Protein AF-A0A258X6D2-F1 (afdb_monomer_lite)

Radius of gyration: 32.47 Å; chains: 1; bounding box: 76×62×115 Å

Secondary structure (DSSP, 8-state):
----HHHHHHHHHHHHHHHHHHHHHHHHHHHHHHHHHHHHHHHHHHHHHHHHHTT---GGGS-HHHHTT--HHHHHHHHHHHHHHHHTT--HHHHHHHHT-HHHHHHHHHHHHHHHHHHHS-TTTTTTHHHHHHHH------S---HHHHHHHHHHHHHHHHHHHHHH-HHHHHHHHHHHHHHHSHHHHHHHHHHHHHH-HHHHHHHHHHHHHHHHHHH---HHHHHHHHHHHHHHHHHHHS-HHHHHHHHHHHHHHHHHHHHHHHHHHHHHHHHGGGS-------------------------TTSTT-EEEEEEEEEE-TT--EEEEEEE-S-B-TTS-BHHHHHHHHHHHHHHS---EEEEEEEEEEHHHHHHHHHHHHHHHHHHH-GGG-TTS-S--

Sequence (401 aa):
FILDQEAISRQWREISEAFSRKRTSGYNEMLEEERLAKRAQDQARLRLQELSRRNALSGEDLPESVKENLSDAELTVFADVFTKLVQEGSSVEEATAVLSTQSIRSVLLSSIKIMHRLEAAPKETASRDLAHDLKEVVITIRPHFTPIEKVLRLTEQAGITLNEFDANYPWLTKTAVSATQIALMGPVRYVASEVVDHVAGSTIDKVKQDFYHFIAEKTHIHQQDVEVVSHCISFVASMFVSGSKHIVKDAKGIAKSAEKREHAIDVFIEKTTKGNKKTFSLSSQGSKTRAPSSKSIQSSEKVHGCSLSYVGDTHVYVMRESNGILYKVGESMQGVNKLGQSKRAAVQARKLFFETGKVHKTEIRRTFSTKAEARVYETKLIERYRKMFGDDLLPGNKGTR

pLDDT: mean 71.44, std 21.87, range [23.94, 98.56]

Structure (mmCIF, N/CA/C/O backbone):
data_AF-A0A258X6D2-F1
#
_entry.id   AF-A0A258X6D2-F1
#
loop_
_atom_site.group_PDB
_atom_site.id
_atom_site.type_symbol
_atom_site.label_atom_id
_atom_site.label_alt_id
_atom_site.label_comp_id
_atom_site.label_asym_id
_atom_site.label_entity_id
_atom_site.label_seq_id
_atom_site.pdbx_PDB_ins_code
_atom_site.Cartn_x
_atom_site.Cartn_y
_atom_site.Cartn_z
_atom_site.occupancy
_atom_site.B_iso_or_equiv
_atom_site.auth_seq_id
_atom_site.auth_comp_id
_atom_site.auth_asym_id
_atom_site.auth_atom_id
_atom_site.pdbx_PDB_model_num
ATOM 1 N N . PHE A 1 1 ? 8.151 25.351 67.545 1.00 48.69 1 PHE A N 1
ATOM 2 C CA . PHE A 1 1 ? 8.153 25.123 66.087 1.00 48.69 1 PHE A CA 1
ATOM 3 C C . PHE A 1 1 ? 7.246 23.942 65.753 1.00 48.69 1 PHE A C 1
ATOM 5 O O . PHE A 1 1 ? 7.714 22.881 65.374 1.00 48.69 1 PHE A O 1
ATOM 12 N N . ILE A 1 2 ? 5.936 24.107 65.932 1.00 53.59 2 ILE A N 1
ATOM 13 C CA . ILE A 1 2 ? 4.949 23.239 65.286 1.00 53.59 2 ILE A CA 1
ATOM 14 C C . ILE A 1 2 ? 4.401 24.131 64.183 1.00 53.59 2 ILE A C 1
ATOM 16 O O . ILE A 1 2 ? 3.594 25.016 64.449 1.00 53.59 2 ILE A O 1
ATOM 20 N N . LEU A 1 3 ? 5.000 24.038 62.996 1.00 56.34 3 LEU A N 1
ATOM 21 C CA . LEU A 1 3 ? 4.457 24.716 61.827 1.00 56.34 3 LEU A CA 1
ATOM 22 C C . LEU A 1 3 ? 3.107 24.072 61.526 1.00 56.34 3 LEU A C 1
ATOM 24 O O . LEU A 1 3 ? 2.999 22.846 61.484 1.00 56.34 3 LEU A O 1
ATOM 28 N N . ASP A 1 4 ? 2.101 24.922 61.376 1.00 79.50 4 ASP A N 1
ATOM 29 C CA . ASP A 1 4 ? 0.729 24.558 61.065 1.00 79.50 4 ASP A CA 1
ATOM 30 C C . ASP A 1 4 ? 0.693 23.693 59.792 1.00 79.50 4 ASP A C 1
ATOM 32 O O . ASP A 1 4 ? 0.923 24.165 58.674 1.00 79.50 4 ASP A O 1
ATOM 36 N N . GLN A 1 5 ? 0.472 22.388 59.971 1.00 77.75 5 GLN A N 1
ATOM 37 C CA . GLN A 1 5 ? 0.444 21.421 58.875 1.00 77.75 5 GLN A CA 1
ATOM 38 C C . GLN A 1 5 ? -0.665 21.729 57.863 1.00 77.75 5 GLN A C 1
ATOM 40 O O . GLN A 1 5 ? -0.537 21.364 56.68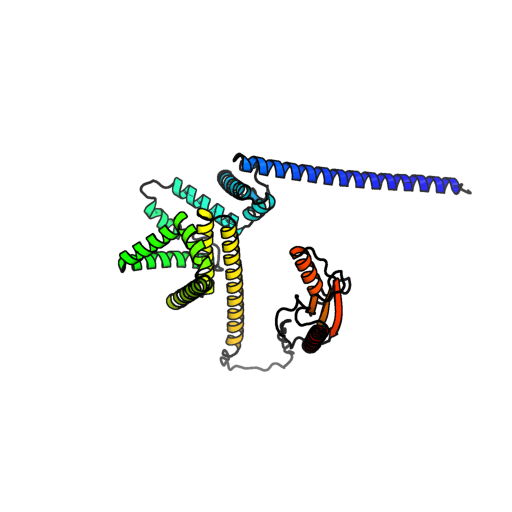7 1.00 77.75 5 GLN A O 1
ATOM 45 N N . GLU A 1 6 ? -1.721 22.437 58.272 1.00 80.69 6 GLU A N 1
ATOM 46 C CA . GLU A 1 6 ? -2.768 22.873 57.354 1.00 80.69 6 GLU A CA 1
ATOM 47 C C . GLU A 1 6 ? -2.270 23.976 56.421 1.00 80.69 6 GLU A C 1
ATOM 49 O O . GLU A 1 6 ? -2.559 23.933 55.223 1.00 80.69 6 GLU A O 1
ATOM 54 N N . ALA A 1 7 ? -1.465 24.915 56.928 1.00 81.75 7 ALA A N 1
ATOM 55 C CA . ALA A 1 7 ? -0.877 25.981 56.121 1.00 81.75 7 ALA A CA 1
ATOM 56 C C . ALA A 1 7 ? 0.070 25.420 55.046 1.00 81.75 7 ALA A C 1
ATOM 58 O O . ALA A 1 7 ? -0.019 25.800 53.877 1.00 81.75 7 ALA A O 1
ATOM 59 N N . ILE A 1 8 ? 0.910 24.444 55.412 1.00 81.56 8 ILE A N 1
ATOM 60 C CA . ILE A 1 8 ? 1.810 23.758 54.469 1.00 81.56 8 ILE A CA 1
ATOM 61 C C . ILE A 1 8 ? 1.005 22.969 53.425 1.00 81.56 8 ILE A C 1
ATOM 63 O O . ILE A 1 8 ? 1.294 23.031 52.229 1.00 81.56 8 ILE A O 1
ATOM 67 N N . SER A 1 9 ? -0.043 22.259 53.849 1.00 81.06 9 SER A N 1
ATOM 68 C CA . SER A 1 9 ? -0.903 21.485 52.943 1.00 81.06 9 SER A CA 1
ATOM 69 C C . SER A 1 9 ? -1.709 22.369 51.984 1.00 81.06 9 SER A C 1
ATOM 71 O O . SER A 1 9 ? -2.002 21.957 50.858 1.00 81.06 9 SER A O 1
ATOM 73 N N . ARG A 1 10 ? -2.079 23.582 52.414 1.00 87.25 10 ARG A N 1
ATOM 74 C CA . ARG A 1 10 ? -2.750 24.583 51.575 1.00 87.25 10 ARG A CA 1
ATOM 75 C C . ARG A 1 10 ? -1.793 25.144 50.524 1.00 87.25 10 ARG A C 1
ATOM 77 O O . ARG A 1 10 ? -2.129 25.103 49.344 1.00 87.25 10 ARG A O 1
ATOM 84 N N . GLN A 1 11 ? -0.574 25.520 50.918 1.00 88.44 11 GLN A N 1
ATOM 85 C CA . GLN A 1 11 ? 0.464 25.964 49.978 1.00 88.44 11 GLN A CA 1
ATOM 86 C C . GLN A 1 11 ? 0.807 24.895 48.933 1.00 88.44 11 GLN A C 1
ATOM 88 O O . GLN 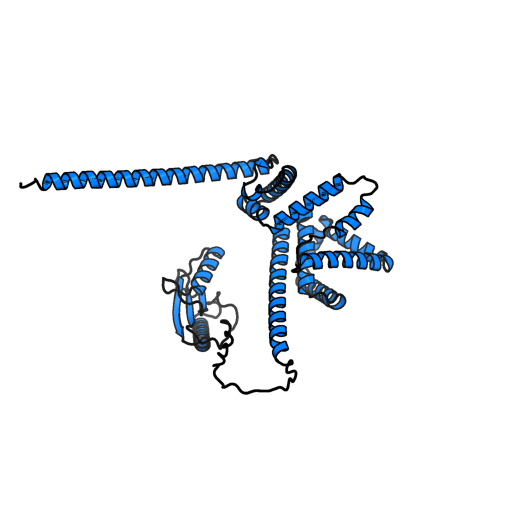A 1 11 ? 0.916 25.202 47.748 1.00 88.44 11 GLN A O 1
ATOM 93 N N . TRP A 1 12 ? 0.920 23.624 49.329 1.00 84.75 12 TRP A N 1
ATOM 94 C CA . TRP A 1 12 ? 1.179 22.542 48.373 1.00 84.75 12 TRP A CA 1
ATOM 95 C C . TRP A 1 12 ? 0.040 22.334 47.370 1.00 84.75 12 TRP A C 1
ATOM 97 O O . TRP A 1 12 ? 0.309 22.062 46.198 1.00 84.75 12 TRP A O 1
ATOM 107 N N . ARG A 1 13 ? -1.221 22.488 47.794 1.00 88.00 13 ARG A N 1
ATOM 108 C CA . ARG A 1 13 ? -2.374 22.443 46.882 1.00 88.00 13 ARG A CA 1
ATOM 109 C C . ARG A 1 13 ? -2.342 23.592 45.880 1.00 88.00 13 ARG A C 1
ATOM 111 O O . ARG A 1 13 ? -2.478 23.341 44.687 1.00 88.00 13 ARG A O 1
ATOM 118 N N . GLU A 1 14 ? -2.080 24.810 46.341 1.00 89.56 14 GLU A N 1
ATOM 119 C CA . GLU A 1 14 ? -1.977 25.991 45.476 1.00 89.56 14 GLU A CA 1
ATOM 120 C C . GLU A 1 14 ? -0.844 25.853 44.447 1.00 89.56 14 GLU A C 1
ATOM 122 O O . GLU A 1 14 ? -1.052 26.103 43.258 1.00 89.56 14 GLU A O 1
ATOM 127 N N . ILE A 1 15 ? 0.332 25.368 44.866 1.00 83.19 15 ILE A N 1
ATOM 128 C CA . ILE A 1 15 ? 1.466 25.108 43.966 1.00 83.19 15 ILE A CA 1
ATOM 129 C C . ILE A 1 15 ? 1.110 24.022 42.942 1.00 83.19 15 ILE A C 1
ATOM 131 O O . ILE A 1 15 ? 1.364 24.193 41.749 1.00 83.19 15 ILE A O 1
ATOM 135 N N . SER A 1 16 ? 0.500 22.916 43.378 1.00 82.56 16 SER A N 1
ATOM 136 C CA . SER A 1 16 ? 0.103 21.814 42.491 1.00 82.56 16 SER A CA 1
ATOM 137 C C . SER A 1 16 ? -0.935 22.256 41.452 1.00 82.56 16 SER A C 1
ATOM 139 O O . SER A 1 16 ? -0.798 21.961 40.262 1.00 82.56 16 SER A O 1
ATOM 141 N N . GLU A 1 17 ? -1.935 23.037 41.864 1.00 86.00 17 GLU A N 1
ATOM 142 C CA . GLU A 1 17 ? -2.925 23.610 40.952 1.00 86.00 17 GLU A CA 1
ATOM 143 C C . GLU A 1 17 ? -2.297 24.592 39.960 1.00 86.00 17 GLU A C 1
ATOM 145 O O . GLU A 1 17 ? -2.610 24.532 38.770 1.00 86.00 17 GLU A O 1
ATOM 150 N N . ALA A 1 18 ? -1.385 25.458 40.410 1.00 78.81 18 ALA A N 1
ATOM 151 C CA . ALA A 1 18 ? -0.672 26.387 39.536 1.00 78.81 18 ALA A CA 1
ATOM 152 C C . ALA A 1 18 ? 0.175 25.647 38.484 1.00 78.81 18 ALA A C 1
ATOM 154 O O . ALA A 1 18 ? 0.145 26.001 37.302 1.00 78.81 18 ALA A O 1
ATOM 155 N N . PHE A 1 19 ? 0.872 24.574 38.879 1.00 70.69 19 PHE A N 1
ATOM 156 C CA . PHE A 1 19 ? 1.611 23.711 37.952 1.00 70.69 19 PHE A CA 1
ATOM 157 C C . PHE A 1 19 ? 0.691 22.998 36.957 1.00 70.69 19 PHE A C 1
ATOM 159 O O . PHE A 1 19 ? 1.022 22.918 35.772 1.00 70.69 19 PHE A O 1
ATOM 166 N N . SER A 1 20 ? -0.465 22.511 37.414 1.00 76.50 20 SER A N 1
ATOM 167 C CA . SER A 1 20 ? -1.445 21.853 36.550 1.00 76.50 20 SER A CA 1
ATOM 168 C C . SER A 1 20 ? -1.991 22.828 35.506 1.00 76.50 20 SER A C 1
ATOM 170 O O . SER A 1 20 ? -1.883 22.541 34.318 1.00 76.50 20 SER A O 1
ATOM 172 N N . ARG A 1 21 ? -2.431 24.030 35.919 1.00 77.75 21 ARG A N 1
ATOM 173 C CA . ARG A 1 21 ? -2.917 25.096 35.018 1.00 77.75 21 ARG A CA 1
ATOM 174 C C . ARG A 1 21 ? -1.867 25.520 33.989 1.00 77.75 21 ARG A C 1
ATOM 176 O O . ARG A 1 21 ? -2.194 25.686 32.818 1.00 77.75 21 ARG A O 1
ATOM 183 N N . LYS A 1 22 ? -0.597 25.652 34.394 1.00 75.81 22 LYS A N 1
ATOM 184 C CA . LYS A 1 22 ? 0.498 25.998 33.472 1.00 75.81 22 LYS A CA 1
ATOM 185 C C . LYS A 1 22 ? 0.753 24.893 32.441 1.00 75.81 22 LYS A C 1
ATOM 187 O O . LYS A 1 22 ? 1.013 25.190 31.278 1.00 75.81 22 LYS A O 1
ATOM 192 N N . ARG A 1 23 ? 0.636 23.621 32.842 1.00 75.12 23 ARG A N 1
ATOM 193 C CA . ARG A 1 23 ? 0.792 22.469 31.941 1.00 75.12 23 ARG A CA 1
ATOM 194 C C . ARG A 1 23 ? -0.381 22.346 30.960 1.00 75.12 23 ARG A C 1
ATOM 196 O O . ARG A 1 23 ? -0.140 22.051 29.793 1.00 75.12 23 ARG A O 1
ATOM 203 N N . THR A 1 24 ? -1.619 22.608 31.386 1.00 79.56 24 THR A N 1
ATOM 204 C CA . THR A 1 24 ? -2.775 22.653 30.471 1.00 79.56 24 THR A CA 1
ATOM 205 C C . THR A 1 24 ? -2.732 23.852 29.529 1.00 79.56 24 THR A C 1
ATOM 207 O O . THR A 1 24 ? -3.082 23.681 28.367 1.00 79.56 24 THR A O 1
ATOM 210 N N . SER A 1 25 ? -2.265 25.027 29.976 1.00 82.75 25 SER A N 1
ATOM 211 C CA . SER A 1 25 ? -2.092 26.201 29.099 1.00 82.75 25 SER A CA 1
ATOM 212 C C . SER A 1 25 ? -1.121 25.905 27.960 1.00 82.75 25 SER A C 1
ATOM 214 O O . SER A 1 25 ? -1.503 26.012 26.801 1.00 82.75 25 SER A O 1
ATOM 216 N N . GLY A 1 26 ? 0.083 25.411 28.277 1.00 84.94 26 GLY A N 1
ATOM 217 C CA . GLY A 1 26 ? 1.081 25.093 27.249 1.00 84.94 26 GLY A CA 1
ATOM 218 C C . GLY A 1 26 ? 0.638 23.978 26.295 1.00 84.94 26 GLY A C 1
ATOM 219 O O . GLY A 1 26 ? 0.940 24.024 25.108 1.00 84.94 26 GLY A O 1
ATOM 220 N N . TYR A 1 27 ? -0.123 22.991 26.784 1.00 80.12 27 TYR A N 1
ATOM 221 C CA . TYR A 1 27 ? -0.692 21.954 25.919 1.00 80.12 27 TYR A CA 1
ATOM 222 C C . TYR A 1 27 ? -1.766 22.510 24.974 1.00 80.12 27 TYR A C 1
ATOM 224 O O . TYR A 1 27 ? -1.780 22.158 23.799 1.00 80.12 27 TYR A O 1
ATOM 232 N N . ASN A 1 28 ? -2.643 23.390 25.464 1.00 86.06 28 ASN A N 1
ATOM 233 C CA . ASN A 1 28 ? -3.674 24.018 24.639 1.00 86.06 28 ASN A CA 1
ATOM 234 C C . ASN A 1 28 ? -3.073 24.975 23.600 1.00 86.06 28 ASN A C 1
ATOM 236 O O . ASN A 1 28 ? -3.535 24.977 22.465 1.00 86.06 28 ASN A O 1
ATOM 240 N N . GLU A 1 29 ? -2.035 25.734 23.960 1.00 86.69 29 GLU A N 1
ATOM 241 C CA . GLU A 1 29 ? -1.287 26.595 23.032 1.00 86.69 29 GLU A CA 1
ATOM 242 C C . GLU A 1 29 ? -0.655 25.772 21.903 1.00 86.69 29 GLU A C 1
ATOM 244 O O . GLU A 1 29 ? -0.918 26.044 20.735 1.00 86.69 29 GLU A O 1
ATOM 249 N N . MET A 1 30 ? 0.062 24.692 22.233 1.00 85.81 30 MET A N 1
ATOM 250 C CA . MET A 1 30 ? 0.643 23.776 21.241 1.00 85.81 30 MET A CA 1
ATOM 251 C C . MET A 1 30 ? -0.424 23.168 20.312 1.00 85.81 30 MET A C 1
ATOM 253 O O . MET A 1 30 ? -0.209 23.018 19.111 1.00 85.81 30 MET A O 1
ATOM 257 N N . LEU A 1 31 ? -1.592 22.815 20.857 1.00 85.25 31 LEU A N 1
ATOM 258 C CA . LEU A 1 31 ? -2.676 22.198 20.092 1.00 85.25 31 LEU A CA 1
ATOM 259 C C . LEU A 1 31 ? -3.391 23.215 19.184 1.00 85.25 31 LEU A C 1
ATOM 261 O O . LEU A 1 31 ? -3.830 22.862 18.088 1.00 85.25 31 LEU A O 1
ATOM 265 N N . GLU A 1 32 ? -3.487 24.479 19.601 1.00 90.50 32 GLU A N 1
ATOM 266 C CA . GLU A 1 32 ? -3.949 25.572 18.740 1.00 90.50 32 GLU A CA 1
ATOM 267 C C . GLU A 1 32 ? -2.925 25.913 17.648 1.00 90.50 32 GLU A C 1
ATOM 269 O O . GLU A 1 32 ? -3.321 26.084 16.495 1.00 90.50 32 GLU A O 1
ATOM 274 N N . GLU A 1 33 ? -1.623 25.913 17.946 1.00 88.06 33 GLU A N 1
ATOM 275 C CA . GLU A 1 33 ? -0.568 26.063 16.933 1.00 88.06 33 GLU A CA 1
ATOM 276 C C . GLU A 1 33 ? -0.640 24.956 15.871 1.00 88.06 33 GLU A C 1
ATOM 278 O O . GLU A 1 33 ? -0.619 25.241 14.672 1.00 88.06 33 GLU A O 1
ATOM 283 N N . GLU A 1 34 ? -0.824 23.698 16.282 1.00 86.44 34 GLU A N 1
ATOM 284 C CA . GLU A 1 34 ? -0.991 22.566 15.363 1.00 86.44 34 GLU A CA 1
ATOM 285 C C . GLU A 1 34 ? -2.252 22.717 14.489 1.00 86.44 34 GLU A C 1
ATOM 287 O O . GLU A 1 34 ? -2.224 22.473 13.277 1.00 86.44 34 GLU A O 1
ATOM 292 N N . ARG A 1 35 ? -3.369 23.176 15.071 1.00 90.69 35 ARG A N 1
ATOM 293 C CA . ARG A 1 35 ? -4.612 23.451 14.328 1.00 90.69 35 ARG A CA 1
ATOM 294 C C . ARG A 1 35 ? -4.442 24.586 13.323 1.00 90.69 35 ARG A C 1
ATOM 296 O O . ARG A 1 35 ? -4.968 24.483 12.213 1.00 90.69 35 ARG A O 1
ATOM 303 N N . LEU A 1 36 ? -3.740 25.654 13.695 1.00 90.50 36 LEU A N 1
ATOM 304 C CA . LEU A 1 36 ? -3.457 26.784 12.813 1.00 90.50 36 LEU A CA 1
ATOM 305 C C . LEU A 1 36 ? -2.537 26.370 11.662 1.00 90.50 36 LEU A C 1
ATOM 307 O O . LEU A 1 36 ? -2.848 26.678 10.512 1.00 90.50 36 LEU A O 1
ATOM 311 N N . ALA A 1 37 ? -1.484 25.599 11.942 1.00 81.75 37 ALA A N 1
ATOM 312 C CA . ALA A 1 37 ? -0.594 25.050 10.921 1.00 81.75 37 ALA A CA 1
ATOM 313 C C . ALA A 1 37 ? -1.358 24.167 9.922 1.00 81.75 37 ALA A C 1
ATOM 315 O O . ALA A 1 37 ? -1.219 24.326 8.709 1.00 81.75 37 ALA A O 1
ATOM 316 N N . LYS A 1 38 ? -2.245 23.298 10.421 1.00 86.69 38 LYS A N 1
ATOM 317 C CA . LYS A 1 38 ? -3.086 22.451 9.571 1.00 86.69 38 LYS A CA 1
ATOM 318 C C . LYS A 1 38 ? -4.049 23.263 8.700 1.00 86.69 38 LYS A C 1
ATOM 320 O O . LYS A 1 38 ? -4.157 23.001 7.507 1.00 86.69 38 LYS A O 1
ATOM 325 N N . ARG A 1 39 ? -4.713 24.282 9.262 1.00 90.44 39 ARG A N 1
ATOM 326 C CA . ARG A 1 39 ? -5.592 25.183 8.491 1.00 90.44 39 ARG A CA 1
ATOM 327 C C . ARG A 1 39 ? -4.823 25.938 7.408 1.00 90.44 39 ARG A C 1
ATOM 329 O O . ARG A 1 39 ? -5.331 26.058 6.297 1.00 90.44 39 ARG A O 1
ATOM 336 N N . ALA A 1 40 ? -3.617 26.413 7.712 1.00 84.88 40 ALA A N 1
ATOM 337 C CA . ALA A 1 40 ? -2.759 27.085 6.739 1.00 84.88 40 ALA A CA 1
ATOM 338 C C . ALA A 1 40 ? -2.351 26.138 5.598 1.00 84.88 40 ALA A C 1
ATOM 340 O O . ALA A 1 40 ? -2.416 26.518 4.429 1.00 84.88 40 ALA A O 1
ATOM 341 N N . GLN A 1 41 ? -2.011 24.885 5.917 1.00 80.81 41 GLN A N 1
ATOM 342 C CA . GLN A 1 41 ? -1.698 23.859 4.922 1.00 80.81 41 GLN A CA 1
ATOM 343 C C . GLN A 1 41 ? -2.907 23.532 4.030 1.00 80.81 41 GLN A C 1
ATOM 345 O O . GLN A 1 41 ? -2.775 23.484 2.806 1.00 80.81 41 GLN A O 1
ATOM 350 N N . ASP A 1 42 ? -4.095 23.367 4.619 1.00 86.19 42 ASP A N 1
ATOM 351 C CA . ASP A 1 42 ? -5.332 23.099 3.877 1.00 86.19 42 ASP A CA 1
ATOM 352 C C . ASP A 1 42 ? -5.705 24.276 2.953 1.00 86.19 42 ASP A C 1
ATOM 354 O O . ASP A 1 42 ? -6.100 24.067 1.803 1.00 86.19 42 ASP A O 1
ATOM 358 N N . GLN A 1 43 ? -5.527 25.519 3.415 1.00 89.69 43 GLN A N 1
ATOM 359 C CA . GLN A 1 43 ? -5.733 26.725 2.604 1.00 89.69 43 GLN A CA 1
ATOM 360 C C . GLN A 1 43 ? -4.730 26.826 1.448 1.00 89.69 43 GLN A C 1
ATOM 362 O O . GLN A 1 43 ? -5.133 27.113 0.320 1.00 89.69 43 GLN A O 1
ATOM 367 N N . ALA A 1 44 ? -3.446 26.545 1.693 1.00 81.19 44 ALA A N 1
ATOM 368 C CA . ALA A 1 44 ? -2.426 26.512 0.646 1.00 81.19 44 ALA A CA 1
ATOM 369 C C . ALA A 1 44 ? -2.754 25.455 -0.421 1.00 81.19 44 ALA A C 1
ATOM 371 O O . ALA A 1 44 ? -2.641 25.720 -1.619 1.00 81.19 44 ALA A O 1
ATOM 372 N N . ARG A 1 45 ? -3.248 24.285 0.003 1.00 81.75 45 ARG A N 1
ATOM 373 C CA . ARG A 1 45 ? -3.672 23.216 -0.905 1.00 81.75 45 ARG A CA 1
ATOM 374 C C . ARG A 1 45 ? -4.850 23.624 -1.786 1.00 81.75 45 ARG A C 1
ATOM 376 O O . ARG A 1 45 ? -4.821 23.383 -2.991 1.00 81.75 45 ARG A O 1
ATOM 383 N N . LEU A 1 46 ? -5.880 24.237 -1.199 1.00 88.19 46 LEU A N 1
ATOM 384 C CA . LEU A 1 46 ? -7.039 24.722 -1.952 1.00 88.19 46 LEU A CA 1
ATOM 385 C C . LEU A 1 46 ? -6.633 25.801 -2.961 1.00 88.19 46 LEU A C 1
ATOM 387 O O . LEU A 1 46 ? -7.040 25.733 -4.119 1.00 88.19 46 LEU A O 1
ATOM 391 N N . ARG A 1 47 ? -5.761 26.733 -2.557 1.00 88.62 47 ARG A N 1
ATOM 392 C CA . ARG A 1 47 ? -5.221 27.771 -3.444 1.00 88.62 47 ARG A CA 1
ATOM 393 C C . ARG A 1 47 ? -4.467 27.173 -4.634 1.00 88.62 47 ARG A C 1
ATOM 395 O O . ARG A 1 47 ? -4.721 27.565 -5.768 1.00 88.62 47 ARG A O 1
ATOM 402 N N . LEU A 1 48 ? -3.588 26.199 -4.396 1.00 79.81 48 LEU A N 1
ATOM 403 C CA . LEU A 1 48 ? -2.863 25.469 -5.444 1.00 79.81 48 LEU A CA 1
ATOM 404 C C . LEU A 1 48 ? -3.811 24.797 -6.445 1.00 79.81 48 LEU A C 1
ATOM 406 O O . LEU A 1 48 ? -3.625 24.891 -7.659 1.00 79.81 48 LEU A O 1
ATOM 410 N N . GLN A 1 49 ? -4.858 24.147 -5.934 1.00 81.00 49 GLN A N 1
ATOM 411 C CA . GLN A 1 49 ? -5.858 23.486 -6.764 1.00 81.00 49 GLN A CA 1
ATOM 412 C C . GLN A 1 49 ? -6.662 24.489 -7.607 1.00 81.00 49 GLN A C 1
ATOM 414 O O . GLN A 1 49 ? -6.952 24.221 -8.774 1.00 81.00 49 GLN A O 1
ATOM 419 N N . GLU A 1 50 ? -7.011 25.651 -7.051 1.00 86.56 50 GLU A N 1
ATOM 420 C CA . GLU A 1 50 ? -7.691 26.721 -7.787 1.00 86.56 50 GLU A CA 1
ATOM 421 C C . GLU A 1 50 ? -6.804 27.351 -8.868 1.00 86.56 50 GLU A C 1
ATOM 423 O O . GLU A 1 50 ? -7.268 27.536 -9.995 1.00 86.56 50 GLU A O 1
ATOM 428 N N . LEU A 1 51 ? -5.535 27.640 -8.559 1.00 84.38 51 LEU A N 1
ATOM 429 C CA . LEU A 1 51 ? -4.573 28.202 -9.514 1.00 84.38 51 LEU A CA 1
ATOM 430 C C . LEU A 1 51 ? -4.314 27.249 -10.685 1.00 84.38 51 LEU A C 1
ATOM 432 O O . LEU A 1 51 ? -4.367 27.668 -11.842 1.00 84.38 51 LEU A O 1
ATOM 436 N N . SER A 1 52 ? -4.137 25.957 -10.401 1.00 79.31 52 SER A N 1
ATOM 437 C CA . SER A 1 52 ? -4.004 24.923 -11.430 1.00 79.31 52 SER A CA 1
ATOM 438 C C . SER A 1 52 ? -5.254 24.823 -12.318 1.00 79.31 52 SER A C 1
ATOM 440 O O . SER A 1 52 ? -5.151 24.789 -13.547 1.00 79.31 52 SER A O 1
ATOM 442 N N . ARG A 1 53 ? -6.460 24.850 -11.735 1.00 78.31 53 ARG A N 1
ATOM 443 C CA . ARG A 1 53 ? -7.713 24.824 -12.515 1.00 78.31 53 ARG A CA 1
ATOM 444 C C . ARG A 1 53 ? -7.871 26.034 -13.432 1.00 78.31 53 ARG A C 1
ATOM 446 O O . ARG A 1 53 ? -8.481 25.912 -14.487 1.00 78.31 53 ARG A O 1
ATOM 453 N N . ARG A 1 54 ? -7.337 27.190 -13.034 1.00 84.06 54 ARG A N 1
ATOM 454 C CA . ARG A 1 54 ? -7.370 28.428 -13.827 1.00 84.06 54 ARG A CA 1
ATOM 455 C C . ARG A 1 54 ? -6.213 28.552 -14.817 1.00 84.06 54 ARG A C 1
ATOM 457 O O . ARG A 1 54 ? -6.147 29.563 -15.506 1.00 84.06 54 ARG A O 1
ATOM 464 N N . ASN A 1 55 ? -5.320 27.561 -14.883 1.00 86.19 55 ASN A N 1
ATOM 465 C CA . ASN A 1 55 ? -4.086 27.629 -15.667 1.00 86.19 55 ASN A CA 1
ATOM 466 C C . ASN A 1 55 ? -3.246 28.881 -15.332 1.00 86.19 55 ASN A C 1
ATOM 468 O O . ASN A 1 55 ? -2.642 29.491 -16.208 1.00 86.19 55 ASN A O 1
ATOM 472 N N . ALA A 1 56 ? -3.280 29.291 -14.061 1.00 86.94 56 ALA A N 1
ATOM 473 C CA . ALA A 1 56 ? -2.636 30.496 -13.537 1.00 86.94 56 ALA A CA 1
ATOM 474 C C . ALA A 1 56 ? -1.518 30.159 -12.536 1.00 86.94 56 ALA A C 1
ATOM 476 O O . ALA A 1 56 ? -1.107 31.017 -11.761 1.00 86.94 56 ALA A O 1
ATOM 477 N N . LEU A 1 57 ? -1.086 28.895 -12.501 1.00 89.12 57 LEU A N 1
ATOM 478 C CA . LEU A 1 57 ? -0.044 28.424 -11.601 1.00 89.12 57 LEU A CA 1
ATOM 479 C C . LEU A 1 57 ? 1.319 28.878 -12.130 1.00 89.12 57 LEU A C 1
ATOM 481 O O . LEU A 1 57 ? 1.709 28.503 -13.234 1.00 89.12 57 LEU A O 1
ATOM 485 N N . SER A 1 58 ? 2.034 29.679 -11.349 1.00 91.94 58 SER A N 1
ATOM 486 C CA . SER A 1 58 ? 3.405 30.068 -11.666 1.00 91.94 58 SER A CA 1
ATOM 487 C C . SER A 1 58 ? 4.408 29.079 -11.067 1.00 91.94 58 SER A C 1
ATOM 489 O O . SER A 1 58 ? 4.074 28.265 -10.202 1.00 91.94 58 SER A O 1
ATOM 491 N N . GLY A 1 59 ? 5.669 29.175 -11.492 1.00 88.31 59 GLY A N 1
ATOM 492 C CA . GLY A 1 59 ? 6.763 28.425 -10.875 1.00 88.31 59 GLY A CA 1
ATOM 493 C C . GLY A 1 59 ? 6.915 28.689 -9.370 1.00 88.31 59 GLY A C 1
ATOM 494 O O . GLY A 1 59 ? 7.291 27.785 -8.626 1.00 88.31 59 GLY A O 1
ATOM 495 N N . GLU A 1 60 ? 6.570 29.894 -8.902 1.00 90.19 60 GLU A N 1
ATOM 496 C CA . GLU A 1 60 ? 6.658 30.281 -7.486 1.00 90.19 60 GLU A CA 1
ATOM 497 C C . GLU A 1 60 ? 5.628 29.557 -6.611 1.00 90.19 60 GLU A C 1
ATOM 499 O O . GLU A 1 60 ? 5.899 29.257 -5.443 1.00 90.19 60 GLU A O 1
ATOM 504 N N . ASP A 1 61 ? 4.471 29.230 -7.192 1.00 91.38 61 ASP A N 1
ATOM 505 C CA . ASP A 1 61 ? 3.370 28.564 -6.501 1.00 91.38 61 ASP A CA 1
ATOM 506 C C . ASP A 1 61 ? 3.654 27.076 -6.249 1.00 91.38 61 ASP A C 1
ATOM 508 O O . ASP A 1 61 ? 2.978 26.463 -5.424 1.00 91.38 61 ASP A O 1
ATOM 512 N N . LEU A 1 62 ? 4.648 26.475 -6.918 1.00 93.12 62 LEU A N 1
ATOM 513 C CA . LEU A 1 62 ? 4.993 25.066 -6.730 1.00 93.12 62 LEU A CA 1
ATOM 514 C C . LEU A 1 62 ? 5.425 24.760 -5.278 1.00 93.12 62 LEU A C 1
ATOM 516 O O . LEU A 1 62 ? 6.061 25.589 -4.622 1.00 93.12 62 LEU A O 1
ATOM 520 N N . PRO A 1 63 ? 5.156 23.542 -4.769 1.00 93.75 63 PRO A N 1
ATOM 521 C CA . PRO A 1 63 ? 5.666 23.099 -3.471 1.00 93.75 63 PRO A CA 1
ATOM 522 C C . PRO A 1 63 ? 7.200 23.156 -3.394 1.00 93.75 63 PRO A C 1
ATOM 524 O O . PRO A 1 63 ? 7.878 22.791 -4.353 1.00 93.75 63 PRO A O 1
ATOM 527 N N . GLU A 1 64 ? 7.761 23.532 -2.237 1.00 93.44 64 GLU A N 1
ATOM 528 C CA . GLU A 1 64 ? 9.223 23.664 -2.044 1.00 93.44 64 GLU A CA 1
ATOM 529 C C . GLU A 1 64 ? 10.002 22.403 -2.437 1.00 93.44 64 GLU A C 1
ATOM 531 O O . GLU A 1 64 ? 11.016 22.483 -3.127 1.00 93.44 64 GLU A O 1
ATOM 536 N N . SER A 1 65 ? 9.465 21.221 -2.120 1.00 93.00 65 SER A N 1
ATOM 537 C CA . SER A 1 65 ? 10.064 19.928 -2.478 1.00 93.00 65 SER A CA 1
ATOM 538 C C . SER A 1 65 ? 10.168 19.677 -3.989 1.00 93.00 65 SER A C 1
ATOM 540 O O . SER A 1 65 ? 10.852 18.748 -4.421 1.00 93.00 65 SER A O 1
ATOM 542 N N . VAL A 1 66 ? 9.439 20.442 -4.806 1.00 93.88 66 VAL A N 1
ATOM 543 C CA . VAL A 1 66 ? 9.540 20.428 -6.271 1.00 93.88 66 VAL A CA 1
ATOM 544 C C . VAL A 1 66 ? 10.502 21.520 -6.738 1.00 93.88 66 VAL A C 1
ATOM 546 O O . VAL A 1 66 ? 11.263 21.282 -7.674 1.00 93.88 66 VAL A O 1
ATOM 549 N N . LYS A 1 67 ? 10.529 22.679 -6.074 1.00 95.50 67 LYS A N 1
ATOM 550 C CA . LYS A 1 67 ? 11.339 23.841 -6.470 1.00 95.50 67 LYS A CA 1
ATOM 551 C C . LYS A 1 67 ? 12.837 23.677 -6.223 1.00 95.50 67 LYS A C 1
ATOM 553 O O . LYS A 1 67 ? 13.629 24.215 -6.990 1.00 95.50 67 LYS A O 1
ATOM 558 N N . GLU A 1 68 ? 13.238 22.925 -5.197 1.00 93.06 68 GLU A N 1
ATOM 559 C CA . GLU A 1 68 ? 14.648 22.762 -4.808 1.00 93.06 68 GLU A CA 1
ATOM 560 C C . GLU A 1 68 ? 15.565 22.449 -5.999 1.00 93.06 68 GLU A C 1
ATOM 562 O O . GLU A 1 68 ? 15.475 21.366 -6.563 1.00 93.06 68 GLU A O 1
ATOM 567 N N . ASN A 1 69 ? 16.505 23.334 -6.345 1.00 93.69 69 ASN A N 1
ATOM 568 C CA . ASN A 1 69 ? 17.452 23.173 -7.464 1.00 93.69 69 ASN A CA 1
ATOM 569 C C . ASN A 1 69 ? 16.830 23.212 -8.878 1.00 93.69 69 ASN A C 1
ATOM 571 O O . ASN A 1 69 ? 17.329 22.525 -9.771 1.00 93.69 69 ASN A O 1
ATOM 575 N N . LEU A 1 70 ? 15.739 23.955 -9.091 1.00 94.56 70 LEU A N 1
ATOM 576 C CA . LEU A 1 70 ? 15.255 24.319 -10.431 1.00 94.56 70 LEU A CA 1
ATOM 577 C C . LEU A 1 70 ? 15.622 25.769 -10.760 1.00 94.56 70 LEU A C 1
ATOM 579 O O . LEU A 1 70 ? 15.530 26.645 -9.905 1.00 94.56 70 LEU A O 1
ATOM 583 N N . SER A 1 71 ? 16.015 26.016 -12.005 1.00 94.88 71 SER A N 1
ATOM 584 C CA . SER A 1 71 ? 16.067 27.362 -12.590 1.00 94.88 71 SER A CA 1
ATOM 585 C C . SER A 1 71 ? 14.665 27.874 -12.944 1.00 94.88 71 SER A C 1
ATOM 587 O O . SER A 1 71 ? 13.732 27.084 -13.071 1.00 94.88 71 SER A O 1
ATOM 589 N N . ASP A 1 72 ? 14.506 29.180 -13.178 1.00 93.50 72 ASP A N 1
ATOM 590 C CA . ASP A 1 72 ? 13.206 29.796 -13.510 1.00 93.50 72 ASP A CA 1
ATOM 591 C C . ASP A 1 72 ? 12.551 29.198 -14.771 1.00 93.50 72 ASP A C 1
ATOM 593 O O . ASP A 1 72 ? 11.335 28.979 -14.828 1.00 93.50 72 ASP A O 1
ATOM 597 N N . ALA A 1 73 ? 13.365 28.860 -15.775 1.00 89.38 73 ALA A N 1
ATOM 598 C CA . ALA A 1 73 ? 12.898 28.181 -16.982 1.00 89.38 73 ALA A CA 1
ATOM 599 C C . ALA A 1 73 ? 12.386 26.765 -16.670 1.00 89.38 73 ALA A C 1
ATOM 601 O O . ALA A 1 73 ? 11.338 26.347 -17.164 1.00 89.38 73 ALA A O 1
ATOM 602 N N . GLU A 1 74 ? 13.087 26.035 -15.800 1.00 93.06 74 GLU A N 1
ATOM 603 C CA . GLU A 1 74 ? 12.666 24.699 -15.386 1.00 93.06 74 GLU A CA 1
ATOM 604 C C . GLU A 1 74 ? 11.420 24.751 -14.496 1.00 93.06 74 GLU A C 1
ATOM 606 O O . GLU A 1 74 ? 10.517 23.933 -14.666 1.00 93.06 74 GLU A O 1
ATOM 611 N N . LEU A 1 75 ? 11.315 25.746 -13.611 1.00 94.38 75 LEU A N 1
ATOM 612 C CA . LEU A 1 75 ? 10.133 25.983 -12.783 1.00 94.38 75 LEU A CA 1
ATOM 613 C C . LEU A 1 75 ? 8.872 26.182 -13.628 1.00 94.38 75 LEU A C 1
ATOM 615 O O . LEU A 1 75 ? 7.822 25.649 -13.278 1.00 94.38 75 LEU A O 1
ATOM 619 N N . THR A 1 76 ? 8.983 26.877 -14.762 1.00 90.69 76 THR A N 1
ATOM 620 C CA . THR A 1 76 ? 7.863 27.081 -15.694 1.00 90.69 76 THR A CA 1
ATOM 621 C C . THR A 1 76 ? 7.364 25.751 -16.268 1.00 90.69 76 THR A C 1
ATOM 623 O O . THR A 1 76 ? 6.173 25.451 -16.221 1.00 90.69 76 THR A O 1
ATOM 626 N N . VAL A 1 77 ? 8.274 24.889 -16.727 1.00 88.69 77 VAL A N 1
ATOM 627 C CA . VAL A 1 77 ? 7.903 23.573 -17.277 1.00 88.69 77 VAL A CA 1
ATOM 628 C C . VAL A 1 77 ? 7.336 22.652 -16.196 1.00 88.69 77 VAL A C 1
ATOM 630 O O . VAL A 1 77 ? 6.369 21.926 -16.433 1.00 88.69 77 VAL A O 1
ATOM 633 N N . PHE A 1 78 ? 7.896 22.683 -14.987 1.00 92.50 78 PHE A N 1
ATOM 634 C CA . PHE A 1 78 ? 7.359 21.913 -13.867 1.00 92.50 78 PHE A CA 1
ATOM 635 C C . PHE A 1 78 ? 5.974 22.417 -13.433 1.00 92.50 78 PHE A C 1
ATOM 637 O O . PHE A 1 78 ? 5.129 21.590 -13.091 1.00 92.50 78 PHE A O 1
ATOM 644 N N . ALA A 1 79 ? 5.708 23.725 -13.500 1.00 92.31 79 ALA A N 1
ATOM 645 C CA . ALA A 1 79 ? 4.395 24.313 -13.231 1.00 92.31 79 ALA A CA 1
ATOM 646 C C . ALA A 1 79 ? 3.344 23.845 -14.247 1.00 92.31 79 ALA A C 1
ATOM 648 O O . ALA A 1 79 ? 2.237 23.465 -13.853 1.00 92.31 79 ALA A O 1
ATOM 649 N N . ASP A 1 80 ? 3.708 23.765 -15.528 1.00 87.44 80 ASP A N 1
ATOM 650 C CA . ASP A 1 80 ? 2.841 23.232 -16.583 1.00 87.44 80 ASP A CA 1
ATOM 651 C C . ASP A 1 80 ? 2.511 21.751 -16.364 1.00 87.44 80 ASP A C 1
ATOM 653 O O . ASP A 1 80 ? 1.347 21.343 -16.436 1.00 87.44 80 ASP A O 1
ATOM 657 N N . VAL A 1 81 ? 3.519 20.923 -16.060 1.00 86.94 81 VAL A N 1
ATOM 658 C CA . VAL A 1 81 ? 3.308 19.488 -15.799 1.00 86.94 81 VAL A CA 1
ATOM 659 C C . VAL A 1 81 ? 2.469 19.287 -14.537 1.00 86.94 81 VAL A C 1
ATOM 661 O O . VAL A 1 81 ? 1.535 18.485 -14.544 1.00 86.94 81 VAL A O 1
ATOM 664 N N . PHE A 1 82 ? 2.754 20.035 -13.470 1.00 90.94 82 PHE A N 1
ATOM 665 C CA . PHE A 1 82 ? 1.966 20.006 -12.239 1.00 90.94 82 PHE A CA 1
ATOM 666 C C . PHE A 1 82 ? 0.504 20.374 -12.506 1.00 90.94 82 PHE A C 1
ATOM 668 O O . PHE A 1 82 ? -0.412 19.679 -12.062 1.00 90.94 82 PHE A O 1
ATOM 675 N N . THR A 1 83 ? 0.284 21.432 -13.289 1.00 86.50 83 THR A N 1
ATOM 676 C CA . THR A 1 83 ? -1.048 21.900 -13.663 1.00 86.50 83 THR A CA 1
ATOM 677 C C . THR A 1 83 ? -1.825 20.832 -14.425 1.00 86.50 83 THR A C 1
ATOM 679 O O . THR A 1 83 ? -2.974 20.562 -14.075 1.00 86.50 83 THR A O 1
ATOM 682 N N . LYS A 1 84 ? -1.193 20.161 -15.395 1.00 84.62 84 LYS A N 1
ATOM 683 C CA . LYS A 1 84 ? -1.812 19.054 -16.140 1.00 84.62 84 LYS A CA 1
ATOM 684 C C . LYS A 1 84 ? -2.177 17.875 -15.240 1.00 84.62 84 LYS A C 1
ATOM 686 O O . LYS A 1 84 ? -3.303 17.393 -15.310 1.00 84.62 84 LYS A O 1
ATOM 691 N N . LEU A 1 85 ? -1.277 17.453 -14.348 1.00 79.50 85 LEU A N 1
ATOM 692 C CA . LEU A 1 85 ? -1.537 16.341 -13.424 1.00 79.50 85 LEU A CA 1
ATOM 693 C C . LEU A 1 85 ? -2.775 16.596 -12.551 1.00 79.50 85 LEU A C 1
ATOM 695 O O . LEU A 1 85 ? -3.602 15.699 -12.370 1.00 79.50 85 LEU A O 1
ATOM 699 N N . VAL A 1 86 ? -2.919 17.818 -12.033 1.00 83.75 86 VAL A N 1
ATOM 700 C CA . VAL A 1 86 ? -4.064 18.212 -11.198 1.00 83.75 86 VAL A CA 1
ATOM 701 C C . VAL A 1 86 ? -5.349 18.352 -12.024 1.00 83.75 86 VAL A C 1
ATOM 703 O O . VAL A 1 86 ? -6.413 17.924 -11.571 1.00 83.75 86 VAL A O 1
ATOM 706 N N . GLN A 1 87 ? -5.278 18.893 -13.245 1.00 81.19 87 GLN A N 1
ATOM 707 C CA . GLN A 1 87 ? -6.424 18.955 -14.166 1.00 81.19 87 GLN A CA 1
ATOM 708 C C . GLN A 1 87 ? -6.936 17.559 -14.554 1.00 81.19 87 GLN A C 1
ATOM 710 O O . GLN A 1 87 ? -8.144 17.361 -14.680 1.00 81.19 87 GLN A O 1
ATOM 715 N N . GLU A 1 88 ? -6.042 16.575 -14.663 1.00 83.69 88 GLU A N 1
ATOM 716 C CA . GLU A 1 88 ? -6.370 15.166 -14.923 1.00 83.69 88 GLU A CA 1
ATOM 717 C C . GLU A 1 88 ? -6.870 14.398 -13.685 1.00 83.69 88 GLU A C 1
ATOM 719 O O . GLU A 1 88 ? -7.172 13.203 -13.765 1.00 83.69 88 GLU A O 1
ATOM 724 N N . GLY A 1 89 ? -7.010 15.081 -12.546 1.00 82.75 89 GLY A N 1
ATOM 725 C CA . GLY A 1 89 ? -7.631 14.546 -11.337 1.00 82.75 89 GLY A CA 1
ATOM 726 C C . GLY A 1 89 ? -6.662 14.033 -10.276 1.00 82.75 89 GLY A C 1
ATOM 727 O O . GLY A 1 89 ? -7.133 13.486 -9.279 1.00 82.75 89 GLY A O 1
ATOM 728 N N . SER A 1 90 ? -5.348 14.219 -10.445 1.00 82.12 90 SER A N 1
ATOM 729 C CA . SER A 1 90 ? -4.385 13.937 -9.372 1.00 82.12 90 SER A CA 1
ATOM 730 C C . SER A 1 90 ? -4.601 14.899 -8.204 1.00 82.12 90 SER A C 1
ATOM 732 O O . SER A 1 90 ? -4.898 16.083 -8.402 1.00 82.12 90 SER A O 1
ATOM 734 N N . SER A 1 91 ? -4.427 14.418 -6.973 1.00 88.50 91 SER A N 1
ATOM 735 C CA . SER A 1 91 ? -4.366 15.314 -5.816 1.00 88.50 91 SER A CA 1
ATOM 736 C C . SER A 1 91 ? -3.101 16.184 -5.874 1.00 88.50 91 SER A C 1
ATOM 738 O O . SER A 1 91 ? -2.133 15.855 -6.563 1.00 88.50 91 SER A O 1
ATOM 740 N N . VAL A 1 92 ? -3.085 17.295 -5.129 1.00 86.75 92 VAL A N 1
ATOM 741 C CA . VAL A 1 92 ? -1.881 18.135 -4.990 1.00 86.75 92 VAL A CA 1
ATOM 742 C C . VAL A 1 92 ? -0.714 17.292 -4.472 1.00 86.75 92 VAL A C 1
ATOM 744 O O . VAL A 1 92 ? 0.366 17.339 -5.043 1.00 86.75 92 VAL A O 1
ATOM 747 N N . GLU A 1 93 ? -0.949 16.458 -3.459 1.00 90.44 93 GLU A N 1
ATOM 748 C CA . GLU A 1 93 ? 0.058 15.575 -2.864 1.00 90.44 93 GLU A CA 1
ATOM 749 C C . GLU A 1 93 ? 0.565 14.512 -3.842 1.00 90.44 93 GLU A C 1
ATOM 751 O O . GLU A 1 93 ? 1.761 14.226 -3.866 1.00 90.44 93 GLU A O 1
ATOM 756 N N . GLU A 1 94 ? -0.322 13.938 -4.657 1.00 86.00 94 GLU A N 1
ATOM 757 C CA . GLU A 1 94 ? 0.053 12.973 -5.692 1.00 86.00 94 GLU A CA 1
ATOM 758 C C . GLU A 1 94 ? 0.917 13.633 -6.768 1.00 86.00 94 GLU A C 1
ATOM 760 O O . GLU A 1 94 ? 1.988 13.118 -7.092 1.00 86.00 94 GLU A O 1
ATOM 765 N N . ALA A 1 95 ? 0.510 14.803 -7.270 1.00 85.94 95 ALA A N 1
ATOM 766 C CA . ALA A 1 95 ? 1.284 15.561 -8.248 1.00 85.94 95 ALA A CA 1
ATOM 767 C C . ALA A 1 95 ? 2.654 15.984 -7.685 1.00 85.94 95 ALA A C 1
ATOM 769 O O . ALA A 1 95 ? 3.673 15.847 -8.364 1.00 85.94 95 ALA A O 1
ATOM 770 N N . THR A 1 96 ? 2.707 16.421 -6.420 1.00 92.31 96 THR A N 1
ATOM 771 C CA . THR A 1 96 ? 3.963 16.716 -5.714 1.00 92.31 96 THR A CA 1
ATOM 772 C C . THR A 1 96 ? 4.850 15.478 -5.618 1.00 92.31 96 THR A C 1
ATOM 774 O O . THR A 1 96 ? 6.019 15.541 -5.983 1.00 92.31 96 THR A O 1
ATOM 777 N N . ALA A 1 97 ? 4.312 14.340 -5.171 1.00 87.81 97 ALA A N 1
ATOM 778 C CA . ALA A 1 97 ? 5.079 13.106 -5.016 1.00 87.81 97 ALA A CA 1
ATOM 779 C C . ALA A 1 97 ? 5.655 12.611 -6.354 1.00 87.81 97 ALA A C 1
ATOM 781 O O . ALA A 1 97 ? 6.808 12.176 -6.419 1.00 87.81 97 ALA A O 1
ATOM 782 N N . VAL A 1 98 ? 4.876 12.724 -7.433 1.00 87.12 98 VAL A N 1
ATOM 783 C CA . VAL A 1 98 ? 5.315 12.401 -8.795 1.00 87.12 98 VAL A CA 1
ATOM 784 C C . VAL A 1 98 ? 6.484 13.299 -9.209 1.00 87.12 98 VAL A C 1
ATOM 786 O O . VAL A 1 98 ? 7.538 12.789 -9.585 1.00 87.12 98 VAL A O 1
ATOM 789 N N . LEU A 1 99 ? 6.356 14.622 -9.088 1.00 88.81 99 LEU A N 1
ATOM 790 C CA . LEU A 1 99 ? 7.406 15.552 -9.525 1.00 88.81 99 LEU A CA 1
ATOM 791 C C . LEU A 1 99 ? 8.647 15.568 -8.622 1.00 88.81 99 LEU A C 1
ATOM 793 O O . LEU A 1 99 ? 9.749 15.844 -9.100 1.00 88.81 99 LEU A O 1
ATOM 797 N N . SER A 1 100 ? 8.502 15.221 -7.344 1.00 91.19 100 SER A N 1
ATOM 798 C CA . SER A 1 100 ? 9.629 15.038 -6.422 1.00 91.19 100 SER A CA 1
ATOM 799 C C . SER A 1 100 ? 10.352 13.694 -6.617 1.00 91.19 100 SER A C 1
ATOM 801 O O . SER A 1 100 ? 11.420 13.485 -6.044 1.00 91.19 100 SER A O 1
ATOM 803 N N . THR A 1 101 ? 9.834 12.777 -7.444 1.00 86.25 101 THR A N 1
ATOM 804 C CA . THR A 1 101 ? 10.522 11.515 -7.750 1.00 86.25 101 THR A CA 1
ATOM 805 C C . THR A 1 101 ? 11.760 11.778 -8.616 1.00 86.25 101 THR A C 1
ATOM 807 O O . THR A 1 101 ? 11.648 12.242 -9.752 1.00 86.25 101 THR A O 1
ATOM 810 N N . GLN A 1 102 ? 12.951 11.423 -8.114 1.00 85.94 102 GLN A N 1
ATOM 811 C CA . GLN A 1 102 ? 14.244 11.734 -8.748 1.00 85.94 102 GLN A CA 1
ATOM 812 C C . GLN A 1 102 ? 14.330 11.301 -10.221 1.00 85.94 102 GLN A C 1
ATOM 814 O O . GLN A 1 102 ? 14.852 12.042 -11.054 1.00 85.94 102 GLN A O 1
ATOM 819 N N . SER A 1 103 ? 13.799 10.125 -10.563 1.00 65.56 103 SER A N 1
ATOM 820 C CA . SER A 1 103 ? 13.803 9.619 -11.940 1.00 65.56 103 SER A CA 1
ATOM 821 C C . SER A 1 103 ? 12.945 10.474 -12.877 1.00 65.56 103 SER A C 1
ATOM 823 O O . SER A 1 103 ? 13.390 10.809 -13.970 1.00 65.56 103 SER A O 1
ATOM 825 N N . ILE A 1 104 ? 11.747 10.876 -12.441 1.00 72.31 104 ILE A N 1
ATOM 826 C CA . ILE A 1 104 ? 10.833 11.721 -13.229 1.00 72.31 104 ILE A CA 1
ATOM 827 C C . ILE A 1 104 ? 11.446 13.104 -13.417 1.00 72.31 104 ILE A C 1
ATOM 829 O O . ILE A 1 104 ? 11.509 13.627 -14.529 1.00 72.31 104 ILE A O 1
ATOM 833 N N . ARG A 1 105 ? 11.993 13.653 -12.333 1.00 85.94 105 ARG A N 1
ATOM 834 C CA . ARG A 1 105 ? 12.699 14.926 -12.339 1.00 85.94 105 ARG A CA 1
ATOM 835 C C . ARG A 1 105 ? 13.868 14.927 -13.328 1.00 85.94 105 ARG A C 1
ATOM 837 O O . ARG A 1 105 ? 13.981 15.838 -14.139 1.00 85.94 105 ARG A O 1
ATOM 844 N N . SER A 1 106 ? 14.707 13.890 -13.310 1.00 77.06 106 SER A N 1
ATOM 845 C CA . SER A 1 106 ? 15.840 13.753 -14.237 1.00 77.06 106 SER A CA 1
ATOM 846 C C . SER A 1 106 ? 15.399 13.728 -15.705 1.00 77.06 106 SER A C 1
ATOM 848 O O . SER A 1 106 ? 16.050 14.353 -16.548 1.00 77.06 106 SER A O 1
ATOM 850 N N . VAL A 1 107 ? 14.278 13.068 -16.009 1.00 71.00 107 VAL A N 1
ATOM 851 C CA . VAL A 1 107 ? 13.705 13.021 -17.362 1.00 71.00 107 VAL A CA 1
ATOM 852 C C . VAL A 1 107 ? 13.209 14.398 -17.804 1.00 71.00 107 VAL A C 1
ATOM 854 O O . VAL A 1 107 ? 13.550 14.843 -18.902 1.00 71.00 107 VAL A O 1
ATOM 857 N N . LEU A 1 108 ? 12.463 15.104 -16.950 1.00 72.44 108 LEU A N 1
ATOM 858 C CA . LEU A 1 108 ? 11.959 16.445 -17.260 1.00 72.44 108 LEU A CA 1
ATOM 859 C C . LEU A 1 108 ? 13.106 17.434 -17.500 1.00 72.44 108 LEU A C 1
ATOM 861 O O . LEU A 1 108 ? 13.122 18.110 -18.524 1.00 72.44 108 LEU A O 1
ATOM 865 N N . LEU A 1 109 ? 14.121 17.446 -16.632 1.00 83.19 109 LEU A N 1
ATOM 866 C CA . LEU A 1 109 ? 15.284 18.332 -16.777 1.00 83.19 109 LEU A CA 1
ATOM 867 C C . LEU A 1 109 ? 16.090 18.043 -18.046 1.00 83.19 109 LEU A C 1
ATOM 869 O O . LEU A 1 109 ? 16.551 18.960 -18.722 1.00 83.19 109 LEU A O 1
ATOM 873 N N . SER A 1 110 ? 16.246 16.768 -18.401 1.00 76.12 110 SER A N 1
ATOM 874 C CA . SER A 1 110 ? 16.916 16.389 -19.649 1.00 76.12 110 SER A CA 1
ATOM 875 C C . SER A 1 110 ? 16.123 16.862 -20.868 1.00 76.12 110 SER A C 1
ATOM 877 O O . SER A 1 110 ? 16.707 17.378 -21.818 1.00 76.12 110 SER A O 1
ATOM 879 N N . SER A 1 111 ? 14.793 16.761 -20.810 1.00 68.31 111 SER A N 1
ATOM 880 C CA . SER A 1 111 ? 13.898 17.224 -21.876 1.00 68.31 111 SER A CA 1
ATOM 881 C C . SER A 1 111 ? 13.991 18.741 -22.070 1.00 68.31 111 SER A C 1
ATOM 883 O O . SER A 1 111 ? 14.099 19.208 -23.200 1.00 68.31 111 SER A O 1
ATOM 885 N N . ILE A 1 112 ? 14.043 19.508 -20.977 1.00 76.94 112 ILE A N 1
ATOM 886 C CA . ILE A 1 112 ? 14.196 20.973 -20.999 1.00 76.94 112 ILE A CA 1
ATOM 887 C C . ILE A 1 112 ? 15.524 21.381 -21.645 1.00 76.94 112 ILE A C 1
ATOM 889 O O . ILE A 1 112 ? 15.553 22.240 -22.524 1.00 76.94 112 ILE A O 1
ATOM 893 N N . LYS A 1 113 ? 16.626 20.715 -21.279 1.00 77.88 113 LYS A N 1
ATOM 894 C CA . LYS A 1 113 ? 17.944 20.968 -21.885 1.00 77.88 113 LYS A CA 1
ATOM 895 C C . LYS A 1 113 ? 17.955 20.706 -23.388 1.00 77.88 113 LYS A C 1
ATOM 897 O O . LYS A 1 113 ? 18.588 21.455 -24.126 1.00 77.88 113 LYS A O 1
ATOM 902 N N . ILE A 1 114 ? 17.264 19.660 -23.839 1.00 72.12 114 ILE A N 1
ATOM 903 C CA . ILE A 1 114 ? 17.131 19.351 -25.267 1.00 72.12 114 ILE A CA 1
ATOM 904 C C . ILE A 1 114 ? 16.315 20.439 -25.972 1.00 72.12 114 ILE A C 1
ATOM 906 O O . ILE A 1 114 ? 16.751 20.923 -27.011 1.00 72.12 114 ILE A O 1
ATOM 910 N N . MET A 1 115 ? 15.185 20.868 -25.397 1.00 68.94 115 MET A N 1
ATOM 911 C CA . MET A 1 115 ? 14.361 21.941 -25.971 1.00 68.94 115 MET A CA 1
ATOM 912 C C . MET A 1 115 ? 15.143 23.249 -26.114 1.00 68.94 115 MET A C 1
ATOM 914 O O . MET A 1 115 ? 15.180 23.808 -27.203 1.00 68.94 115 MET A O 1
ATOM 918 N N . HIS A 1 116 ? 15.867 23.684 -25.078 1.00 75.81 116 HIS A N 1
ATOM 919 C CA . HIS A 1 116 ? 16.683 24.899 -25.168 1.00 75.81 116 HIS A CA 1
ATOM 920 C C . HIS A 1 116 ? 17.784 24.811 -26.227 1.00 75.81 116 HIS A C 1
ATOM 922 O O . HIS A 1 116 ? 18.070 25.792 -26.908 1.00 75.81 116 HIS A O 1
ATOM 928 N N . ARG A 1 117 ? 18.405 23.638 -26.396 1.00 67.81 117 ARG A N 1
ATOM 929 C CA . ARG A 1 117 ? 19.403 23.431 -27.455 1.00 67.81 117 ARG A CA 1
ATOM 930 C C . ARG A 1 117 ? 18.776 23.462 -28.845 1.00 67.81 117 ARG A C 1
ATOM 932 O O . ARG A 1 117 ? 19.360 24.045 -29.750 1.00 67.81 117 ARG A O 1
ATOM 939 N N . LEU A 1 118 ? 17.589 22.877 -29.001 1.00 61.56 118 LEU A N 1
ATOM 940 C CA . LEU A 1 118 ? 16.822 22.919 -30.247 1.00 61.56 118 LEU A CA 1
ATOM 941 C C . LEU A 1 118 ? 16.417 24.347 -30.622 1.00 61.56 118 LEU A C 1
ATOM 943 O O . LEU A 1 118 ? 16.499 24.715 -31.789 1.00 61.56 118 LEU A O 1
ATOM 947 N N . GLU A 1 119 ? 16.012 25.151 -29.642 1.00 74.06 119 GLU A N 1
ATOM 948 C CA . GLU A 1 119 ? 15.665 26.561 -29.843 1.00 74.06 119 GLU A CA 1
ATOM 949 C C . GLU A 1 119 ? 16.890 27.427 -30.164 1.00 74.06 119 GLU A C 1
ATOM 951 O O . GLU A 1 119 ? 16.784 28.380 -30.936 1.00 74.06 119 GLU A O 1
ATOM 956 N N . ALA A 1 120 ? 18.055 27.091 -29.601 1.00 73.00 120 ALA A N 1
ATOM 957 C CA . ALA A 1 120 ? 19.308 27.808 -29.830 1.00 73.00 120 ALA A CA 1
ATOM 958 C C . ALA A 1 120 ? 20.022 27.421 -31.141 1.00 73.00 120 ALA A C 1
ATOM 960 O O . ALA A 1 120 ? 20.915 28.148 -31.582 1.00 73.00 120 ALA A O 1
ATOM 961 N N . ALA A 1 121 ? 19.665 26.295 -31.766 1.00 67.12 121 ALA A N 1
ATOM 962 C CA . ALA A 1 121 ? 20.313 25.827 -32.986 1.00 67.12 121 ALA A CA 1
ATOM 963 C C . ALA A 1 121 ? 19.892 26.670 -34.214 1.00 67.12 121 ALA A C 1
ATOM 965 O O . ALA A 1 121 ? 18.696 26.864 -34.455 1.00 67.12 121 ALA A O 1
ATOM 966 N N . PRO A 1 122 ? 20.840 27.144 -35.049 1.00 62.34 122 PRO A N 1
ATOM 967 C CA . PRO A 1 122 ? 20.519 27.770 -36.328 1.00 62.34 122 PRO A CA 1
ATOM 968 C C . PRO A 1 122 ? 19.682 26.822 -37.197 1.00 62.34 122 PRO A C 1
ATOM 970 O O . PRO A 1 122 ? 20.012 25.643 -37.344 1.00 62.34 122 PRO A O 1
ATOM 973 N N . LYS A 1 123 ? 18.611 27.339 -37.817 1.00 59.62 123 LYS A N 1
ATOM 974 C CA . LYS A 1 123 ? 17.630 26.544 -38.589 1.00 59.62 123 LYS A CA 1
ATOM 975 C C . LYS A 1 123 ? 18.241 25.670 -39.701 1.00 59.62 123 LYS A C 1
ATOM 977 O O . LYS A 1 123 ? 17.591 24.724 -40.131 1.00 59.62 123 LYS A O 1
ATOM 982 N N . GLU A 1 124 ? 19.464 25.956 -40.149 1.00 48.97 124 GLU A N 1
ATOM 983 C CA . GLU A 1 124 ? 20.153 25.227 -41.225 1.00 48.97 124 GLU A CA 1
ATOM 984 C C . GLU A 1 124 ? 21.107 24.111 -40.746 1.00 48.97 124 GLU A C 1
ATOM 986 O O . GLU A 1 124 ? 21.434 23.229 -41.538 1.00 48.97 124 GLU A O 1
ATOM 991 N N . THR A 1 125 ? 21.510 24.066 -39.468 1.00 50.69 125 THR A N 1
ATOM 992 C CA . THR A 1 125 ? 22.411 23.016 -38.926 1.00 50.69 125 THR A CA 1
ATOM 993 C C . THR A 1 125 ? 21.720 22.007 -38.002 1.00 50.69 125 THR A C 1
ATOM 995 O O . THR A 1 125 ? 22.275 20.942 -37.717 1.00 50.69 125 THR A O 1
ATOM 998 N N . ALA A 1 126 ? 20.460 22.263 -37.633 1.00 47.69 126 ALA A N 1
ATOM 999 C CA . ALA A 1 126 ? 19.680 21.479 -36.672 1.00 47.69 126 ALA A CA 1
ATOM 1000 C C . ALA A 1 126 ? 19.520 19.979 -37.000 1.00 47.69 126 ALA A C 1
ATOM 1002 O O . ALA A 1 126 ? 19.186 19.209 -36.113 1.00 47.69 126 ALA A O 1
ATOM 1003 N N . SER A 1 127 ? 19.756 19.526 -38.238 1.00 49.16 127 SER A N 1
ATOM 1004 C CA . SER A 1 127 ? 19.658 18.098 -38.593 1.00 49.16 127 SER A CA 1
ATOM 1005 C C . SER A 1 127 ? 20.958 17.310 -38.386 1.00 49.16 127 SER A C 1
ATOM 1007 O O . SER A 1 127 ? 20.891 16.092 -38.218 1.00 49.16 127 SER A O 1
ATOM 1009 N N . ARG A 1 128 ? 22.129 17.957 -38.448 1.00 47.16 128 ARG A N 1
ATOM 1010 C CA . ARG A 1 128 ? 23.440 17.283 -38.360 1.00 47.16 128 ARG A CA 1
ATOM 1011 C C . ARG A 1 128 ? 24.002 17.323 -36.944 1.00 47.16 128 ARG A C 1
ATOM 1013 O O . ARG A 1 128 ? 24.491 16.298 -36.471 1.00 47.16 128 ARG A O 1
ATOM 1020 N N . ASP A 1 129 ? 23.824 18.447 -36.257 1.00 45.50 129 ASP A N 1
ATOM 1021 C CA . ASP A 1 129 ? 24.276 18.611 -34.874 1.00 45.50 129 ASP A CA 1
ATOM 1022 C C . ASP A 1 129 ? 23.415 17.782 -33.906 1.00 45.50 129 ASP A C 1
ATOM 1024 O O . ASP A 1 129 ? 23.938 17.208 -32.961 1.00 45.50 129 ASP A O 1
ATOM 1028 N N . LEU A 1 130 ? 22.128 17.548 -34.208 1.00 44.94 130 LEU A N 1
ATOM 1029 C CA . LEU A 1 130 ? 21.252 16.692 -33.388 1.00 44.94 130 LEU A CA 1
ATOM 1030 C C . LEU A 1 130 ? 21.729 15.235 -33.295 1.00 44.94 130 LEU A C 1
ATOM 1032 O O . LEU A 1 130 ? 21.585 14.593 -32.257 1.00 44.94 130 LEU A O 1
ATOM 1036 N N . ALA A 1 131 ? 22.298 14.709 -34.382 1.00 43.38 131 ALA A N 1
ATOM 1037 C CA . ALA A 1 131 ? 22.822 13.346 -34.445 1.00 43.38 131 ALA A CA 1
ATOM 1038 C C . ALA A 1 131 ? 24.217 13.219 -33.804 1.00 43.38 131 ALA A C 1
ATOM 1040 O O . ALA A 1 131 ? 24.589 12.135 -33.350 1.00 43.38 131 ALA A O 1
ATOM 1041 N N . HIS A 1 132 ? 24.984 14.313 -33.766 1.00 42.34 132 HIS A N 1
ATOM 1042 C CA . HIS A 1 132 ? 26.289 14.386 -33.107 1.00 42.34 132 HIS A CA 1
ATOM 1043 C C . HIS A 1 132 ? 26.145 14.642 -31.594 1.00 42.34 132 HIS A C 1
ATOM 1045 O O . HIS A 1 132 ? 26.818 14.006 -30.788 1.00 42.34 132 HIS A O 1
ATOM 1051 N N . ASP A 1 133 ? 25.181 15.462 -31.179 1.00 42.94 133 ASP A N 1
ATOM 1052 C CA . ASP A 1 133 ? 24.971 15.837 -29.776 1.00 42.94 133 ASP A CA 1
ATOM 1053 C C . ASP A 1 133 ? 24.241 14.762 -28.966 1.00 42.94 133 ASP A C 1
ATOM 1055 O O . ASP A 1 133 ? 24.493 14.618 -27.770 1.00 42.94 133 ASP A O 1
ATOM 1059 N N . LEU A 1 134 ? 23.405 13.934 -29.605 1.00 40.62 134 LEU A N 1
ATOM 1060 C CA . LEU A 1 134 ? 22.909 12.692 -28.995 1.00 40.62 134 LEU A CA 1
ATOM 1061 C C . LEU A 1 134 ? 24.046 11.689 -28.715 1.00 40.62 134 LEU A C 1
ATOM 1063 O O . LEU A 1 134 ? 23.899 10.847 -27.830 1.00 40.62 134 LEU A O 1
ATOM 1067 N N . LYS A 1 135 ? 25.184 11.797 -29.422 1.00 40.22 135 LYS A N 1
ATOM 1068 C CA . LYS A 1 135 ? 26.402 11.006 -29.173 1.00 40.22 135 LYS A CA 1
ATOM 1069 C C . LYS A 1 135 ? 27.328 11.629 -28.122 1.00 40.22 135 LYS A C 1
ATOM 1071 O O . LYS A 1 135 ? 28.049 10.884 -27.465 1.00 40.22 135 LYS A O 1
ATOM 1076 N N . GLU A 1 136 ? 27.295 12.949 -27.928 1.00 33.88 136 GLU A N 1
ATOM 1077 C CA . GLU A 1 136 ? 28.149 13.677 -26.970 1.00 33.88 136 GLU A CA 1
ATOM 1078 C C . GLU A 1 136 ? 27.556 13.864 -25.563 1.00 33.88 136 GLU A C 1
ATOM 1080 O O . GLU A 1 136 ? 28.225 14.405 -24.679 1.00 33.88 136 GLU A O 1
ATOM 1085 N N . VAL A 1 137 ? 26.363 13.333 -25.268 1.00 36.19 137 VAL A N 1
ATOM 1086 C CA . VAL A 1 137 ? 25.935 13.101 -23.872 1.00 36.19 137 VAL A CA 1
ATOM 1087 C C . VAL A 1 137 ? 26.724 11.917 -23.286 1.00 36.19 137 VAL A C 1
ATOM 1089 O O . VAL A 1 137 ? 26.181 10.879 -22.922 1.00 36.19 137 VAL A O 1
ATOM 1092 N N . VAL A 1 138 ? 28.045 12.073 -23.196 1.00 34.88 138 VAL A N 1
ATOM 1093 C CA . VAL A 1 138 ? 28.942 11.223 -22.417 1.00 34.88 138 VAL A CA 1
ATOM 1094 C C . VAL A 1 138 ? 29.106 11.899 -21.063 1.00 34.88 138 VAL A C 1
ATOM 1096 O O . VAL A 1 138 ? 29.886 12.832 -20.877 1.00 34.88 138 VAL A O 1
ATOM 1099 N N . ILE A 1 139 ? 28.318 11.439 -20.095 1.00 29.77 139 ILE A N 1
ATOM 1100 C CA . ILE A 1 139 ? 28.492 11.790 -18.689 1.00 29.77 139 ILE A CA 1
ATOM 1101 C C . ILE A 1 139 ? 29.803 11.137 -18.229 1.00 29.77 139 ILE A C 1
ATOM 1103 O O . ILE A 1 139 ? 29.848 9.936 -17.969 1.00 29.77 139 ILE A O 1
ATOM 1107 N N . THR A 1 140 ? 30.886 11.910 -18.130 1.00 27.81 140 THR A N 1
ATOM 1108 C CA . THR A 1 140 ? 32.150 11.424 -17.558 1.00 27.81 140 THR A CA 1
ATOM 1109 C C . THR A 1 140 ? 32.002 11.268 -16.044 1.00 27.81 140 THR A C 1
ATOM 1111 O O . THR A 1 140 ? 32.340 12.157 -15.266 1.00 27.81 140 THR A O 1
ATOM 1114 N N . ILE A 1 141 ? 31.495 10.112 -15.619 1.00 25.75 141 ILE A N 1
ATOM 1115 C CA . ILE A 1 141 ? 31.552 9.619 -14.242 1.00 25.75 141 ILE A CA 1
ATOM 1116 C C . ILE A 1 141 ? 32.267 8.263 -14.285 1.00 25.75 141 ILE A C 1
ATOM 1118 O O . ILE A 1 141 ? 31.939 7.383 -15.078 1.00 25.75 141 ILE A O 1
ATOM 1122 N N . ARG A 1 142 ? 33.305 8.122 -13.453 1.00 23.94 142 ARG A N 1
ATOM 1123 C CA . ARG A 1 142 ? 34.111 6.897 -13.305 1.00 23.94 142 ARG A CA 1
ATOM 1124 C C . ARG A 1 142 ? 33.240 5.690 -12.883 1.00 23.94 142 ARG A C 1
ATOM 1126 O O . ARG A 1 142 ? 32.172 5.872 -12.309 1.00 23.94 142 ARG A O 1
ATOM 1133 N N . PRO A 1 143 ? 33.684 4.460 -13.186 1.00 31.30 143 PRO A N 1
ATOM 1134 C CA . PRO A 1 143 ? 32.876 3.436 -13.834 1.00 31.30 143 PRO A CA 1
ATOM 1135 C C . PRO A 1 143 ? 32.014 2.648 -12.851 1.00 31.30 143 PRO A C 1
ATOM 1137 O O . PRO A 1 143 ? 32.562 2.030 -11.952 1.00 31.30 143 PRO A O 1
ATOM 1140 N N . HIS A 1 144 ? 30.705 2.582 -13.105 1.00 31.31 144 HIS A N 1
ATOM 1141 C CA . HIS A 1 144 ? 29.873 1.383 -12.935 1.00 31.31 144 HIS A CA 1
ATOM 1142 C C . HIS A 1 144 ? 28.630 1.539 -13.838 1.00 31.31 144 HIS A C 1
ATOM 1144 O O . HIS A 1 144 ? 27.812 2.432 -13.641 1.00 31.31 144 HIS A O 1
ATOM 1150 N N . PHE A 1 145 ? 28.547 0.712 -14.885 1.00 39.22 145 PHE A N 1
ATOM 1151 C CA . PHE A 1 145 ? 27.562 0.785 -15.975 1.00 39.22 145 PHE A CA 1
ATOM 1152 C C . PHE A 1 145 ? 26.101 0.747 -15.488 1.00 39.22 145 PHE A C 1
ATOM 1154 O O . PHE A 1 145 ? 25.752 -0.104 -14.669 1.00 39.22 145 PHE A O 1
ATOM 1161 N N . THR A 1 146 ? 25.230 1.610 -16.039 1.00 41.25 146 THR A N 1
ATOM 1162 C CA . THR A 1 146 ? 23.785 1.638 -15.724 1.00 41.25 146 THR A CA 1
ATOM 1163 C C . THR A 1 146 ? 22.897 1.223 -16.917 1.00 41.25 146 THR A C 1
ATOM 1165 O O . THR A 1 146 ? 23.300 1.356 -18.073 1.00 41.25 146 THR A O 1
ATOM 1168 N N . PRO A 1 147 ? 21.661 0.730 -16.674 1.00 44.22 147 PRO A N 1
ATOM 1169 C CA . PRO A 1 147 ? 20.747 0.190 -17.696 1.00 44.22 147 PRO A CA 1
ATOM 1170 C C . PRO A 1 147 ? 20.325 1.136 -18.837 1.00 44.22 147 PRO A C 1
ATOM 1172 O O . PRO A 1 147 ? 19.793 0.664 -19.840 1.00 44.22 147 PRO A O 1
ATOM 1175 N N . ILE A 1 148 ? 20.543 2.445 -18.701 1.00 38.53 148 ILE A N 1
ATOM 1176 C CA . ILE A 1 148 ? 20.069 3.484 -19.631 1.00 38.53 148 ILE A CA 1
ATOM 1177 C C . ILE A 1 148 ? 20.915 3.543 -20.915 1.00 38.53 148 ILE A C 1
ATOM 1179 O O . ILE A 1 148 ? 20.358 3.678 -22.003 1.00 38.53 148 ILE A O 1
ATOM 1183 N N . GLU A 1 149 ? 22.232 3.330 -20.830 1.00 36.28 149 GLU A N 1
ATOM 1184 C CA . GLU A 1 149 ? 23.113 3.274 -22.013 1.00 36.28 149 GLU A CA 1
ATOM 1185 C C . GLU A 1 149 ? 22.772 2.096 -22.933 1.00 36.28 149 GLU A C 1
ATOM 1187 O O . GLU A 1 149 ? 22.863 2.195 -24.157 1.00 36.28 149 GLU A O 1
ATOM 1192 N N . LYS A 1 150 ? 22.321 0.978 -22.351 1.00 41.19 150 LYS A N 1
ATOM 1193 C CA . LYS A 1 150 ? 21.888 -0.196 -23.115 1.00 41.19 150 LYS A CA 1
ATOM 1194 C C . LYS A 1 150 ? 20.586 0.082 -23.868 1.00 41.19 150 LYS A C 1
ATOM 1196 O O . LYS A 1 150 ? 20.440 -0.368 -24.996 1.00 41.19 150 LYS A O 1
ATOM 1201 N N . VAL A 1 151 ? 19.668 0.850 -23.280 1.00 38.34 151 VAL A N 1
ATOM 1202 C CA . VAL A 1 151 ? 18.405 1.238 -23.929 1.00 38.34 151 VAL A CA 1
ATOM 1203 C C . VAL A 1 151 ? 18.656 2.215 -25.076 1.00 38.34 151 VAL A C 1
ATOM 1205 O O . VAL A 1 151 ? 18.102 2.026 -26.151 1.00 38.34 151 VAL A O 1
ATOM 1208 N N . LEU A 1 152 ? 19.535 3.203 -24.899 1.00 38.53 152 LEU A N 1
ATOM 1209 C CA . LEU A 1 152 ? 19.846 4.174 -25.954 1.00 38.53 152 LEU A CA 1
ATOM 1210 C C . LEU A 1 152 ? 20.554 3.528 -27.154 1.00 38.53 152 LEU A C 1
ATOM 1212 O O . LEU A 1 152 ? 20.160 3.777 -28.291 1.00 38.53 152 LEU A O 1
ATOM 1216 N N . ARG A 1 153 ? 21.509 2.616 -26.916 1.00 43.09 153 ARG A N 1
ATOM 1217 C CA . ARG A 1 153 ? 22.142 1.840 -27.999 1.00 43.09 153 ARG A CA 1
ATOM 1218 C C . ARG A 1 153 ? 21.175 0.893 -28.705 1.00 43.09 153 ARG A C 1
ATOM 1220 O O . ARG A 1 153 ? 21.299 0.705 -29.909 1.00 43.09 153 ARG A O 1
ATOM 1227 N N . LEU A 1 154 ? 20.212 0.317 -27.983 1.00 41.12 154 LEU A N 1
ATOM 1228 C CA . LEU A 1 154 ? 19.169 -0.517 -28.584 1.00 41.12 154 LEU A CA 1
ATOM 1229 C C . LEU A 1 154 ? 18.206 0.302 -29.446 1.00 41.12 154 LEU A C 1
ATOM 1231 O O . LEU A 1 154 ? 17.801 -0.173 -30.499 1.00 41.12 154 LEU A O 1
ATOM 1235 N N . THR A 1 155 ? 17.876 1.531 -29.047 1.00 39.56 155 THR A N 1
ATOM 1236 C CA . THR A 1 155 ? 17.063 2.447 -29.860 1.00 39.56 155 THR A CA 1
ATOM 1237 C C . THR A 1 155 ? 17.813 2.902 -31.114 1.00 39.56 155 THR A C 1
ATOM 1239 O O . THR A 1 155 ? 17.229 2.934 -32.194 1.00 39.56 155 THR A O 1
ATOM 1242 N N . GLU A 1 156 ? 19.113 3.193 -31.003 1.00 40.66 156 GLU A N 1
ATOM 1243 C CA . GLU A 1 156 ? 19.967 3.538 -32.148 1.00 40.66 156 GLU A CA 1
ATOM 1244 C C . GLU A 1 156 ? 20.123 2.347 -33.109 1.00 40.66 156 GLU A C 1
ATOM 1246 O O . GLU A 1 156 ? 19.918 2.501 -34.311 1.00 40.66 156 GLU A O 1
ATOM 1251 N N . GLN A 1 157 ? 20.376 1.138 -32.593 1.00 42.12 157 GLN A N 1
ATOM 1252 C CA . GLN A 1 157 ? 20.395 -0.086 -33.401 1.00 42.12 157 GLN A CA 1
ATOM 1253 C C . GLN A 1 157 ? 19.035 -0.385 -34.027 1.00 42.12 157 GLN A C 1
ATOM 1255 O O . GLN A 1 157 ? 18.995 -0.733 -35.198 1.00 42.12 157 GLN A O 1
ATOM 1260 N N . ALA A 1 158 ? 17.925 -0.195 -33.312 1.00 42.19 158 ALA A N 1
ATOM 1261 C CA . ALA A 1 158 ? 16.591 -0.367 -33.881 1.00 42.19 158 ALA A CA 1
ATOM 1262 C C . ALA A 1 158 ? 16.322 0.642 -35.007 1.00 42.19 158 ALA A C 1
ATOM 1264 O O . ALA A 1 158 ? 15.721 0.274 -36.009 1.00 42.19 158 ALA A O 1
ATOM 1265 N N . GLY A 1 159 ? 16.801 1.884 -34.880 1.00 41.47 159 GLY A N 1
ATOM 1266 C CA . GLY A 1 159 ? 16.733 2.897 -35.935 1.00 41.47 159 GLY A CA 1
ATOM 1267 C C . GLY A 1 159 ? 17.588 2.549 -37.156 1.00 41.47 159 GLY A C 1
ATOM 1268 O O . GLY A 1 159 ? 17.118 2.673 -38.284 1.00 41.47 159 GLY A O 1
ATOM 1269 N N . ILE A 1 160 ? 18.811 2.049 -36.949 1.00 42.88 160 ILE A N 1
ATOM 1270 C CA . ILE A 1 160 ? 19.690 1.572 -38.029 1.00 42.88 160 ILE A CA 1
ATOM 1271 C C . ILE A 1 160 ? 19.066 0.356 -38.721 1.00 42.88 160 ILE A C 1
ATOM 1273 O O . ILE A 1 160 ? 18.952 0.346 -39.941 1.00 42.88 160 ILE A O 1
ATOM 1277 N N . THR A 1 161 ? 18.569 -0.619 -37.959 1.00 42.03 161 THR A N 1
ATOM 1278 C CA . THR A 1 161 ? 17.886 -1.802 -38.491 1.00 42.03 161 THR A CA 1
ATOM 1279 C C . THR A 1 161 ? 16.581 -1.437 -39.195 1.00 42.03 161 THR A C 1
ATOM 1281 O O . THR A 1 161 ? 16.273 -2.041 -40.213 1.00 42.03 161 THR A O 1
ATOM 1284 N N . LEU A 1 162 ? 15.823 -0.441 -38.723 1.00 43.78 162 LEU A N 1
ATOM 1285 C CA . LEU A 1 162 ? 14.635 0.063 -39.421 1.00 43.78 162 LEU A CA 1
ATOM 1286 C C . LEU A 1 162 ? 14.996 0.778 -40.724 1.00 43.78 162 LEU A C 1
ATOM 1288 O O . LEU A 1 162 ? 14.290 0.590 -41.705 1.00 43.78 162 LEU A O 1
ATOM 1292 N N . ASN A 1 163 ? 16.096 1.532 -40.764 1.00 43.91 163 ASN A N 1
ATOM 1293 C CA . ASN A 1 163 ? 16.590 2.159 -41.992 1.00 43.91 163 ASN A CA 1
ATOM 1294 C C . ASN A 1 163 ? 17.118 1.122 -42.995 1.00 43.91 163 ASN A C 1
ATOM 1296 O O . ASN A 1 163 ? 16.848 1.221 -44.188 1.00 43.91 163 ASN A O 1
ATOM 1300 N N . GLU A 1 164 ? 17.829 0.097 -42.527 1.00 47.06 164 GLU A N 1
ATOM 1301 C CA . GLU A 1 164 ? 18.260 -1.033 -43.357 1.00 47.06 164 GLU A CA 1
ATOM 1302 C C . GLU A 1 164 ? 17.060 -1.870 -43.830 1.00 47.06 164 GLU A C 1
ATOM 1304 O O . GLU A 1 164 ? 17.029 -2.342 -44.966 1.00 47.06 164 GLU A O 1
ATOM 1309 N N . PHE A 1 165 ? 16.038 -2.035 -42.989 1.00 42.75 165 PHE A N 1
ATOM 1310 C CA . PHE A 1 165 ? 14.798 -2.723 -43.339 1.00 42.75 165 PHE A CA 1
ATOM 1311 C C . PHE A 1 165 ? 13.945 -1.903 -44.318 1.00 42.75 165 PHE A C 1
ATOM 1313 O O . PHE A 1 165 ? 13.394 -2.481 -45.247 1.00 42.75 165 PHE A O 1
ATOM 1320 N N . ASP A 1 166 ? 13.891 -0.575 -44.188 1.00 53.00 166 ASP A N 1
ATOM 1321 C CA . ASP A 1 166 ? 13.283 0.346 -45.160 1.00 53.00 166 ASP A CA 1
ATOM 1322 C C . ASP A 1 166 ? 13.994 0.306 -46.510 1.00 53.00 166 ASP A C 1
ATOM 1324 O O . ASP A 1 166 ? 13.342 0.213 -47.546 1.00 53.00 166 ASP A O 1
ATOM 1328 N N . ALA A 1 167 ? 15.328 0.268 -46.505 1.00 53.09 167 ALA A N 1
ATOM 1329 C CA . ALA A 1 167 ? 16.116 0.150 -47.726 1.00 53.09 167 ALA A CA 1
ATOM 1330 C C . ALA A 1 167 ? 15.826 -1.157 -48.488 1.00 53.09 167 ALA A C 1
ATOM 1332 O O . ALA A 1 167 ? 15.837 -1.168 -49.719 1.00 53.09 167 ALA A O 1
ATOM 1333 N N . ASN A 1 168 ? 15.540 -2.249 -47.772 1.00 51.72 168 ASN A N 1
ATOM 1334 C CA . ASN A 1 168 ? 15.279 -3.563 -48.366 1.00 51.72 168 ASN A CA 1
ATOM 1335 C C . ASN A 1 168 ? 13.783 -3.843 -48.620 1.00 51.72 168 ASN A C 1
ATOM 1337 O O . ASN A 1 168 ? 13.446 -4.595 -49.535 1.00 51.72 168 ASN A O 1
ATOM 1341 N N . TYR A 1 169 ? 12.879 -3.244 -47.839 1.00 50.91 169 TYR A N 1
ATOM 1342 C CA . TYR A 1 169 ? 11.433 -3.503 -47.867 1.00 50.91 169 TYR A CA 1
ATOM 1343 C C . TYR A 1 169 ? 10.600 -2.223 -47.632 1.00 50.91 169 TYR A C 1
ATOM 1345 O O . TYR A 1 169 ? 9.765 -2.172 -46.722 1.00 50.91 169 TYR A O 1
ATOM 1353 N N . PRO A 1 170 ? 10.741 -1.196 -48.490 1.00 44.31 170 PRO A N 1
ATOM 1354 C CA . PRO A 1 170 ? 10.195 0.145 -48.242 1.00 44.31 170 PRO A CA 1
ATOM 1355 C C . PRO A 1 170 ? 8.664 0.171 -48.152 1.00 44.31 170 PRO A C 1
ATOM 1357 O O . PRO A 1 170 ? 8.073 0.947 -47.403 1.00 44.31 170 PRO A O 1
ATOM 1360 N N . TRP A 1 171 ? 7.977 -0.717 -48.879 1.00 46.31 171 TRP A N 1
ATOM 1361 C CA . TRP A 1 171 ? 6.516 -0.809 -48.822 1.00 46.31 171 TRP A CA 1
ATOM 1362 C C . TRP A 1 171 ? 6.015 -1.397 -47.493 1.00 46.31 171 TRP A C 1
ATOM 1364 O O . TRP A 1 171 ? 4.977 -0.969 -46.987 1.00 46.31 171 TRP A O 1
ATOM 1374 N N . LEU A 1 172 ? 6.758 -2.336 -46.902 1.00 39.62 172 LEU A N 1
ATOM 1375 C CA . LEU A 1 172 ? 6.451 -2.972 -45.619 1.00 39.62 172 LEU A CA 1
ATOM 1376 C C . LEU A 1 172 ? 6.742 -2.022 -44.461 1.00 39.62 172 LEU A C 1
ATOM 1378 O O . LEU A 1 172 ? 5.907 -1.894 -43.571 1.00 39.62 172 LEU A O 1
ATOM 1382 N N . THR A 1 173 ? 7.857 -1.290 -44.513 1.00 43.00 173 THR A N 1
ATOM 1383 C CA . THR A 1 173 ? 8.167 -0.237 -43.538 1.00 43.00 173 THR A CA 1
ATOM 1384 C C . THR A 1 173 ? 7.140 0.882 -43.595 1.00 43.00 173 THR A C 1
ATOM 1386 O O . THR A 1 173 ? 6.588 1.253 -42.563 1.00 43.00 173 THR A O 1
ATOM 1389 N N . LYS A 1 174 ? 6.776 1.356 -44.792 1.00 41.62 174 LYS A N 1
ATOM 1390 C CA . LYS A 1 174 ? 5.706 2.345 -44.964 1.00 41.62 174 LYS A CA 1
ATOM 1391 C C . LYS A 1 174 ? 4.366 1.830 -44.439 1.00 41.62 174 LYS A C 1
ATOM 1393 O O . LYS A 1 174 ? 3.666 2.568 -43.758 1.00 41.62 174 LYS A O 1
ATOM 1398 N N . THR A 1 175 ? 4.036 0.559 -44.670 1.00 40.53 175 THR A N 1
ATOM 1399 C CA . THR A 1 175 ? 2.813 -0.069 -44.140 1.00 40.53 175 THR A CA 1
ATOM 1400 C C . THR A 1 175 ? 2.857 -0.209 -42.619 1.00 40.53 175 THR A C 1
ATOM 1402 O O . THR A 1 175 ? 1.854 0.052 -41.967 1.00 40.53 175 THR A O 1
ATOM 1405 N N . ALA A 1 176 ? 4.002 -0.555 -42.028 1.00 42.47 176 ALA A N 1
ATOM 1406 C CA . ALA A 1 176 ? 4.182 -0.666 -40.582 1.00 42.47 176 ALA A CA 1
ATOM 1407 C C . ALA A 1 176 ? 4.148 0.705 -39.890 1.00 42.47 176 ALA A C 1
ATOM 1409 O O . ALA A 1 176 ? 3.500 0.857 -38.855 1.00 42.47 176 ALA A O 1
ATOM 1410 N N . VAL A 1 177 ? 4.774 1.724 -40.485 1.00 46.00 177 VAL A N 1
ATOM 1411 C CA . VAL A 1 177 ? 4.727 3.118 -40.024 1.00 46.00 177 VAL A CA 1
ATOM 1412 C C . VAL A 1 177 ? 3.314 3.672 -40.164 1.00 46.00 177 VAL A C 1
ATOM 1414 O O . VAL A 1 177 ? 2.801 4.232 -39.203 1.00 46.00 177 VAL A O 1
ATOM 1417 N N . SER A 1 178 ? 2.637 3.450 -41.293 1.00 41.66 178 SER A N 1
ATOM 1418 C CA . SER A 1 178 ? 1.239 3.848 -41.480 1.00 41.66 178 SER A CA 1
ATOM 1419 C C . SER A 1 178 ? 0.290 3.082 -40.561 1.00 41.66 178 SER A C 1
ATOM 1421 O O . SER A 1 178 ? -0.608 3.694 -40.007 1.00 41.66 178 SER A O 1
ATOM 1423 N N . ALA A 1 179 ? 0.493 1.788 -40.312 1.00 39.78 179 ALA A N 1
ATOM 1424 C CA . ALA A 1 179 ? -0.290 1.018 -39.344 1.00 39.78 179 ALA A CA 1
ATOM 1425 C C . ALA A 1 179 ? -0.055 1.507 -37.909 1.00 39.78 179 ALA A C 1
ATOM 1427 O O . ALA A 1 179 ? -0.999 1.594 -37.130 1.00 39.78 179 ALA A O 1
ATOM 1428 N N . THR A 1 180 ? 1.177 1.894 -37.575 1.00 43.75 180 THR A N 1
ATOM 1429 C CA . THR A 1 180 ? 1.523 2.505 -36.284 1.00 43.75 180 THR A CA 1
ATOM 1430 C C . THR A 1 180 ? 0.902 3.896 -36.158 1.00 43.75 180 THR A C 1
ATOM 1432 O O . THR A 1 180 ? 0.310 4.208 -35.133 1.00 43.75 180 THR A O 1
ATOM 1435 N N . GLN A 1 181 ? 0.937 4.710 -37.214 1.00 42.59 181 GLN A N 1
ATOM 1436 C CA . GLN A 1 181 ? 0.273 6.014 -37.277 1.00 42.59 181 GLN A CA 1
ATOM 1437 C C . GLN A 1 181 ? -1.254 5.881 -37.191 1.00 42.59 181 GLN A C 1
ATOM 1439 O O . GLN A 1 181 ? -1.874 6.595 -36.415 1.00 42.59 181 GLN A O 1
ATOM 1444 N N . ILE A 1 182 ? -1.866 4.923 -37.893 1.00 38.12 182 ILE A N 1
ATOM 1445 C CA . ILE A 1 182 ? -3.304 4.610 -37.827 1.00 38.12 182 ILE A CA 1
ATOM 1446 C C . ILE A 1 182 ? -3.685 4.104 -36.429 1.00 38.12 182 ILE A C 1
ATOM 1448 O O . ILE A 1 182 ? -4.714 4.506 -35.893 1.00 38.12 182 ILE A O 1
ATOM 1452 N N . ALA A 1 183 ? -2.841 3.284 -35.797 1.00 37.56 183 ALA A N 1
ATOM 1453 C CA . ALA A 1 183 ? -3.019 2.847 -34.413 1.00 37.56 183 ALA A CA 1
ATOM 1454 C C . ALA A 1 183 ? -2.858 3.995 -33.398 1.00 37.56 183 ALA A C 1
ATOM 1456 O O . ALA A 1 183 ? -3.403 3.916 -32.298 1.00 37.56 183 ALA A O 1
ATOM 1457 N N . LEU A 1 184 ? -2.136 5.061 -33.755 1.00 39.28 184 LEU A N 1
ATOM 1458 C CA . LEU A 1 184 ? -1.959 6.276 -32.955 1.00 39.28 184 LEU A CA 1
ATOM 1459 C C . LEU A 1 184 ? -3.030 7.349 -33.237 1.00 39.28 184 LEU A C 1
ATOM 1461 O O . LEU A 1 184 ? -3.244 8.219 -32.396 1.00 39.28 184 LEU A O 1
ATOM 1465 N N . MET A 1 185 ? -3.752 7.279 -34.362 1.00 36.53 185 MET A N 1
ATOM 1466 C CA . MET A 1 185 ? -4.874 8.171 -34.675 1.00 36.53 185 MET A CA 1
ATOM 1467 C C . MET A 1 185 ? -6.167 7.665 -34.005 1.00 36.53 185 MET A C 1
ATOM 1469 O O . MET A 1 185 ? -6.801 6.693 -34.417 1.00 36.53 185 MET A O 1
ATOM 1473 N N . GLY A 1 186 ? -6.541 8.348 -32.919 1.00 42.22 186 GLY A N 1
ATOM 1474 C CA . GLY A 1 186 ? -7.486 7.915 -31.879 1.00 42.22 186 GLY A CA 1
ATOM 1475 C C . GLY A 1 186 ? -8.863 7.332 -32.262 1.00 42.22 186 GLY A C 1
ATOM 1476 O O . GLY A 1 186 ? -9.302 6.428 -31.550 1.00 42.22 186 GLY A O 1
ATOM 1477 N N . PRO A 1 187 ? -9.569 7.746 -33.334 1.00 40.53 187 PRO A N 1
ATOM 1478 C CA . PRO A 1 187 ? -10.929 7.248 -33.589 1.00 40.53 187 PRO A CA 1
ATOM 1479 C C . PRO A 1 187 ? -10.984 5.767 -33.995 1.00 40.53 187 PRO A C 1
ATOM 1481 O O . PRO A 1 187 ? -11.875 5.035 -33.567 1.00 40.53 187 PRO A O 1
ATOM 1484 N N . VAL A 1 188 ? -10.004 5.297 -34.775 1.00 38.09 188 VAL A N 1
ATOM 1485 C CA . VAL A 1 188 ? -9.944 3.899 -35.241 1.00 38.09 188 VAL A CA 1
ATOM 1486 C C . VAL A 1 188 ? -9.488 2.974 -34.113 1.00 38.09 188 VAL A C 1
ATOM 1488 O O . VAL A 1 188 ? -10.003 1.867 -33.985 1.00 38.09 188 VAL A O 1
ATOM 1491 N N . ARG A 1 189 ? -8.592 3.446 -33.235 1.00 43.22 189 ARG A N 1
ATOM 1492 C CA . ARG A 1 189 ? -8.135 2.702 -32.052 1.00 43.22 189 ARG A CA 1
ATOM 1493 C C . ARG A 1 189 ? -9.255 2.476 -31.035 1.00 43.22 189 ARG A C 1
ATOM 1495 O O . ARG A 1 189 ? -9.283 1.409 -30.443 1.00 43.22 189 ARG A O 1
ATOM 1502 N N . TYR A 1 190 ? -10.163 3.436 -30.852 1.00 41.97 190 TYR A N 1
ATOM 1503 C CA . TYR A 1 190 ? -11.292 3.315 -29.919 1.00 41.97 190 TYR A CA 1
ATOM 1504 C C . TYR A 1 190 ? -12.321 2.273 -30.387 1.00 41.97 190 TYR A C 1
ATOM 1506 O O . TYR A 1 190 ? -12.709 1.392 -29.624 1.00 41.97 190 TYR A O 1
ATOM 1514 N N . VAL A 1 191 ? -12.693 2.312 -31.673 1.00 37.41 191 VAL A N 1
ATOM 1515 C CA . VAL A 1 191 ? -13.605 1.323 -32.277 1.00 37.41 191 VAL A CA 1
ATOM 1516 C C . VAL A 1 191 ? -12.941 -0.052 -32.365 1.00 37.41 191 VAL A C 1
ATOM 1518 O O . VAL A 1 191 ? -13.570 -1.064 -32.065 1.00 37.41 191 VAL A O 1
ATOM 1521 N N . ALA A 1 192 ? -11.651 -0.103 -32.709 1.00 38.44 192 ALA A N 1
ATOM 1522 C CA . ALA A 1 192 ? -10.897 -1.346 -32.721 1.00 38.44 192 ALA A CA 1
ATOM 1523 C C . ALA A 1 192 ? -10.724 -1.915 -31.309 1.00 38.44 192 ALA A C 1
ATOM 1525 O O . ALA A 1 192 ? -10.941 -3.102 -31.154 1.00 38.44 192 ALA A O 1
ATOM 1526 N N . SER A 1 193 ? -10.400 -1.128 -30.274 1.00 41.41 193 SER A N 1
ATOM 1527 C CA . SER A 1 193 ? -10.197 -1.656 -28.915 1.00 41.41 193 SER A CA 1
ATOM 1528 C C . SER A 1 193 ? -11.475 -2.221 -28.304 1.00 41.41 193 SER A C 1
ATOM 1530 O O . SER A 1 193 ? -11.409 -3.267 -27.674 1.00 41.41 193 SER A O 1
ATOM 1532 N N . GLU A 1 194 ? -12.629 -1.592 -28.538 1.00 39.59 194 GLU A N 1
ATOM 1533 C CA . GLU A 1 194 ? -13.931 -2.115 -28.094 1.00 39.59 194 GLU A CA 1
ATOM 1534 C C . GLU A 1 194 ? -14.293 -3.430 -28.805 1.00 39.59 194 GLU A C 1
ATOM 1536 O O . GLU A 1 194 ? -14.639 -4.411 -28.155 1.00 39.59 194 GLU A O 1
ATOM 1541 N N . VAL A 1 195 ? -14.132 -3.507 -30.132 1.00 33.72 195 VAL A N 1
ATOM 1542 C CA . VAL A 1 195 ? -14.412 -4.738 -30.902 1.00 33.72 195 VAL A CA 1
ATOM 1543 C C . VAL A 1 195 ? -13.400 -5.848 -30.586 1.00 33.72 195 VAL A C 1
ATOM 1545 O O . VAL A 1 195 ? -13.740 -7.029 -30.546 1.00 33.72 195 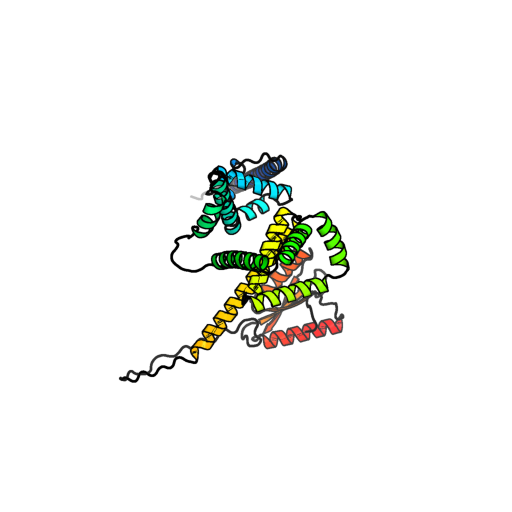VAL A O 1
ATOM 1548 N N . VAL A 1 196 ? -12.149 -5.483 -30.330 1.00 38.47 196 VAL A N 1
ATOM 1549 C CA . VAL A 1 196 ? -11.040 -6.409 -30.095 1.00 38.47 196 VAL A CA 1
ATOM 1550 C C . VAL A 1 196 ? -11.047 -6.983 -28.676 1.00 38.47 196 VAL A C 1
ATOM 1552 O O . VAL A 1 196 ? -10.833 -8.190 -28.523 1.00 38.47 196 VAL A O 1
ATOM 1555 N N . ASP A 1 197 ? -11.344 -6.173 -27.657 1.00 41.28 197 ASP A N 1
ATOM 1556 C CA . ASP A 1 197 ? -11.517 -6.657 -26.282 1.00 41.28 197 ASP A CA 1
ATOM 1557 C C . ASP A 1 197 ? -12.744 -7.580 -26.171 1.00 41.28 197 ASP A C 1
ATOM 1559 O O . ASP A 1 197 ? -12.732 -8.522 -25.376 1.00 41.28 197 ASP A O 1
ATOM 1563 N N . HIS A 1 198 ? -13.766 -7.382 -27.014 1.00 37.50 198 HIS A N 1
ATOM 1564 C CA . HIS A 1 198 ? -14.965 -8.225 -27.038 1.00 37.50 198 HIS A CA 1
ATOM 1565 C C . HIS A 1 198 ? -14.778 -9.564 -27.776 1.00 37.50 198 HIS A C 1
ATOM 1567 O O . HIS A 1 198 ? -15.453 -10.538 -27.448 1.00 37.50 198 HIS A O 1
ATOM 1573 N N . VAL A 1 199 ? -13.872 -9.641 -28.761 1.00 33.69 199 VAL A N 1
ATOM 1574 C CA . VAL A 1 199 ? -13.760 -10.807 -29.663 1.00 33.69 199 VAL A CA 1
ATOM 1575 C C . VAL A 1 199 ? -12.490 -11.644 -29.443 1.00 33.69 199 VAL A C 1
ATOM 1577 O O . VAL A 1 199 ? -12.512 -12.844 -29.712 1.00 33.69 199 VAL A O 1
ATOM 1580 N N . ALA A 1 200 ? -11.375 -11.073 -28.965 1.00 40.31 200 ALA A N 1
ATOM 1581 C CA . ALA A 1 200 ? -10.069 -11.739 -29.108 1.00 40.31 200 ALA A CA 1
ATOM 1582 C C . ALA A 1 200 ? -9.038 -11.505 -27.985 1.00 40.31 200 ALA A C 1
ATOM 1584 O O . ALA A 1 200 ? -7.849 -11.760 -28.202 1.00 40.31 200 ALA A O 1
ATOM 1585 N N . GLY A 1 201 ? -9.448 -11.068 -26.788 1.00 44.25 201 GLY A N 1
ATOM 1586 C CA . GLY A 1 201 ? -8.522 -10.703 -25.700 1.00 44.25 201 GLY A CA 1
ATOM 1587 C C . GLY A 1 201 ? -7.427 -11.746 -25.403 1.00 44.25 201 GLY A C 1
ATOM 1588 O O . GLY A 1 201 ? -6.243 -11.413 -25.359 1.00 44.25 201 GLY A O 1
ATOM 1589 N N . SER A 1 202 ? -7.780 -13.034 -25.313 1.00 44.06 202 SER A N 1
ATOM 1590 C CA . SER A 1 202 ? -6.806 -14.115 -25.075 1.00 44.06 202 SER A CA 1
ATOM 1591 C C . SER A 1 202 ? -5.879 -14.393 -26.265 1.00 44.06 202 SER A C 1
ATOM 1593 O O . SER A 1 202 ? -4.748 -14.841 -26.082 1.00 44.06 202 SER A O 1
ATOM 1595 N N . THR A 1 203 ? -6.342 -14.139 -27.490 1.00 42.97 203 THR A N 1
ATOM 1596 C CA . THR A 1 203 ? -5.578 -14.372 -28.724 1.00 42.97 203 THR A CA 1
ATOM 1597 C C . THR A 1 203 ? -4.515 -13.295 -28.912 1.00 42.97 203 THR A C 1
ATOM 1599 O O . THR A 1 203 ? -3.408 -13.590 -29.348 1.00 42.97 203 THR A O 1
ATOM 1602 N N . ILE A 1 204 ? -4.805 -12.056 -28.517 1.00 45.62 204 ILE A N 1
ATOM 1603 C CA . ILE A 1 204 ? -3.867 -10.936 -28.646 1.00 45.62 204 ILE A CA 1
ATOM 1604 C C . ILE A 1 204 ? -2.754 -10.993 -27.617 1.00 45.62 204 ILE A C 1
ATOM 1606 O O . ILE A 1 204 ? -1.607 -10.723 -27.962 1.00 45.62 204 ILE A O 1
ATOM 1610 N N . ASP A 1 205 ? -3.054 -11.370 -26.377 1.00 52.94 205 ASP A N 1
ATOM 1611 C CA . ASP A 1 205 ? -2.005 -11.550 -25.374 1.00 52.94 205 ASP A CA 1
ATOM 1612 C C . ASP A 1 205 ? -1.053 -12.685 -25.766 1.00 52.94 205 ASP A C 1
ATOM 1614 O O . ASP A 1 205 ? 0.159 -12.568 -25.572 1.00 52.94 205 ASP A O 1
ATOM 1618 N N . LYS A 1 206 ? -1.580 -13.735 -26.411 1.00 50.47 206 LYS A N 1
ATOM 1619 C CA . LYS A 1 206 ? -0.769 -14.802 -27.001 1.00 50.47 206 LYS A CA 1
ATOM 1620 C C . LYS A 1 206 ? 0.094 -14.291 -28.160 1.00 50.47 206 LYS A C 1
ATOM 1622 O O . LYS A 1 206 ? 1.298 -14.499 -28.133 1.00 50.47 206 LYS A O 1
ATOM 1627 N N . VAL A 1 207 ? -0.475 -13.544 -29.109 1.00 45.53 207 VAL A N 1
ATOM 1628 C CA . VAL A 1 207 ? 0.280 -12.950 -30.233 1.00 45.53 207 VAL A CA 1
ATOM 1629 C C . VAL A 1 207 ? 1.356 -11.972 -29.746 1.00 45.53 207 VAL A C 1
ATOM 1631 O O . VAL A 1 207 ? 2.461 -11.966 -30.280 1.00 45.53 207 VAL A O 1
ATOM 1634 N N . LYS A 1 208 ? 1.082 -11.175 -28.705 1.00 50.06 208 LYS A N 1
ATOM 1635 C CA . LYS A 1 208 ? 2.083 -10.299 -28.074 1.00 50.06 208 LYS A CA 1
ATOM 1636 C C . LYS A 1 208 ? 3.219 -11.100 -27.445 1.00 50.06 208 LYS A C 1
ATOM 1638 O O . LYS A 1 208 ? 4.376 -10.742 -27.630 1.00 50.06 208 LYS A O 1
ATOM 1643 N N . GLN A 1 209 ? 2.901 -12.175 -26.724 1.00 58.97 209 GLN A N 1
ATOM 1644 C CA . GLN A 1 209 ? 3.909 -13.060 -26.138 1.00 58.97 209 GLN A CA 1
ATOM 1645 C C . GLN A 1 209 ? 4.749 -13.762 -27.212 1.00 58.97 209 GLN A C 1
ATOM 1647 O O . GLN A 1 209 ? 5.974 -13.761 -27.108 1.00 58.97 209 GLN A O 1
ATOM 1652 N N . ASP A 1 210 ? 4.120 -14.268 -28.274 1.00 50.72 210 ASP A N 1
ATOM 1653 C CA . ASP A 1 210 ? 4.807 -14.895 -29.408 1.00 50.72 210 ASP A CA 1
ATOM 1654 C C . ASP A 1 210 ? 5.715 -13.883 -30.135 1.00 50.72 210 ASP A C 1
ATOM 1656 O O . ASP A 1 210 ? 6.846 -14.202 -30.498 1.00 50.72 210 ASP A O 1
ATOM 1660 N N . PHE A 1 211 ? 5.274 -12.628 -30.271 1.00 45.72 211 PHE A N 1
ATOM 1661 C CA . PHE A 1 211 ? 6.072 -11.541 -30.840 1.00 45.72 211 PHE A CA 1
ATOM 1662 C C . PHE A 1 211 ? 7.261 -11.145 -29.951 1.00 45.72 211 PHE A C 1
ATOM 1664 O O . PHE A 1 211 ? 8.372 -10.969 -30.452 1.00 45.72 211 PHE A O 1
ATOM 1671 N N . TYR A 1 212 ? 7.073 -11.049 -28.630 1.00 55.72 212 TYR A N 1
ATOM 1672 C CA . TYR A 1 212 ? 8.176 -10.791 -27.696 1.00 55.72 212 TYR A CA 1
ATOM 1673 C C . TYR A 1 212 ? 9.193 -11.929 -27.694 1.00 55.72 212 TYR A C 1
ATOM 1675 O O . TYR A 1 212 ? 10.395 -11.665 -27.676 1.00 55.72 212 TYR A O 1
ATOM 1683 N N . HIS A 1 213 ? 8.726 -13.178 -27.757 1.00 52.78 213 HIS A N 1
ATOM 1684 C CA . HIS A 1 213 ? 9.588 -14.348 -27.883 1.00 52.78 213 HIS A CA 1
ATOM 1685 C C . HIS A 1 213 ? 10.373 -14.317 -29.197 1.00 52.78 213 HIS A C 1
ATOM 1687 O O . HIS A 1 213 ? 11.582 -14.526 -29.191 1.00 52.78 213 HIS A O 1
ATOM 1693 N N . PHE A 1 214 ? 9.715 -13.994 -30.313 1.00 50.06 214 PHE A N 1
ATOM 1694 C CA . PHE A 1 214 ? 10.359 -13.863 -31.617 1.00 50.06 214 PHE A CA 1
ATOM 1695 C C . PHE A 1 214 ? 11.449 -12.782 -31.620 1.00 50.06 214 PHE A C 1
ATOM 1697 O O . PHE A 1 214 ? 12.570 -13.045 -32.054 1.00 50.06 214 PHE A O 1
ATOM 1704 N N . ILE A 1 215 ? 11.166 -11.584 -31.092 1.00 42.44 215 ILE A N 1
ATOM 1705 C CA . ILE A 1 215 ? 12.172 -10.515 -30.984 1.00 42.44 215 ILE A CA 1
ATOM 1706 C C . ILE A 1 215 ? 13.328 -10.968 -30.096 1.00 42.44 215 ILE A C 1
ATOM 1708 O O . ILE A 1 215 ? 14.482 -10.829 -30.497 1.00 42.44 215 ILE A O 1
ATOM 1712 N N . ALA A 1 216 ? 13.040 -11.527 -28.920 1.00 50.00 216 ALA A N 1
ATOM 1713 C CA . ALA A 1 216 ? 14.066 -12.004 -28.000 1.00 50.00 216 ALA A CA 1
ATOM 1714 C C . ALA A 1 216 ? 14.974 -13.064 -28.648 1.00 50.00 216 ALA A C 1
ATOM 1716 O O . ALA A 1 216 ? 16.198 -12.997 -28.529 1.00 50.00 216 ALA A O 1
ATOM 1717 N N . GLU A 1 217 ? 14.386 -14.001 -29.396 1.00 53.41 217 GLU A N 1
ATOM 1718 C CA . GLU A 1 217 ? 15.105 -15.045 -30.125 1.00 53.41 217 GLU A CA 1
ATOM 1719 C C . GLU A 1 217 ? 16.005 -14.463 -31.224 1.00 53.41 217 GLU A C 1
ATOM 1721 O O . GLU A 1 217 ? 17.178 -14.825 -31.309 1.00 53.41 217 GLU A O 1
ATOM 1726 N N . LYS A 1 218 ? 15.482 -13.554 -32.058 1.00 53.44 218 LYS A N 1
ATOM 1727 C CA . LYS A 1 218 ? 16.208 -13.032 -33.230 1.00 53.44 218 LYS A CA 1
ATOM 1728 C C . LYS A 1 218 ? 17.229 -11.950 -32.902 1.00 53.44 218 LYS A C 1
ATOM 1730 O O . LYS A 1 218 ? 18.176 -11.777 -33.659 1.00 53.44 218 LYS A O 1
ATOM 1735 N N . THR A 1 219 ? 17.052 -11.235 -31.795 1.00 45.09 219 THR A N 1
ATOM 1736 C CA . THR A 1 219 ? 17.946 -10.136 -31.387 1.00 45.09 219 THR A CA 1
ATOM 1737 C C . THR A 1 219 ? 18.890 -10.518 -30.246 1.00 45.09 219 THR A C 1
ATOM 1739 O O . THR A 1 219 ? 19.744 -9.720 -29.868 1.00 45.09 219 THR A O 1
ATOM 1742 N N . HIS A 1 220 ? 18.738 -11.720 -29.673 1.00 57.41 220 HIS A N 1
ATOM 1743 C CA . HIS A 1 220 ? 19.422 -12.161 -28.449 1.00 57.41 220 HIS A CA 1
ATOM 1744 C C . HIS A 1 220 ? 19.201 -11.235 -27.237 1.00 57.41 220 HIS A C 1
ATOM 1746 O O . HIS A 1 220 ? 19.961 -11.264 -26.265 1.00 57.41 220 HIS A O 1
ATOM 1752 N N . ILE A 1 221 ? 18.154 -10.409 -27.271 1.00 57.12 221 ILE A N 1
ATOM 1753 C CA . ILE A 1 221 ? 17.742 -9.564 -26.153 1.00 57.12 221 ILE A CA 1
ATOM 1754 C C . ILE A 1 221 ? 16.884 -10.413 -25.213 1.00 57.12 221 ILE A C 1
ATOM 1756 O O . ILE A 1 221 ? 16.008 -11.154 -25.648 1.00 57.12 221 ILE A O 1
ATOM 1760 N N . HIS A 1 222 ? 17.110 -10.315 -23.903 1.00 68.62 222 HIS A N 1
ATOM 1761 C CA . HIS A 1 222 ? 16.282 -11.033 -22.936 1.00 68.62 222 HIS A CA 1
ATOM 1762 C C . HIS A 1 222 ? 14.813 -10.601 -23.046 1.00 68.62 222 HIS A C 1
ATOM 1764 O O . HIS A 1 222 ? 14.515 -9.411 -23.112 1.00 68.62 222 HIS A O 1
ATOM 1770 N N . GLN A 1 223 ? 13.883 -11.559 -23.006 1.00 71.69 223 GLN A N 1
ATOM 1771 C CA . GLN A 1 223 ? 12.443 -11.301 -23.133 1.00 71.69 223 GLN A CA 1
ATOM 1772 C C . GLN A 1 223 ? 11.940 -10.233 -22.145 1.00 71.69 223 GLN A C 1
ATOM 1774 O O . GLN A 1 223 ? 11.112 -9.403 -22.507 1.00 71.69 223 GLN A O 1
ATOM 1779 N N . GLN A 1 224 ? 12.483 -10.194 -20.922 1.00 75.19 224 GLN A N 1
ATOM 1780 C CA . GLN A 1 224 ? 12.126 -9.183 -19.921 1.00 75.19 224 GLN A CA 1
ATOM 1781 C C . GLN A 1 224 ? 12.524 -7.761 -20.349 1.00 75.19 224 GLN A C 1
ATOM 1783 O O . GLN A 1 224 ? 11.821 -6.805 -20.032 1.00 75.19 224 GLN A O 1
ATOM 1788 N N . ASP A 1 225 ? 13.623 -7.613 -21.092 1.00 60.91 225 ASP A N 1
ATOM 1789 C CA . ASP A 1 225 ? 14.083 -6.319 -21.605 1.00 60.91 225 ASP A CA 1
ATOM 1790 C C . ASP A 1 225 ? 13.145 -5.828 -22.722 1.00 60.91 225 ASP A C 1
ATOM 1792 O O . ASP A 1 225 ? 12.802 -4.647 -22.766 1.00 60.91 225 ASP A O 1
ATOM 1796 N N . VAL A 1 226 ? 12.653 -6.745 -23.564 1.00 63.34 226 VAL A N 1
ATOM 1797 C CA . VAL A 1 226 ? 11.650 -6.457 -24.605 1.00 63.34 226 VAL A CA 1
ATOM 1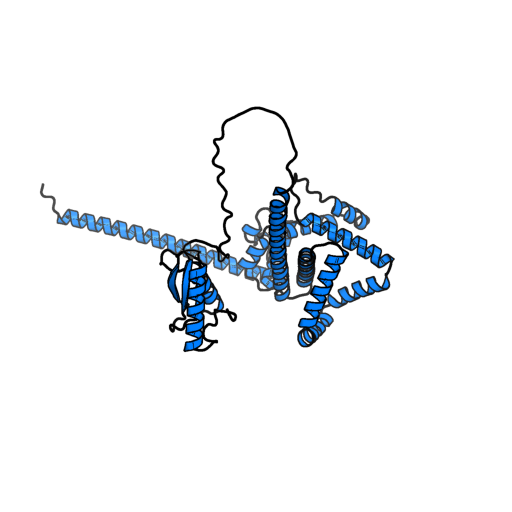798 C C . VAL A 1 226 ? 10.308 -6.044 -23.981 1.00 63.34 226 VAL A C 1
ATOM 1800 O O . VAL A 1 226 ? 9.698 -5.070 -24.423 1.00 63.34 226 VAL A O 1
ATOM 1803 N N . GLU A 1 227 ? 9.873 -6.724 -22.912 1.00 69.56 227 GLU A N 1
ATOM 1804 C CA . GLU A 1 227 ? 8.646 -6.381 -22.171 1.00 69.56 227 GLU A CA 1
ATOM 1805 C C . GLU A 1 227 ? 8.724 -4.973 -21.551 1.00 69.56 227 GLU A C 1
ATOM 1807 O O . GLU A 1 227 ? 7.779 -4.190 -21.676 1.00 69.56 227 GLU A O 1
ATOM 1812 N N . VAL A 1 228 ? 9.854 -4.613 -20.927 1.00 64.44 228 VAL A N 1
ATOM 1813 C CA . VAL A 1 228 ? 10.059 -3.272 -20.346 1.00 64.44 228 VAL A CA 1
ATOM 1814 C C . VAL A 1 228 ? 10.005 -2.190 -21.424 1.00 64.44 228 VAL A C 1
ATOM 1816 O O . VAL A 1 228 ? 9.278 -1.211 -21.266 1.00 64.44 228 VAL A O 1
ATOM 1819 N N . VAL A 1 229 ? 10.731 -2.367 -22.533 1.00 58.16 229 VAL A N 1
ATOM 1820 C CA . VAL A 1 229 ? 10.762 -1.387 -23.633 1.00 58.16 229 VAL A CA 1
ATOM 1821 C C . VAL A 1 229 ? 9.373 -1.204 -24.247 1.00 58.16 229 VAL A C 1
ATOM 1823 O O . VAL A 1 229 ? 8.949 -0.072 -24.477 1.00 58.16 229 VAL A O 1
ATOM 1826 N N . SER A 1 230 ? 8.623 -2.291 -24.436 1.00 70.06 230 SER A N 1
ATOM 1827 C CA . SER A 1 230 ? 7.247 -2.225 -24.936 1.00 70.06 230 SER A CA 1
ATOM 1828 C C . SER A 1 230 ? 6.323 -1.424 -24.012 1.00 70.06 230 SER A C 1
ATOM 1830 O O . SER A 1 230 ? 5.556 -0.571 -24.475 1.00 70.06 230 SER A O 1
ATOM 1832 N N . HIS A 1 231 ? 6.424 -1.638 -22.696 1.00 66.00 231 HIS A N 1
ATOM 1833 C CA . HIS A 1 231 ? 5.657 -0.864 -21.723 1.00 66.00 231 HIS A CA 1
ATOM 1834 C C . HIS A 1 231 ? 6.081 0.609 -21.676 1.00 66.00 231 HIS A C 1
ATOM 1836 O O . HIS A 1 231 ? 5.212 1.465 -21.543 1.00 66.00 231 HIS A O 1
ATOM 1842 N N . CYS A 1 232 ? 7.366 0.929 -21.860 1.00 52.31 232 CYS A N 1
ATOM 1843 C CA . CYS A 1 232 ? 7.841 2.312 -21.974 1.00 52.31 232 CYS A CA 1
ATOM 1844 C C . CYS A 1 232 ? 7.280 3.019 -23.215 1.00 52.31 232 CYS A C 1
ATOM 1846 O O . CYS A 1 232 ? 6.794 4.141 -23.109 1.00 52.31 232 CYS A O 1
ATOM 1848 N N . ILE A 1 233 ? 7.289 2.362 -24.378 1.00 60.59 233 ILE A N 1
ATOM 1849 C CA . ILE A 1 233 ? 6.712 2.917 -25.615 1.00 60.59 233 ILE A CA 1
ATOM 1850 C C . ILE A 1 233 ? 5.202 3.127 -25.451 1.00 60.59 233 ILE A C 1
ATOM 1852 O O . ILE A 1 233 ? 4.678 4.183 -25.805 1.00 60.59 233 ILE A O 1
ATOM 1856 N N . SER A 1 234 ? 4.510 2.145 -24.866 1.00 68.38 234 SER A N 1
ATOM 1857 C CA . SER A 1 234 ? 3.072 2.233 -24.590 1.00 68.38 234 SER A CA 1
ATOM 1858 C C . SER A 1 234 ? 2.754 3.360 -23.611 1.00 68.38 234 SER A C 1
ATOM 1860 O O . SER A 1 234 ? 1.818 4.112 -23.848 1.00 68.38 234 SER A O 1
ATOM 1862 N N . PHE A 1 235 ? 3.571 3.532 -22.569 1.00 60.09 235 PHE A N 1
ATOM 1863 C CA . PHE A 1 235 ? 3.444 4.612 -21.596 1.00 60.09 235 PHE A CA 1
ATOM 1864 C C . PHE A 1 235 ? 3.597 5.988 -22.249 1.00 60.09 235 PHE A C 1
ATOM 1866 O O . PHE A 1 235 ? 2.733 6.839 -22.061 1.00 60.09 235 PHE A O 1
ATOM 1873 N N . VAL A 1 236 ? 4.636 6.182 -23.071 1.00 50.44 236 VAL A N 1
ATOM 1874 C CA . VAL A 1 236 ? 4.847 7.429 -23.824 1.00 50.44 236 VAL A CA 1
ATOM 1875 C C . VAL A 1 236 ? 3.657 7.702 -24.740 1.00 50.44 236 VAL A C 1
ATOM 1877 O O . VAL A 1 236 ? 3.084 8.782 -24.677 1.00 50.44 236 VAL A O 1
ATOM 1880 N N . ALA A 1 237 ? 3.211 6.719 -25.526 1.00 55.81 237 ALA A N 1
ATOM 1881 C CA . ALA A 1 237 ? 2.021 6.876 -26.360 1.00 55.81 237 ALA A CA 1
ATOM 1882 C C . ALA A 1 237 ? 0.783 7.225 -25.516 1.00 55.81 237 ALA A C 1
ATOM 1884 O O . ALA A 1 237 ? 0.034 8.138 -25.853 1.00 55.81 237 ALA A O 1
ATOM 1885 N N . SER A 1 238 ? 0.588 6.551 -24.383 1.00 63.22 238 SER A N 1
ATOM 1886 C CA . SER A 1 238 ? -0.528 6.806 -23.476 1.00 63.22 238 SER A CA 1
ATOM 1887 C C . SER A 1 238 ? -0.502 8.210 -22.875 1.00 63.22 238 SER A C 1
ATOM 1889 O O . SER A 1 238 ? -1.574 8.764 -22.670 1.00 63.22 238 SER A O 1
ATOM 1891 N N . MET A 1 239 ? 0.670 8.815 -22.659 1.00 52.47 239 MET A N 1
ATOM 1892 C CA . MET A 1 239 ? 0.781 10.212 -22.219 1.00 52.47 239 MET A CA 1
ATOM 1893 C C . MET A 1 239 ? 0.319 11.225 -23.275 1.00 52.47 239 MET A C 1
ATOM 1895 O O . MET A 1 239 ? -0.079 12.327 -22.916 1.00 52.47 239 MET A O 1
ATOM 1899 N N . PHE A 1 240 ? 0.375 10.876 -24.563 1.00 46.00 240 PHE A N 1
ATOM 1900 C CA . PHE A 1 240 ? -0.009 11.784 -25.649 1.00 46.00 240 PHE A CA 1
ATOM 1901 C C . PHE A 1 240 ? -1.432 11.561 -26.160 1.00 46.00 240 PHE A C 1
ATOM 1903 O O . PHE A 1 240 ? -2.069 12.513 -26.603 1.00 46.00 240 PHE A O 1
ATOM 1910 N N . VAL A 1 241 ? -1.921 10.316 -26.148 1.00 49.72 241 VAL A N 1
ATOM 1911 C CA . VAL A 1 241 ? -3.176 9.957 -26.833 1.00 49.72 241 VAL A CA 1
ATOM 1912 C C . VAL A 1 241 ? -4.201 9.224 -25.967 1.00 49.72 241 VAL A C 1
ATOM 1914 O O . VAL A 1 241 ? -5.289 8.931 -26.459 1.00 49.72 241 VAL A O 1
ATOM 1917 N N . SER A 1 242 ? -3.898 8.915 -24.702 1.00 67.69 242 SER A N 1
ATOM 1918 C CA . SER A 1 242 ? -4.782 8.111 -23.845 1.00 67.69 242 SER A CA 1
ATOM 1919 C C . SER A 1 242 ? -5.125 8.808 -22.526 1.00 67.69 242 SER A C 1
ATOM 1921 O O . SER A 1 242 ? -4.405 9.671 -22.043 1.00 67.69 242 SER A O 1
ATOM 1923 N N . GLY A 1 243 ? -6.227 8.388 -21.896 1.00 60.78 243 GLY A N 1
ATOM 1924 C CA . GLY A 1 243 ? -6.589 8.847 -20.551 1.00 60.78 243 GLY A CA 1
ATOM 1925 C C . GLY A 1 243 ? -5.713 8.242 -19.442 1.00 60.78 243 GLY A C 1
ATOM 1926 O O . GLY A 1 243 ? -5.130 7.164 -19.602 1.00 60.78 243 GLY A O 1
ATOM 1927 N N . SER A 1 244 ? -5.704 8.890 -18.273 1.00 56.22 244 SER A N 1
ATOM 1928 C CA . SER A 1 244 ? -4.874 8.568 -17.094 1.00 56.22 244 SER A CA 1
ATOM 1929 C C . SER A 1 244 ? -4.890 7.094 -16.659 1.00 56.22 244 SER A C 1
ATOM 1931 O O . SER A 1 244 ? -3.875 6.563 -16.204 1.00 56.22 244 SER A O 1
ATOM 1933 N N . LYS A 1 245 ? -5.997 6.369 -16.872 1.00 66.00 245 LYS A N 1
ATOM 1934 C CA . LYS A 1 245 ? -6.080 4.918 -16.609 1.00 66.00 245 LYS A CA 1
ATOM 1935 C C . LYS A 1 245 ? -5.041 4.105 -17.391 1.00 66.00 245 LYS A C 1
ATOM 1937 O O . LYS A 1 245 ? -4.497 3.145 -16.847 1.00 66.00 245 LYS A O 1
ATOM 1942 N N . HIS A 1 246 ? -4.759 4.474 -18.640 1.00 66.94 246 HIS A N 1
ATOM 1943 C CA . HIS A 1 246 ? -3.779 3.783 -19.483 1.00 66.94 246 HIS A CA 1
ATOM 1944 C C . HIS A 1 246 ? -2.349 4.152 -19.094 1.00 66.94 246 HIS A C 1
ATOM 1946 O O . HIS A 1 246 ? -1.519 3.260 -18.960 1.00 66.94 246 HIS A O 1
ATOM 1952 N N . ILE A 1 247 ? -2.100 5.425 -18.774 1.00 65.31 247 ILE A N 1
ATOM 1953 C CA . ILE A 1 247 ? -0.813 5.910 -18.254 1.00 65.31 247 ILE A CA 1
ATOM 1954 C C . ILE A 1 247 ? -0.433 5.142 -16.978 1.00 65.31 247 ILE A C 1
ATOM 1956 O O . ILE A 1 247 ? 0.652 4.571 -16.881 1.00 65.31 247 ILE A O 1
ATOM 1960 N N . VAL A 1 248 ? -1.360 5.030 -16.021 1.00 64.19 248 VAL A N 1
ATOM 1961 C CA . VAL A 1 248 ? -1.142 4.288 -14.767 1.00 64.19 248 VAL A CA 1
ATOM 1962 C C . VAL A 1 248 ? -0.968 2.785 -15.015 1.00 64.19 248 VAL A C 1
ATOM 1964 O O . VAL A 1 248 ? -0.156 2.139 -14.349 1.00 64.19 248 VAL A O 1
ATOM 1967 N N . LYS A 1 249 ? -1.723 2.199 -15.955 1.00 80.50 249 LYS A N 1
ATOM 1968 C CA . LYS A 1 249 ? -1.593 0.781 -16.330 1.00 80.50 249 LYS A CA 1
ATOM 1969 C C . LYS A 1 249 ? -0.213 0.490 -16.919 1.00 80.50 249 LYS A C 1
ATOM 1971 O O . LYS A 1 249 ? 0.422 -0.477 -16.498 1.00 80.50 249 LYS A O 1
ATOM 1976 N N . ASP A 1 250 ? 0.252 1.327 -17.838 1.00 71.88 250 ASP A N 1
ATOM 1977 C CA . ASP A 1 250 ? 1.535 1.150 -18.511 1.00 71.88 250 ASP A CA 1
ATOM 1978 C C . ASP A 1 250 ? 2.697 1.396 -17.541 1.00 71.88 250 ASP A C 1
ATOM 1980 O O . ASP A 1 250 ? 3.596 0.562 -17.467 1.00 71.88 250 ASP A O 1
ATOM 1984 N N . ALA A 1 251 ? 2.619 2.417 -16.677 1.00 60.94 251 ALA A N 1
ATOM 1985 C CA . ALA A 1 251 ? 3.590 2.639 -15.599 1.00 60.94 251 ALA A CA 1
ATOM 1986 C C . ALA A 1 251 ? 3.717 1.428 -14.655 1.00 60.94 251 ALA A C 1
ATOM 1988 O O . ALA A 1 251 ? 4.822 0.999 -14.317 1.00 60.94 251 ALA A O 1
ATOM 1989 N N . LYS A 1 252 ? 2.586 0.820 -14.264 1.00 71.31 252 LYS A N 1
ATOM 1990 C CA . LYS A 1 252 ? 2.577 -0.423 -13.470 1.00 71.31 252 LYS A CA 1
ATOM 1991 C C . LYS A 1 252 ? 3.182 -1.603 -14.239 1.00 71.31 252 LYS A C 1
ATOM 1993 O O . LYS A 1 252 ? 3.835 -2.450 -13.631 1.00 71.31 252 LYS A O 1
ATOM 1998 N N . GLY A 1 253 ? 2.974 -1.664 -15.555 1.00 74.12 253 GLY A N 1
ATOM 1999 C CA . GLY A 1 253 ? 3.588 -2.653 -16.444 1.00 74.12 253 GLY A CA 1
ATOM 2000 C C . GLY A 1 253 ? 5.112 -2.532 -16.502 1.00 74.12 253 GLY A C 1
ATOM 2001 O O . GLY A 1 253 ? 5.802 -3.547 -16.373 1.00 74.12 253 GLY A O 1
ATOM 2002 N N . ILE A 1 254 ? 5.632 -1.301 -16.599 1.00 67.94 254 ILE A N 1
ATOM 2003 C CA . ILE A 1 254 ? 7.073 -1.003 -16.539 1.00 67.94 254 ILE A CA 1
ATOM 2004 C C . ILE A 1 254 ? 7.648 -1.497 -15.209 1.00 67.94 254 ILE A C 1
ATOM 2006 O O . ILE A 1 254 ? 8.583 -2.296 -15.212 1.00 67.94 254 ILE A O 1
ATOM 2010 N N . ALA A 1 255 ? 7.056 -1.086 -14.082 1.00 62.03 255 ALA A N 1
ATOM 2011 C CA . ALA A 1 255 ? 7.538 -1.450 -12.748 1.00 62.03 255 ALA A CA 1
ATOM 2012 C C . ALA A 1 255 ? 7.586 -2.975 -12.545 1.00 62.03 255 ALA A C 1
ATOM 2014 O O . ALA A 1 255 ? 8.617 -3.527 -12.168 1.00 62.03 255 ALA A O 1
ATOM 2015 N N . LYS A 1 256 ? 6.502 -3.683 -12.887 1.00 77.50 256 LYS A N 1
ATOM 2016 C CA . LYS A 1 256 ? 6.422 -5.145 -12.742 1.00 77.50 256 LYS A CA 1
ATOM 2017 C C . LYS A 1 256 ? 7.430 -5.885 -13.628 1.00 77.50 256 LYS A C 1
ATOM 2019 O O . LYS A 1 256 ? 7.955 -6.924 -13.232 1.00 77.50 256 LYS A O 1
ATOM 2024 N N . SER A 1 257 ? 7.673 -5.391 -14.839 1.00 72.88 257 SER A N 1
ATOM 2025 C CA . SER A 1 257 ? 8.616 -6.017 -15.775 1.00 72.88 257 SER A CA 1
ATOM 2026 C C . SER A 1 257 ? 10.068 -5.753 -15.366 1.00 72.88 257 SER A C 1
ATOM 2028 O O . SER A 1 257 ? 10.909 -6.645 -15.480 1.00 72.88 257 SER A O 1
ATOM 2030 N N . ALA A 1 258 ? 10.344 -4.580 -14.787 1.00 65.00 258 ALA A N 1
ATOM 2031 C CA . ALA A 1 258 ? 11.633 -4.257 -14.186 1.00 65.00 258 ALA A CA 1
ATOM 2032 C C . ALA A 1 258 ? 11.944 -5.143 -12.964 1.00 65.00 258 ALA A C 1
ATOM 2034 O O . ALA A 1 258 ? 13.033 -5.707 -12.897 1.00 65.00 258 ALA A O 1
ATOM 2035 N N . GLU A 1 259 ? 10.976 -5.368 -12.066 1.00 72.56 259 GLU A N 1
ATOM 2036 C CA . GLU A 1 259 ? 11.132 -6.289 -10.923 1.00 72.56 259 GLU A CA 1
ATOM 2037 C C . GLU A 1 259 ? 11.434 -7.729 -11.374 1.00 72.56 259 GLU A C 1
ATOM 2039 O O . GLU A 1 259 ? 12.322 -8.395 -10.838 1.00 72.56 259 GLU A O 1
ATOM 2044 N N . LYS A 1 260 ? 10.723 -8.227 -12.399 1.00 78.00 260 LYS A N 1
ATOM 2045 C CA . LYS A 1 260 ? 10.995 -9.555 -12.980 1.00 78.00 260 LYS A CA 1
ATOM 2046 C C . LYS A 1 260 ? 12.419 -9.658 -13.528 1.00 78.00 260 LYS A C 1
ATOM 2048 O O . LYS A 1 260 ? 13.038 -10.716 -13.412 1.00 78.00 260 LYS A O 1
ATOM 2053 N N . ARG A 1 261 ? 12.917 -8.591 -14.159 1.00 76.44 261 ARG A N 1
ATOM 2054 C CA . ARG A 1 261 ? 14.272 -8.530 -14.715 1.00 76.44 261 ARG A CA 1
ATOM 2055 C C . ARG A 1 261 ? 15.322 -8.573 -13.610 1.00 76.44 261 ARG A C 1
ATOM 2057 O O . ARG A 1 261 ? 16.255 -9.362 -13.709 1.00 76.44 261 ARG A O 1
ATOM 2064 N N . GLU A 1 262 ? 15.156 -7.763 -12.569 1.00 69.88 262 GLU A N 1
ATOM 2065 C CA . GLU A 1 262 ? 16.055 -7.730 -11.410 1.00 69.88 262 GLU A CA 1
ATOM 2066 C C . GLU A 1 262 ? 16.168 -9.121 -10.772 1.00 69.88 262 GLU A C 1
ATOM 2068 O O . GLU A 1 262 ? 17.266 -9.656 -10.625 1.00 69.88 262 GLU A O 1
ATOM 2073 N N . HIS A 1 263 ? 15.032 -9.794 -10.569 1.00 74.31 263 HIS A N 1
ATOM 2074 C CA . HIS A 1 263 ? 15.016 -11.161 -10.055 1.00 74.31 263 HIS A CA 1
ATOM 2075 C C . HIS A 1 263 ? 15.732 -12.172 -10.972 1.00 74.31 263 HIS A C 1
ATOM 2077 O O . HIS A 1 263 ? 16.418 -13.078 -10.495 1.00 74.31 263 HIS A O 1
ATOM 2083 N N . ALA A 1 264 ? 15.595 -12.040 -12.296 1.00 65.94 264 ALA A N 1
ATOM 2084 C CA . ALA A 1 264 ? 16.277 -12.914 -13.251 1.00 65.94 264 ALA A CA 1
ATOM 2085 C C . ALA A 1 264 ? 17.805 -12.714 -13.237 1.00 65.94 264 ALA A C 1
ATOM 2087 O O . ALA A 1 264 ? 18.551 -13.690 -13.356 1.00 65.94 264 ALA A O 1
ATOM 2088 N N . ILE A 1 265 ? 18.263 -11.472 -13.052 1.00 61.28 265 ILE A N 1
ATOM 2089 C CA . ILE A 1 265 ? 19.682 -11.126 -12.906 1.00 61.28 265 ILE A CA 1
ATOM 2090 C C . ILE A 1 265 ? 20.240 -11.727 -11.613 1.00 61.28 265 ILE A C 1
ATOM 2092 O O . ILE A 1 265 ? 21.278 -12.386 -11.660 1.00 61.28 265 ILE A O 1
ATOM 2096 N N . ASP A 1 266 ? 19.530 -11.595 -10.493 1.00 69.50 266 ASP A N 1
ATOM 2097 C CA . ASP A 1 266 ? 19.948 -12.168 -9.208 1.00 69.50 266 ASP A CA 1
ATOM 2098 C C . ASP A 1 266 ? 20.110 -13.692 -9.284 1.00 69.50 266 ASP A C 1
ATOM 2100 O O . ASP A 1 266 ? 21.122 -14.246 -8.847 1.00 69.50 266 ASP A O 1
ATOM 2104 N N . VAL A 1 267 ? 19.159 -14.384 -9.921 1.00 72.19 267 VAL A N 1
ATOM 2105 C CA . VAL A 1 267 ? 19.226 -15.839 -10.141 1.00 72.19 267 VAL A CA 1
ATOM 2106 C C . VAL A 1 267 ? 20.401 -16.217 -11.050 1.00 72.19 267 VAL A C 1
ATOM 2108 O O . VAL A 1 267 ? 21.049 -17.247 -10.837 1.00 72.19 267 VAL A O 1
ATOM 2111 N N . PHE A 1 268 ? 20.698 -15.412 -12.071 1.00 66.81 268 PHE A N 1
ATOM 2112 C CA . PHE A 1 268 ? 21.845 -15.634 -12.953 1.00 66.81 268 PHE A CA 1
ATOM 2113 C C . PHE A 1 268 ? 23.180 -15.438 -12.221 1.00 66.81 268 PHE A C 1
ATOM 2115 O O . PHE A 1 268 ? 24.083 -16.270 -12.360 1.00 66.81 268 PHE A O 1
ATOM 2122 N N . ILE A 1 269 ? 23.296 -14.393 -11.396 1.00 67.44 269 ILE A N 1
ATOM 2123 C CA . ILE A 1 269 ? 24.462 -14.134 -10.540 1.00 67.44 269 ILE A CA 1
ATOM 2124 C C . ILE A 1 269 ? 24.650 -15.281 -9.540 1.00 67.44 269 ILE A C 1
ATOM 2126 O O . ILE A 1 269 ? 25.760 -15.786 -9.375 1.00 67.44 269 ILE A O 1
ATOM 2130 N N . GLU A 1 270 ? 23.578 -15.769 -8.914 1.00 74.12 270 GLU A N 1
ATOM 2131 C CA . GLU A 1 270 ? 23.648 -16.895 -7.977 1.00 74.12 270 GLU A CA 1
ATOM 2132 C C . GLU A 1 270 ? 24.121 -18.187 -8.669 1.00 74.12 270 GLU A C 1
ATOM 2134 O O . GLU A 1 270 ? 24.967 -18.916 -8.145 1.00 74.12 270 GLU A O 1
ATOM 2139 N N . LYS A 1 271 ? 23.634 -18.466 -9.885 1.00 74.06 271 LYS A N 1
ATOM 2140 C CA . LYS A 1 271 ? 24.058 -19.637 -10.670 1.00 74.06 271 LYS A CA 1
ATOM 2141 C C . LYS A 1 271 ? 25.510 -19.542 -11.136 1.00 74.06 271 LYS A C 1
ATOM 2143 O O . LYS A 1 271 ? 26.237 -20.531 -11.051 1.00 74.06 271 LYS A O 1
ATOM 2148 N N . THR A 1 272 ? 25.950 -18.377 -11.603 1.00 63.81 272 THR A N 1
ATOM 2149 C CA . THR A 1 272 ? 27.328 -18.172 -12.084 1.00 63.81 272 THR A CA 1
ATOM 2150 C C . THR A 1 272 ? 28.338 -18.191 -10.937 1.00 63.81 272 THR A C 1
ATOM 2152 O O . THR A 1 272 ? 29.390 -18.821 -11.055 1.00 63.81 272 THR A O 1
ATOM 2155 N N . THR A 1 273 ? 27.997 -17.617 -9.780 1.00 71.19 273 THR A N 1
ATOM 2156 C CA . THR A 1 273 ? 28.849 -17.663 -8.577 1.00 71.19 273 THR A CA 1
ATOM 2157 C C . THR A 1 273 ? 28.931 -19.059 -7.950 1.00 71.19 273 THR A C 1
ATOM 2159 O O . THR A 1 273 ? 29.988 -19.435 -7.438 1.00 71.19 273 THR A O 1
ATOM 2162 N N . LYS A 1 274 ? 27.870 -19.875 -8.038 1.00 70.56 274 LYS A N 1
ATOM 2163 C CA . LYS A 1 274 ? 27.892 -21.286 -7.605 1.00 70.56 274 LYS A CA 1
ATOM 2164 C C . LYS A 1 274 ? 28.604 -22.213 -8.599 1.00 70.56 274 LYS A C 1
ATOM 2166 O O . LYS A 1 274 ? 29.282 -23.145 -8.170 1.00 70.56 274 LYS A O 1
ATOM 2171 N N . GLY A 1 275 ? 28.503 -21.952 -9.904 1.00 54.59 275 GLY A N 1
ATOM 2172 C CA . GLY A 1 275 ? 29.150 -22.749 -10.955 1.00 54.59 275 GLY A CA 1
ATOM 2173 C C . GLY A 1 275 ? 30.676 -22.615 -10.989 1.00 54.59 275 GLY A C 1
ATOM 2174 O O . GLY A 1 275 ? 31.374 -23.606 -11.192 1.00 54.59 275 GLY A O 1
ATOM 2175 N N . ASN A 1 276 ? 31.212 -21.424 -10.703 1.00 46.78 276 ASN A N 1
ATOM 2176 C CA . ASN A 1 276 ? 32.654 -21.157 -10.806 1.00 46.78 276 ASN A CA 1
ATOM 2177 C C . ASN A 1 276 ? 33.505 -21.698 -9.640 1.00 46.78 276 ASN A C 1
ATOM 2179 O O . ASN A 1 276 ? 34.731 -21.648 -9.697 1.00 46.78 276 ASN A O 1
ATOM 2183 N N . LYS A 1 277 ? 32.893 -22.259 -8.588 1.00 51.66 277 LYS A N 1
ATOM 2184 C CA . LYS A 1 277 ? 33.633 -22.897 -7.481 1.00 51.66 277 LYS A CA 1
ATOM 2185 C C . LYS A 1 277 ? 34.127 -24.317 -7.791 1.00 51.66 277 LYS A C 1
ATOM 2187 O O . LYS A 1 277 ? 34.843 -24.880 -6.969 1.00 51.66 277 LYS A O 1
ATOM 2192 N N . LYS A 1 278 ? 33.772 -24.909 -8.940 1.00 50.41 278 LYS A N 1
ATOM 2193 C CA . LYS A 1 278 ? 34.089 -26.317 -9.256 1.00 50.41 278 LYS A CA 1
ATOM 2194 C C . LYS A 1 278 ? 35.257 -26.545 -10.230 1.00 50.41 278 LYS A C 1
ATOM 2196 O O . LYS A 1 278 ? 35.594 -27.702 -10.451 1.00 50.41 278 LYS A O 1
ATOM 2201 N N . THR A 1 279 ? 35.895 -25.506 -10.777 1.00 45.22 279 THR A N 1
ATOM 2202 C CA . THR A 1 279 ? 36.837 -25.675 -11.913 1.00 45.22 279 THR A CA 1
ATOM 2203 C C . THR A 1 279 ? 38.116 -24.830 -11.876 1.00 45.22 279 THR A C 1
ATOM 2205 O O . THR A 1 279 ? 38.787 -24.707 -12.894 1.00 45.22 279 THR A O 1
ATOM 2208 N N . PHE A 1 280 ? 38.535 -24.316 -10.717 1.00 41.41 280 PHE A N 1
ATOM 2209 C CA . PHE A 1 280 ? 39.864 -23.697 -10.582 1.00 41.41 280 PHE A CA 1
ATOM 2210 C C . PHE A 1 280 ? 40.688 -24.365 -9.473 1.00 41.41 280 PHE A C 1
ATOM 2212 O O . PHE A 1 280 ? 40.878 -23.826 -8.388 1.00 41.41 280 PHE A O 1
ATOM 2219 N N . SER A 1 281 ? 41.182 -25.574 -9.757 1.00 39.50 281 SER A N 1
ATOM 2220 C CA . SER A 1 281 ? 42.316 -26.178 -9.049 1.00 39.50 281 SER A CA 1
ATOM 2221 C C . SER A 1 281 ? 43.514 -26.218 -9.999 1.00 39.50 281 SER A C 1
ATOM 2223 O O . SER A 1 281 ? 43.802 -27.248 -10.608 1.00 39.50 281 SER A O 1
ATOM 2225 N N . LEU A 1 282 ? 44.184 -25.074 -10.171 1.00 39.38 282 LEU A N 1
ATOM 2226 C CA . LEU A 1 282 ? 45.498 -25.043 -10.808 1.00 39.38 282 LEU A CA 1
ATOM 2227 C C . LEU A 1 282 ? 46.550 -25.476 -9.782 1.00 39.38 282 LEU A C 1
ATOM 2229 O O . LEU A 1 282 ? 46.656 -24.921 -8.690 1.00 39.38 282 LEU A O 1
ATOM 2233 N N . SER A 1 283 ? 47.307 -26.495 -10.163 1.00 44.16 283 SER A N 1
ATOM 2234 C CA . SER A 1 283 ? 48.442 -27.054 -9.446 1.00 44.16 283 SER A CA 1
ATOM 2235 C C . SER A 1 283 ? 49.563 -26.028 -9.265 1.00 44.16 283 SER A C 1
ATOM 2237 O O . SER A 1 283 ? 50.184 -25.615 -10.242 1.00 44.16 283 SER A O 1
ATOM 2239 N N . SER A 1 284 ? 49.902 -25.701 -8.018 1.00 38.03 284 SER A N 1
ATOM 2240 C CA . SER A 1 284 ? 51.219 -25.164 -7.667 1.00 38.03 284 SER A CA 1
ATOM 2241 C C . SER A 1 284 ? 51.859 -26.062 -6.610 1.00 38.03 284 SER A C 1
ATOM 2243 O O . SER A 1 284 ? 51.481 -26.044 -5.437 1.00 38.03 284 SER A O 1
ATOM 2245 N N . GLN A 1 285 ? 52.818 -26.880 -7.045 1.00 43.16 285 GLN A N 1
ATOM 2246 C CA . GLN A 1 285 ? 53.788 -27.531 -6.168 1.00 43.16 285 GLN A CA 1
ATOM 2247 C C . GLN A 1 285 ? 54.655 -26.458 -5.498 1.00 43.16 285 GLN A C 1
ATOM 2249 O O . GLN A 1 285 ? 55.123 -25.549 -6.178 1.00 43.16 285 GLN A O 1
ATOM 2254 N N . GLY A 1 286 ? 54.921 -26.587 -4.193 1.00 37.44 286 GLY A N 1
ATOM 2255 C CA . GLY A 1 286 ? 55.998 -25.808 -3.575 1.00 37.44 286 GLY A CA 1
ATOM 2256 C C . GLY A 1 286 ? 55.902 -25.502 -2.082 1.00 37.44 286 GLY A C 1
ATOM 2257 O O . GLY A 1 286 ? 55.840 -24.344 -1.702 1.00 37.44 286 GLY A O 1
ATOM 2258 N N . SER A 1 287 ? 56.095 -26.530 -1.251 1.00 37.88 287 SER A N 1
ATOM 2259 C CA . SER A 1 287 ? 56.877 -26.477 0.001 1.00 37.88 287 SER A CA 1
ATOM 2260 C C . SER A 1 287 ? 56.332 -25.820 1.296 1.00 37.88 287 SER A C 1
ATOM 2262 O O . SER A 1 287 ? 55.881 -24.683 1.333 1.00 37.88 287 SER A O 1
ATOM 2264 N N . LYS A 1 288 ? 56.587 -26.569 2.387 1.00 39.47 288 LYS A N 1
ATOM 2265 C CA . LYS A 1 288 ? 56.772 -26.193 3.808 1.00 39.47 288 LYS A CA 1
ATOM 2266 C C . LYS A 1 288 ? 55.541 -26.027 4.718 1.00 39.47 288 LYS A C 1
ATOM 2268 O O . LYS A 1 288 ? 55.024 -24.944 4.953 1.00 39.47 288 LYS A O 1
ATOM 2273 N N . THR A 1 289 ? 55.192 -27.164 5.332 1.00 48.56 289 THR A N 1
ATOM 2274 C CA . THR A 1 289 ? 54.943 -27.364 6.778 1.00 48.56 289 THR A CA 1
ATOM 2275 C C . THR A 1 289 ? 54.509 -26.145 7.600 1.00 48.56 289 THR A C 1
ATOM 2277 O O . THR A 1 289 ? 55.347 -25.384 8.089 1.00 48.56 289 THR A O 1
ATOM 2280 N N . ARG A 1 290 ? 53.207 -26.067 7.904 1.00 39.47 290 ARG A N 1
ATOM 2281 C CA . ARG A 1 290 ? 52.699 -25.426 9.125 1.00 39.47 290 ARG A CA 1
ATOM 2282 C C . ARG A 1 290 ? 51.403 -26.106 9.592 1.00 39.47 290 ARG A C 1
ATOM 2284 O O . ARG A 1 290 ? 50.585 -26.514 8.777 1.00 39.47 290 ARG A O 1
ATOM 2291 N N . ALA A 1 291 ? 51.299 -26.280 10.907 1.00 43.34 291 ALA A N 1
ATOM 2292 C CA . ALA A 1 291 ? 50.326 -27.101 11.630 1.00 43.34 291 ALA A CA 1
ATOM 2293 C C . ALA A 1 291 ? 48.842 -26.737 11.381 1.00 43.34 291 ALA A C 1
ATOM 2295 O O . ALA A 1 291 ? 48.536 -25.569 11.127 1.00 43.34 291 ALA A O 1
ATOM 2296 N N . PRO A 1 292 ? 47.901 -27.697 11.508 1.00 47.28 292 PRO A N 1
ATOM 2297 C CA . PRO A 1 292 ? 46.492 -27.462 11.233 1.00 47.28 292 PRO A CA 1
ATOM 2298 C C . PRO A 1 292 ? 45.809 -26.851 12.460 1.00 47.28 292 PRO A C 1
ATOM 2300 O O . PRO A 1 292 ? 45.614 -27.500 13.483 1.00 47.28 292 PRO A O 1
ATOM 2303 N N . SER A 1 293 ? 45.427 -25.583 12.356 1.00 48.91 293 SER A N 1
ATOM 2304 C CA . SER A 1 293 ? 44.556 -24.922 13.326 1.00 48.91 293 SER A CA 1
ATOM 2305 C C . SER A 1 293 ? 43.744 -23.845 12.614 1.00 48.91 293 SER A C 1
ATOM 2307 O O . SER A 1 293 ? 44.014 -22.652 12.702 1.00 48.91 293 SER A O 1
ATOM 2309 N N . SER A 1 294 ? 42.750 -24.269 11.839 1.00 43.66 294 SER A N 1
ATOM 2310 C CA . SER A 1 294 ? 41.616 -23.397 11.543 1.00 43.66 294 SER A CA 1
ATOM 2311 C C . SER A 1 294 ? 40.369 -24.255 11.386 1.00 43.66 294 SER A C 1
ATOM 2313 O O . SER A 1 294 ? 40.235 -25.055 10.465 1.00 43.66 294 SER A O 1
ATOM 2315 N N . LYS A 1 295 ? 39.461 -24.125 12.358 1.00 48.19 295 LYS A N 1
ATOM 2316 C CA . LYS A 1 295 ? 38.083 -24.595 12.237 1.00 48.19 295 LYS A CA 1
ATOM 2317 C C . LYS A 1 295 ? 37.483 -23.873 11.035 1.00 48.19 295 LYS A C 1
ATOM 2319 O O . LYS A 1 295 ? 37.158 -22.692 11.134 1.00 48.19 295 LYS A O 1
ATOM 2324 N N . SER A 1 296 ? 37.359 -24.566 9.907 1.00 42.94 296 SER A N 1
ATOM 2325 C CA . SER A 1 296 ? 36.535 -24.109 8.796 1.00 42.94 296 SER A CA 1
ATOM 2326 C C . SER A 1 296 ? 35.102 -24.017 9.315 1.00 42.94 296 SER A C 1
ATOM 2328 O O . SER A 1 296 ? 34.427 -25.034 9.487 1.00 42.94 296 SER A O 1
ATOM 2330 N N . ILE A 1 297 ? 34.655 -22.806 9.634 1.00 46.56 297 ILE A N 1
ATOM 2331 C CA . ILE A 1 297 ? 33.250 -22.524 9.903 1.00 46.56 297 ILE A CA 1
ATOM 2332 C C . ILE A 1 297 ? 32.543 -22.778 8.574 1.00 46.56 297 ILE A C 1
ATOM 2334 O O . ILE A 1 297 ? 32.582 -21.944 7.672 1.00 46.56 297 ILE A O 1
ATOM 2338 N N . GLN A 1 298 ? 31.976 -23.976 8.417 1.00 51.31 298 GLN A N 1
ATOM 2339 C CA . GLN A 1 298 ? 31.043 -24.267 7.340 1.00 51.31 298 GLN A CA 1
ATOM 2340 C C . GLN A 1 298 ? 29.914 -23.248 7.481 1.00 51.31 298 GLN A C 1
ATOM 2342 O O . GLN A 1 298 ? 29.122 -23.327 8.419 1.00 51.31 298 GLN A O 1
ATOM 2347 N N . SER A 1 299 ? 29.883 -22.245 6.601 1.00 46.97 299 SER A N 1
ATOM 2348 C CA . SER A 1 299 ? 28.752 -21.334 6.496 1.00 46.97 299 SER A CA 1
ATOM 2349 C C . SER A 1 299 ? 27.564 -22.193 6.086 1.00 46.97 299 SER A C 1
ATOM 2351 O O . SER A 1 299 ? 27.450 -22.561 4.914 1.00 46.97 299 SER A O 1
ATOM 2353 N N . SER A 1 300 ? 26.739 -22.597 7.049 1.00 69.19 300 SER A N 1
ATOM 2354 C CA . SER A 1 300 ? 25.502 -23.301 6.758 1.00 69.19 300 SER A CA 1
ATOM 2355 C C . SER A 1 300 ? 24.715 -22.420 5.798 1.00 69.19 300 SER A C 1
ATOM 2357 O O . SER A 1 300 ? 24.439 -21.253 6.089 1.00 69.19 300 SER A O 1
ATOM 2359 N N . GLU A 1 301 ? 24.453 -22.937 4.598 1.00 82.19 301 GLU A N 1
ATOM 2360 C CA . GLU A 1 301 ? 23.666 -22.212 3.611 1.00 82.19 301 GLU A CA 1
ATOM 2361 C C . GLU A 1 301 ? 22.363 -21.793 4.286 1.00 82.19 301 GLU A C 1
ATOM 2363 O O . GLU A 1 301 ? 21.637 -22.621 4.843 1.00 82.19 301 GLU A O 1
ATOM 2368 N N . LYS A 1 302 ? 22.108 -20.483 4.316 1.00 84.56 302 LYS A N 1
ATOM 2369 C CA . LYS A 1 302 ? 20.939 -19.919 4.980 1.00 84.56 302 LYS A CA 1
ATOM 2370 C C . LYS A 1 302 ? 19.702 -20.431 4.249 1.00 84.56 302 LYS A C 1
ATOM 2372 O O . LYS A 1 302 ? 19.331 -19.902 3.204 1.00 84.56 302 LYS A O 1
ATOM 2377 N N . VAL A 1 303 ? 19.088 -21.481 4.791 1.00 88.25 303 VAL A N 1
ATOM 2378 C CA . VAL A 1 303 ? 17.884 -22.091 4.229 1.00 88.25 303 VAL A CA 1
ATOM 2379 C C . VAL A 1 303 ? 16.820 -21.009 4.105 1.00 88.25 303 VAL A C 1
ATOM 2381 O O . VAL A 1 303 ? 16.448 -20.356 5.083 1.00 88.25 303 VAL A O 1
ATOM 2384 N N . HIS A 1 304 ? 16.349 -20.792 2.880 1.00 88.69 304 HIS A N 1
ATOM 2385 C CA . HIS A 1 304 ? 15.327 -19.797 2.607 1.00 88.69 304 HIS A CA 1
ATOM 2386 C C . HIS A 1 304 ? 14.057 -20.120 3.405 1.00 88.69 304 HIS A C 1
ATOM 2388 O O . HIS A 1 304 ? 13.607 -21.266 3.427 1.00 88.69 304 HIS A O 1
ATOM 2394 N N . GLY A 1 305 ? 13.429 -19.114 4.019 1.00 81.25 305 GLY A N 1
ATOM 2395 C CA . GLY A 1 305 ? 12.253 -19.319 4.871 1.00 81.25 305 GLY A CA 1
ATOM 2396 C C . GLY A 1 305 ? 11.075 -19.985 4.145 1.00 81.25 305 GLY A C 1
ATOM 2397 O O . GLY A 1 305 ? 10.265 -20.696 4.740 1.00 81.25 305 GLY A O 1
ATOM 2398 N N . CYS A 1 306 ? 10.971 -19.846 2.819 1.00 83.31 306 CYS A N 1
ATOM 2399 C CA . CYS A 1 306 ? 9.942 -20.563 2.063 1.00 83.31 306 CYS A CA 1
ATOM 2400 C C . CYS A 1 306 ? 10.176 -22.084 1.960 1.00 83.31 306 CYS A C 1
ATOM 2402 O O . CYS A 1 306 ? 9.201 -22.794 1.716 1.00 83.31 306 CYS A O 1
ATOM 2404 N N . SER A 1 307 ? 11.381 -22.592 2.233 1.00 89.62 307 SER A N 1
ATOM 2405 C CA . SER A 1 307 ? 11.698 -24.023 2.164 1.00 89.62 307 SER A CA 1
ATOM 24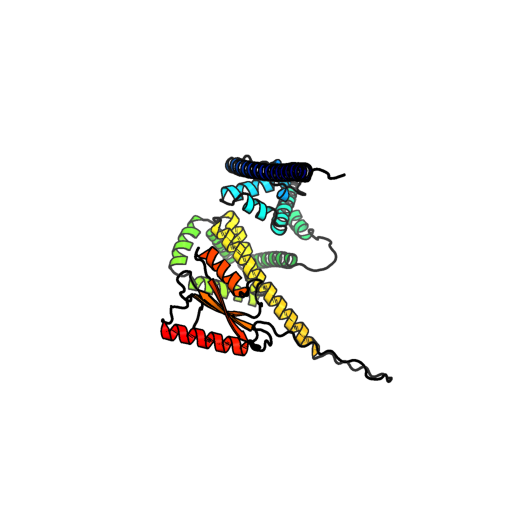06 C C . SER A 1 307 ? 11.027 -24.833 3.275 1.00 89.62 307 SER A C 1
ATOM 2408 O O . SER A 1 307 ? 10.955 -24.382 4.416 1.00 89.62 307 SER A O 1
ATOM 2410 N N . LEU A 1 308 ? 10.578 -26.054 2.960 1.00 91.00 308 LEU A N 1
ATOM 2411 C CA . LEU A 1 308 ? 10.105 -27.030 3.954 1.00 91.00 308 LEU A CA 1
ATOM 2412 C C . LEU A 1 308 ? 11.223 -27.491 4.899 1.00 91.00 308 LEU A C 1
ATOM 2414 O O . LEU A 1 308 ? 10.932 -27.888 6.022 1.00 91.00 308 LEU A O 1
ATOM 2418 N N . SER A 1 309 ? 12.483 -27.385 4.466 1.00 91.12 309 SER A N 1
ATOM 2419 C CA . SER A 1 309 ? 13.662 -27.678 5.287 1.00 91.12 309 SER A CA 1
ATOM 2420 C C . SER A 1 309 ? 14.005 -26.574 6.293 1.00 91.12 309 SER A C 1
ATOM 2422 O O . SER A 1 309 ? 15.009 -26.683 6.990 1.00 91.12 309 SER A O 1
ATOM 2424 N N . TYR A 1 310 ? 13.208 -25.502 6.373 1.00 91.88 310 TYR A N 1
ATOM 2425 C CA . TYR A 1 310 ? 13.397 -24.473 7.389 1.00 91.88 310 TYR A CA 1
ATOM 2426 C C . TYR A 1 310 ? 13.172 -25.055 8.794 1.00 91.88 310 TYR A C 1
ATOM 2428 O O . TYR A 1 310 ? 12.080 -25.536 9.119 1.00 91.88 310 TYR A O 1
ATOM 2436 N N . VAL A 1 311 ? 14.218 -24.972 9.617 1.00 89.81 311 VAL A N 1
ATOM 2437 C CA . VAL A 1 311 ? 14.215 -25.338 11.036 1.00 89.81 311 VAL A CA 1
ATOM 2438 C C . VAL A 1 311 ? 14.163 -24.049 11.851 1.00 89.81 311 VAL A C 1
ATOM 2440 O O . VAL A 1 311 ? 15.048 -23.202 11.731 1.00 89.81 311 VAL A O 1
ATOM 2443 N N . GLY A 1 312 ? 13.108 -23.888 12.645 1.00 92.00 312 GLY A N 1
ATOM 2444 C CA . GLY A 1 312 ? 12.836 -22.680 13.413 1.00 92.00 312 GLY A CA 1
ATOM 2445 C C . GLY A 1 312 ? 11.349 -22.521 13.714 1.00 92.00 312 GLY A C 1
ATOM 2446 O O . GLY A 1 312 ? 10.495 -23.061 12.999 1.00 92.00 312 GLY A O 1
ATOM 2447 N N . ASP A 1 313 ? 11.056 -21.749 14.761 1.00 95.50 313 ASP A N 1
ATOM 2448 C CA . ASP A 1 313 ? 9.697 -21.535 15.253 1.00 95.50 313 ASP A CA 1
ATOM 2449 C C . ASP A 1 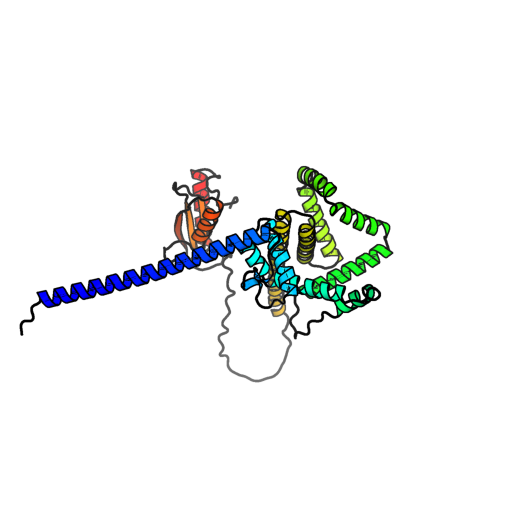313 ? 8.768 -21.070 14.130 1.00 95.50 313 ASP A C 1
ATOM 2451 O O . ASP A 1 313 ? 8.886 -19.976 13.569 1.00 95.50 313 ASP A O 1
ATOM 2455 N N . THR A 1 314 ? 7.823 -21.941 13.795 1.00 97.56 314 THR A N 1
ATOM 2456 C CA . THR A 1 314 ? 6.804 -21.705 12.783 1.00 97.56 314 THR A CA 1
ATOM 2457 C C . THR A 1 314 ? 5.448 -21.902 13.425 1.00 97.56 314 THR A C 1
ATOM 2459 O O . THR A 1 314 ? 5.161 -22.952 13.993 1.00 97.56 314 THR A O 1
ATOM 2462 N N . HIS A 1 315 ? 4.571 -20.915 13.320 1.00 98.38 315 HIS A N 1
ATOM 2463 C CA . HIS A 1 315 ? 3.235 -20.989 13.897 1.00 98.38 315 HIS A CA 1
ATOM 2464 C C . HIS A 1 315 ? 2.154 -20.981 12.823 1.00 98.38 315 HIS A C 1
ATOM 2466 O O . HIS A 1 315 ? 2.289 -20.367 11.761 1.00 98.38 315 HIS A O 1
ATOM 2472 N N . VAL A 1 316 ? 1.053 -21.665 13.122 1.00 98.56 316 VAL A N 1
ATOM 2473 C CA . VAL A 1 316 ? -0.164 -21.674 12.312 1.00 98.56 316 VAL A CA 1
ATOM 2474 C C . VAL A 1 316 ? -1.150 -20.694 12.924 1.00 98.56 316 VAL A C 1
ATOM 2476 O O . VAL A 1 316 ? -1.450 -20.755 14.117 1.00 98.56 316 VAL A O 1
ATOM 2479 N N . TYR A 1 317 ? -1.642 -19.773 12.105 1.00 98.56 317 TYR A N 1
ATOM 2480 C CA . TYR A 1 317 ? -2.585 -18.735 12.483 1.00 98.56 317 TYR A CA 1
ATOM 2481 C C . TYR A 1 317 ? -3.905 -18.879 11.729 1.00 98.56 317 TYR A C 1
ATOM 2483 O O . TYR A 1 317 ? -3.984 -19.482 10.657 1.00 98.56 317 TYR A O 1
ATOM 2491 N N . VAL A 1 318 ? -4.941 -18.269 12.292 1.00 98.44 318 VAL A N 1
ATOM 2492 C CA . VAL A 1 318 ? -6.251 -18.112 11.667 1.00 98.44 318 VAL A CA 1
ATOM 2493 C C . VAL A 1 318 ? -6.640 -16.642 11.600 1.00 98.44 318 VAL A C 1
ATOM 2495 O O . VAL A 1 318 ? -6.273 -15.849 12.469 1.00 98.44 318 VAL A O 1
ATOM 2498 N N . MET A 1 319 ? -7.386 -16.287 10.560 1.00 98.38 319 MET A N 1
ATOM 2499 C CA . MET A 1 319 ? -8.074 -15.008 10.423 1.00 98.38 319 MET A CA 1
ATOM 2500 C C . MET A 1 319 ? -9.575 -15.265 10.470 1.00 98.38 319 MET A C 1
ATOM 2502 O O . MET A 1 319 ? -10.071 -16.097 9.710 1.00 98.38 319 MET A O 1
ATOM 2506 N N . ARG A 1 320 ? -10.288 -14.560 11.344 1.00 98.19 320 ARG A N 1
ATOM 2507 C CA . ARG A 1 320 ? -11.743 -14.646 11.489 1.00 98.19 320 ARG A CA 1
ATOM 2508 C C . ARG A 1 320 ? -12.387 -13.303 11.198 1.00 98.19 320 ARG A C 1
ATOM 2510 O O . ARG A 1 320 ? -11.823 -12.266 11.543 1.00 98.19 320 ARG A O 1
ATOM 2517 N N . GLU A 1 321 ? -13.562 -13.331 10.598 1.00 97.31 321 GLU A N 1
ATOM 2518 C CA . GLU A 1 321 ? -14.422 -12.158 10.471 1.00 97.31 321 GLU A CA 1
ATOM 2519 C C . GLU A 1 321 ? -14.984 -11.726 11.839 1.00 97.31 321 GLU A C 1
ATOM 2521 O O . GLU A 1 321 ? -14.837 -12.419 12.853 1.00 97.31 321 GLU A O 1
ATOM 2526 N N . SER A 1 322 ? -15.643 -10.565 11.885 1.00 95.69 322 SER A N 1
ATOM 2527 C CA . SER A 1 322 ? -16.291 -10.042 13.097 1.00 95.69 322 SER A CA 1
ATOM 2528 C C . SER A 1 322 ? -17.381 -10.969 13.651 1.00 95.69 322 SER A C 1
ATOM 2530 O O . SER A 1 322 ? -17.554 -11.033 14.866 1.00 95.69 322 SER A O 1
ATOM 2532 N N . ASN A 1 323 ? -18.053 -11.726 12.779 1.00 94.69 323 ASN A N 1
ATOM 2533 C CA . ASN A 1 323 ? -19.049 -12.754 13.113 1.00 94.69 323 ASN A CA 1
ATOM 2534 C C . ASN A 1 323 ? -18.428 -14.083 13.611 1.00 94.69 323 ASN A C 1
ATOM 2536 O O . ASN A 1 323 ? -19.155 -15.015 13.938 1.00 94.69 323 ASN A O 1
ATOM 2540 N N . GLY A 1 324 ? -17.094 -14.197 13.655 1.00 95.25 324 GLY A N 1
ATOM 2541 C CA . GLY A 1 324 ? -16.378 -15.404 14.083 1.00 95.25 324 GLY A CA 1
ATOM 2542 C C . GLY A 1 324 ? -16.140 -16.452 12.988 1.00 95.25 324 GLY A C 1
ATOM 2543 O O . GLY A 1 324 ? -15.388 -17.409 13.231 1.00 95.25 324 GLY A O 1
ATOM 2544 N N . ILE A 1 325 ? -16.700 -16.264 11.786 1.00 95.06 325 ILE A N 1
ATOM 2545 C CA . ILE A 1 325 ? -16.492 -17.149 10.634 1.00 95.06 325 ILE A CA 1
ATOM 2546 C C . ILE A 1 325 ? -15.011 -17.145 10.255 1.00 95.06 325 ILE A C 1
ATOM 2548 O O . ILE A 1 325 ? -14.338 -16.111 10.257 1.00 95.06 325 ILE A O 1
ATOM 2552 N N . LEU A 1 326 ? -14.480 -18.336 9.985 1.00 97.12 326 LEU A N 1
ATOM 2553 C CA . LEU A 1 326 ? -13.087 -18.516 9.604 1.00 97.12 326 LEU A CA 1
ATOM 2554 C C . LEU A 1 326 ? -12.888 -18.055 8.156 1.00 97.12 326 LEU A C 1
ATOM 2556 O O . LEU A 1 326 ? -13.471 -18.626 7.250 1.00 97.12 326 LEU A O 1
ATOM 2560 N N . TYR A 1 327 ? -12.041 -17.052 7.941 1.00 97.06 327 TYR A N 1
ATOM 2561 C CA . TYR A 1 327 ? -11.762 -16.498 6.613 1.00 97.06 327 TYR A CA 1
ATOM 2562 C C . TYR A 1 327 ? -10.530 -17.142 5.963 1.00 97.06 327 TYR A C 1
ATOM 2564 O O . TYR A 1 327 ? -10.503 -17.422 4.762 1.00 97.06 327 TYR A O 1
ATOM 2572 N N . LYS A 1 328 ? -9.472 -17.351 6.761 1.00 97.50 328 LYS A N 1
ATOM 2573 C CA . LYS A 1 328 ? -8.186 -17.880 6.292 1.00 97.50 328 LYS A CA 1
ATOM 2574 C C . LYS A 1 328 ? -7.456 -18.662 7.377 1.00 97.50 328 LYS A C 1
ATOM 2576 O O . LYS A 1 328 ? -7.418 -18.241 8.531 1.00 97.50 328 LYS A O 1
ATOM 2581 N N . VAL A 1 329 ? -6.783 -19.732 6.972 1.00 98.25 329 VAL A N 1
ATOM 2582 C CA . VAL A 1 329 ? -5.735 -20.420 7.740 1.00 98.25 329 VAL A CA 1
ATOM 2583 C C . VAL A 1 329 ? -4.395 -20.196 7.038 1.00 98.25 329 VAL A C 1
ATOM 2585 O O . VAL A 1 329 ? -4.341 -20.164 5.807 1.00 98.25 329 VAL A O 1
ATOM 2588 N N . GLY A 1 330 ? -3.316 -19.989 7.788 1.00 97.69 330 GLY A N 1
ATOM 2589 C CA . GLY A 1 330 ? -1.982 -19.856 7.207 1.00 97.69 330 GLY A CA 1
ATOM 2590 C C . GLY A 1 330 ? -0.870 -20.176 8.191 1.00 97.69 330 GLY A C 1
ATOM 2591 O O . GLY A 1 330 ? -1.077 -20.178 9.401 1.00 97.69 330 GLY A O 1
ATOM 2592 N N . GLU A 1 331 ? 0.330 -20.412 7.677 1.00 97.75 331 GLU A N 1
ATOM 2593 C CA . GLU A 1 331 ? 1.544 -20.626 8.456 1.00 97.75 331 GLU A CA 1
ATOM 2594 C C . GLU A 1 331 ? 2.548 -19.467 8.292 1.00 97.75 331 GLU A C 1
ATOM 2596 O O . GLU A 1 331 ? 2.605 -18.776 7.264 1.00 97.75 331 GLU A O 1
ATOM 2601 N N . SER A 1 332 ? 3.350 -19.195 9.324 1.00 97.50 332 SER A N 1
ATOM 2602 C CA . SER A 1 332 ? 4.369 -18.142 9.279 1.00 97.50 332 SER A CA 1
ATOM 2603 C C . SER A 1 332 ? 5.540 -18.412 10.220 1.00 97.50 332 SER A C 1
ATOM 2605 O O . SER A 1 332 ? 5.353 -18.921 11.316 1.00 97.50 332 SER A O 1
ATOM 2607 N N . MET A 1 333 ? 6.732 -17.990 9.794 1.00 96.94 333 MET A N 1
ATOM 2608 C CA . MET A 1 333 ? 7.980 -17.983 10.579 1.00 96.94 333 MET A CA 1
ATOM 2609 C C . MET A 1 333 ? 8.430 -16.564 10.966 1.00 96.94 333 MET A C 1
ATOM 2611 O O . MET A 1 333 ? 9.496 -16.370 11.531 1.00 96.94 333 MET A O 1
ATOM 2615 N N . GLN A 1 334 ? 7.652 -15.527 10.630 1.00 95.88 334 GLN A N 1
ATOM 2616 C CA . GLN A 1 334 ? 8.036 -14.123 10.877 1.00 95.88 334 GLN A CA 1
ATOM 2617 C C . GLN A 1 334 ? 7.944 -13.713 12.365 1.00 95.88 334 GLN A C 1
ATOM 2619 O O . GLN A 1 334 ? 8.059 -12.530 12.697 1.00 95.88 334 GLN A O 1
ATOM 2624 N N . GLY A 1 335 ? 7.697 -14.675 13.256 1.00 96.00 335 GLY A N 1
ATOM 2625 C CA . GLY A 1 335 ? 7.459 -14.462 14.677 1.00 96.00 335 GLY A CA 1
ATOM 2626 C C . GLY A 1 335 ? 6.139 -13.752 14.988 1.00 96.00 335 GLY A C 1
ATOM 2627 O O . GLY A 1 335 ? 5.258 -13.557 14.133 1.00 96.00 335 GLY A O 1
ATOM 2628 N N . VAL A 1 336 ? 6.021 -13.360 16.253 1.00 98.12 336 VAL A N 1
ATOM 2629 C CA . VAL A 1 336 ? 4.846 -12.697 16.825 1.00 98.12 336 VAL A CA 1
ATOM 2630 C C . VAL A 1 336 ? 5.125 -11.218 17.101 1.00 98.12 336 VAL A C 1
ATOM 2632 O O . VAL A 1 336 ? 6.277 -10.798 17.230 1.00 98.12 336 VAL A O 1
ATOM 2635 N N . ASN A 1 337 ? 4.084 -10.388 17.115 1.00 97.62 337 ASN A N 1
ATOM 2636 C CA . ASN A 1 337 ? 4.177 -8.991 17.539 1.00 97.62 337 ASN A CA 1
ATOM 2637 C C . ASN A 1 337 ? 4.110 -8.879 19.078 1.00 97.62 337 ASN A C 1
ATOM 2639 O O . ASN A 1 337 ? 3.958 -9.878 19.776 1.00 97.62 337 ASN A O 1
ATOM 2643 N N . LYS A 1 338 ? 4.188 -7.651 19.614 1.00 97.50 338 LYS A N 1
ATOM 2644 C CA . LYS A 1 338 ? 4.098 -7.384 21.066 1.00 97.50 338 LYS A CA 1
ATOM 2645 C C . LYS A 1 338 ? 2.782 -7.859 21.708 1.00 97.50 338 LYS A C 1
ATOM 2647 O O . LYS A 1 338 ? 2.727 -8.007 22.918 1.00 97.50 338 LYS A O 1
ATOM 2652 N N . LEU A 1 339 ? 1.743 -8.088 20.904 1.00 95.81 339 LEU A N 1
ATOM 2653 C CA . LEU A 1 339 ? 0.425 -8.562 21.333 1.00 95.81 339 LEU A CA 1
ATOM 2654 C C . LEU A 1 339 ? 0.272 -10.088 21.183 1.00 95.81 339 LEU A C 1
ATOM 2656 O O . LEU A 1 339 ? -0.834 -10.603 21.304 1.00 95.81 339 LEU A O 1
ATOM 2660 N N . GLY A 1 340 ? 1.344 -10.813 20.844 1.00 97.12 340 GLY A N 1
ATOM 2661 C CA . GLY A 1 340 ? 1.303 -12.263 20.632 1.00 97.12 340 GLY A CA 1
ATOM 2662 C C . GLY A 1 340 ? 0.623 -12.705 19.329 1.00 97.12 340 GLY A C 1
ATOM 2663 O O . GLY A 1 340 ? 0.376 -13.891 19.138 1.00 97.12 340 GLY A O 1
ATOM 2664 N N . GLN A 1 341 ? 0.325 -11.788 18.403 1.00 97.69 341 GLN A N 1
ATOM 2665 C CA . GLN A 1 341 ? -0.279 -12.113 17.106 1.00 97.69 341 GLN A CA 1
ATOM 2666 C C . GLN A 1 341 ? 0.792 -12.357 16.043 1.00 97.69 341 GLN A C 1
ATOM 2668 O O . GLN A 1 341 ? 1.862 -11.745 16.066 1.00 97.69 341 GLN A O 1
ATOM 2673 N N . SER A 1 342 ? 0.495 -13.180 15.035 1.00 98.25 342 SER A N 1
ATOM 2674 C CA . SER A 1 342 ? 1.408 -13.346 13.901 1.00 98.25 342 SER A CA 1
ATOM 2675 C C . SER A 1 342 ? 1.581 -12.031 13.134 1.00 98.25 342 SER A C 1
ATOM 2677 O O . SER A 1 342 ? 0.602 -11.481 12.627 1.00 98.25 342 SER A O 1
ATOM 2679 N N . LYS A 1 343 ? 2.832 -11.582 12.939 1.00 98.31 343 LYS A N 1
ATOM 2680 C CA . LYS A 1 343 ? 3.133 -10.381 12.130 1.00 98.31 343 LYS A CA 1
ATOM 2681 C C . LYS A 1 343 ? 2.554 -10.478 10.714 1.00 98.31 343 LYS A C 1
ATOM 2683 O O . LYS A 1 343 ? 1.882 -9.557 10.257 1.00 98.31 343 LYS A O 1
ATOM 2688 N N . ARG A 1 344 ? 2.740 -11.629 10.057 1.00 97.56 344 ARG A N 1
ATOM 2689 C CA . ARG A 1 344 ? 2.196 -11.912 8.718 1.00 97.56 344 ARG A CA 1
ATOM 2690 C C . ARG A 1 344 ? 0.670 -11.815 8.682 1.00 97.56 344 ARG A C 1
ATOM 2692 O O . ARG A 1 344 ? 0.127 -11.176 7.786 1.00 97.56 344 ARG A O 1
ATOM 2699 N N . ALA A 1 345 ? -0.010 -12.432 9.651 1.00 98.12 345 ALA A N 1
ATOM 2700 C CA . ALA A 1 345 ? -1.470 -12.411 9.727 1.00 98.12 345 ALA A CA 1
ATOM 2701 C C . ALA A 1 345 ? -2.003 -10.991 9.936 1.00 98.12 345 ALA A C 1
ATOM 2703 O O . ALA A 1 345 ? -2.940 -10.590 9.257 1.00 98.12 345 ALA A O 1
ATOM 2704 N N . ALA A 1 346 ? -1.374 -10.214 10.822 1.00 98.25 346 ALA A N 1
ATOM 2705 C CA . ALA A 1 346 ? -1.762 -8.834 11.092 1.00 98.25 346 ALA A CA 1
ATOM 2706 C C . ALA A 1 346 ? -1.623 -7.940 9.847 1.00 98.25 346 ALA A C 1
ATOM 2708 O O . ALA A 1 346 ? -2.513 -7.141 9.559 1.00 98.25 346 ALA A O 1
ATOM 2709 N N . VAL A 1 347 ? -0.545 -8.107 9.069 1.00 98.25 347 VAL A N 1
ATOM 2710 C CA . VAL A 1 347 ? -0.357 -7.393 7.794 1.00 98.25 347 VAL A CA 1
ATOM 2711 C C . VAL A 1 347 ? -1.436 -7.784 6.780 1.00 98.25 347 VAL A C 1
ATOM 2713 O O . VAL A 1 347 ? -2.021 -6.908 6.147 1.00 98.25 347 VAL A O 1
ATOM 2716 N N . GLN A 1 348 ? -1.748 -9.079 6.654 1.00 97.88 348 GLN A N 1
ATOM 2717 C CA . GLN A 1 348 ? -2.809 -9.553 5.757 1.00 97.88 348 GLN A CA 1
ATOM 2718 C C . GLN A 1 348 ? -4.193 -9.045 6.175 1.00 97.88 348 GLN A C 1
ATOM 2720 O O . GLN A 1 348 ? -4.943 -8.579 5.323 1.00 97.88 348 GLN A O 1
ATOM 2725 N N . ALA A 1 349 ? -4.513 -9.076 7.470 1.00 98.06 349 ALA A N 1
ATOM 2726 C CA . ALA A 1 349 ? -5.763 -8.547 8.008 1.00 98.06 349 ALA A CA 1
ATOM 2727 C C . ALA A 1 349 ? -5.901 -7.041 7.754 1.00 98.06 349 ALA A C 1
ATOM 2729 O O . ALA A 1 349 ? -6.965 -6.585 7.347 1.00 98.06 349 ALA A O 1
ATOM 2730 N N . ARG A 1 350 ? -4.816 -6.275 7.928 1.00 98.00 350 ARG A N 1
ATOM 2731 C CA . ARG A 1 350 ? -4.796 -4.834 7.650 1.00 98.00 350 ARG A CA 1
ATOM 2732 C C . ARG A 1 350 ? -4.997 -4.536 6.164 1.00 98.00 350 ARG A C 1
ATOM 2734 O O . ARG A 1 350 ? -5.801 -3.676 5.829 1.00 98.00 350 ARG A O 1
ATOM 2741 N N . LYS A 1 351 ? -4.299 -5.254 5.279 1.00 98.00 351 LYS A N 1
ATOM 2742 C CA . LYS A 1 351 ? -4.482 -5.114 3.827 1.00 98.00 351 LYS A CA 1
ATOM 2743 C C . LYS A 1 351 ? -5.930 -5.409 3.424 1.00 98.00 351 LYS A C 1
ATOM 2745 O O . LYS A 1 351 ? -6.538 -4.619 2.716 1.00 98.00 351 LYS A O 1
ATOM 2750 N N . LEU A 1 352 ? -6.493 -6.496 3.945 1.00 96.81 352 LEU A N 1
ATOM 2751 C CA . LEU A 1 352 ? -7.870 -6.891 3.663 1.00 96.81 352 LEU A CA 1
ATOM 2752 C C . LEU A 1 352 ? -8.893 -5.881 4.203 1.00 96.81 352 LEU A C 1
ATOM 2754 O O . LEU A 1 352 ? -9.904 -5.635 3.554 1.00 96.81 352 LEU A O 1
ATOM 2758 N N . PHE A 1 353 ? -8.621 -5.261 5.354 1.00 97.69 353 PHE A N 1
ATOM 2759 C CA . PHE A 1 353 ? -9.432 -4.160 5.872 1.00 97.69 353 PHE A CA 1
ATOM 2760 C C . PHE A 1 353 ? -9.430 -2.958 4.920 1.00 97.69 353 PHE A C 1
ATOM 2762 O O . PHE A 1 353 ? -10.496 -2.431 4.630 1.00 97.69 353 PHE A O 1
ATOM 2769 N N . PHE A 1 354 ? -8.273 -2.561 4.381 1.00 97.06 354 PHE A N 1
ATOM 2770 C CA . PHE A 1 354 ? -8.214 -1.471 3.400 1.00 97.06 354 PHE A CA 1
ATOM 2771 C C . PHE A 1 354 ? -8.943 -1.798 2.092 1.00 97.06 354 PHE A C 1
ATOM 2773 O O . PHE A 1 354 ? -9.539 -0.912 1.494 1.00 97.06 354 PHE A O 1
ATOM 2780 N N . GLU A 1 355 ? -8.921 -3.058 1.657 1.00 95.81 355 GLU A N 1
ATOM 2781 C CA . GLU A 1 355 ? -9.584 -3.488 0.419 1.00 95.81 355 GLU A CA 1
ATOM 2782 C C . GLU A 1 355 ? -11.105 -3.650 0.573 1.00 95.81 355 GLU A C 1
ATOM 2784 O O . GLU A 1 355 ? -11.846 -3.396 -0.370 1.00 95.81 355 GLU A O 1
ATOM 2789 N N . THR A 1 356 ? -11.580 -4.098 1.740 1.00 95.94 356 THR A N 1
ATOM 2790 C CA . THR A 1 356 ? -12.979 -4.542 1.921 1.00 95.94 356 THR A CA 1
ATOM 2791 C C . THR A 1 356 ? -13.767 -3.757 2.967 1.00 95.94 356 THR A C 1
ATOM 2793 O O . THR A 1 356 ? -14.972 -3.957 3.097 1.00 95.94 356 THR A O 1
ATOM 2796 N N . GLY A 1 357 ? -13.104 -2.934 3.781 1.00 96.75 357 GLY A N 1
ATOM 2797 C CA . GLY A 1 357 ? -13.686 -2.283 4.958 1.00 96.75 357 GLY A CA 1
ATOM 2798 C C . GLY A 1 357 ? -13.994 -3.228 6.129 1.00 96.75 357 GLY A C 1
ATOM 2799 O O . GLY A 1 357 ? -14.433 -2.771 7.184 1.00 96.75 357 GLY A O 1
ATOM 2800 N N . LYS A 1 358 ? -13.768 -4.544 5.995 1.00 96.50 358 LYS A N 1
ATOM 2801 C CA . LYS A 1 358 ? -14.117 -5.539 7.023 1.00 96.50 358 LYS A CA 1
ATOM 2802 C C . LYS A 1 358 ? -12.954 -5.819 7.973 1.00 96.50 358 LYS A C 1
ATOM 2804 O O . LYS A 1 358 ? -11.839 -6.148 7.559 1.00 96.50 358 LYS A O 1
ATOM 2809 N N . VAL A 1 359 ? -13.226 -5.749 9.276 1.00 97.31 359 VAL A N 1
ATOM 2810 C CA . VAL A 1 359 ? -12.238 -6.047 10.324 1.00 97.31 359 VAL A CA 1
ATOM 2811 C C . VAL A 1 359 ? -12.080 -7.557 10.490 1.00 97.31 359 VAL A C 1
ATOM 2813 O O . VAL A 1 359 ? -13.058 -8.274 10.691 1.00 97.31 359 VAL A O 1
ATOM 2816 N N . HIS A 1 360 ? -10.830 -8.023 10.467 1.00 98.12 360 HIS A N 1
ATOM 2817 C CA . HIS A 1 360 ? -10.483 -9.427 10.672 1.00 98.12 360 HIS A CA 1
ATOM 2818 C C . HIS A 1 360 ? -9.654 -9.600 11.948 1.00 98.12 360 HIS A C 1
ATOM 2820 O O . HIS A 1 360 ? -8.617 -8.956 12.121 1.00 98.12 360 HIS A O 1
ATOM 2826 N N . LYS A 1 361 ? -10.091 -10.495 12.838 1.00 98.06 361 LYS A N 1
ATOM 2827 C CA . LYS A 1 361 ? -9.339 -10.897 14.033 1.00 98.06 361 LYS A CA 1
ATOM 2828 C C . LYS A 1 361 ? -8.311 -11.960 13.661 1.00 98.06 361 LYS A C 1
ATOM 2830 O O . LYS A 1 361 ? -8.606 -12.855 12.874 1.00 98.06 361 LYS A O 1
ATOM 2835 N N . THR A 1 362 ? -7.116 -11.878 14.242 1.00 98.25 362 THR A N 1
ATOM 2836 C CA . THR A 1 362 ? -6.040 -12.856 14.013 1.00 98.25 362 THR A CA 1
ATOM 2837 C C . THR A 1 362 ? -5.689 -13.578 15.305 1.00 98.25 362 THR A C 1
ATOM 2839 O O . THR A 1 362 ? -5.616 -12.946 16.357 1.00 98.25 362 THR A O 1
ATOM 2842 N N . GLU A 1 363 ? -5.474 -14.887 15.223 1.00 98.06 363 GLU A N 1
ATOM 2843 C CA . GLU A 1 363 ? -5.188 -15.753 16.371 1.00 98.06 363 GLU A CA 1
ATOM 2844 C C . GLU A 1 363 ? -4.149 -16.804 15.968 1.00 98.06 363 GLU A C 1
ATOM 2846 O O . GLU A 1 363 ? -4.237 -17.388 14.886 1.00 98.06 363 GLU A O 1
ATOM 2851 N N . ILE A 1 364 ? -3.158 -17.055 16.824 1.00 98.50 364 ILE A N 1
ATOM 2852 C CA . ILE A 1 364 ? -2.231 -18.177 16.651 1.00 98.50 364 ILE A CA 1
ATOM 2853 C C . ILE A 1 364 ? -2.865 -19.421 17.265 1.00 98.50 364 ILE A C 1
ATOM 2855 O O . ILE A 1 364 ? -3.253 -19.411 18.426 1.00 98.50 364 ILE A O 1
ATOM 2859 N N . ARG A 1 365 ? -2.950 -20.501 16.487 1.00 98.25 365 ARG A N 1
ATOM 2860 C CA . ARG A 1 365 ? -3.534 -21.772 16.932 1.00 98.25 365 ARG A CA 1
ATOM 2861 C C . ARG A 1 365 ? -2.506 -22.682 17.580 1.00 98.25 365 ARG A C 1
ATOM 2863 O O . ARG A 1 365 ? -2.816 -23.338 18.568 1.00 98.25 365 ARG A O 1
ATOM 2870 N N . ARG A 1 366 ? -1.309 -22.766 16.993 1.00 98.31 366 ARG A N 1
ATOM 2871 C CA . ARG A 1 366 ? -0.220 -23.618 17.482 1.00 98.31 366 ARG A CA 1
ATOM 2872 C C . ARG A 1 366 ? 1.121 -23.192 16.893 1.00 98.31 366 ARG A C 1
ATOM 2874 O O . ARG A 1 366 ? 1.170 -22.765 15.740 1.00 98.31 366 ARG A O 1
ATOM 2881 N N . THR A 1 367 ? 2.185 -23.361 17.669 1.00 97.94 367 THR A N 1
ATOM 2882 C CA . THR A 1 367 ? 3.580 -23.180 17.244 1.00 97.94 367 THR A CA 1
ATOM 2883 C C . THR A 1 367 ? 4.264 -24.542 17.136 1.00 97.94 367 THR A C 1
ATOM 2885 O O . THR A 1 367 ? 3.957 -25.453 17.905 1.00 97.94 367 THR A O 1
ATOM 2888 N N . PHE A 1 368 ? 5.157 -24.676 16.162 1.00 97.88 368 PHE A N 1
ATOM 2889 C CA . PHE A 1 368 ? 5.911 -25.879 15.823 1.00 97.88 368 PHE A CA 1
ATOM 2890 C C . PHE A 1 368 ? 7.391 -25.528 15.679 1.00 97.88 368 PHE A C 1
ATOM 2892 O O . PHE A 1 368 ? 7.727 -24.407 15.295 1.00 97.88 368 PHE A O 1
ATOM 2899 N N . SER A 1 369 ? 8.265 -26.494 15.947 1.00 96.19 369 SER A N 1
ATOM 2900 C CA . SER A 1 369 ? 9.721 -26.343 15.819 1.00 96.19 369 SER A CA 1
ATOM 2901 C C . SER A 1 369 ? 10.200 -26.408 14.364 1.00 96.19 369 SER A C 1
ATOM 2903 O O . SER A 1 369 ? 11.294 -25.941 14.042 1.00 96.19 369 SER A O 1
ATOM 2905 N N . THR A 1 370 ? 9.389 -26.988 13.473 1.00 95.62 370 THR A N 1
ATOM 2906 C CA . THR A 1 370 ? 9.703 -27.121 12.049 1.00 95.62 370 THR A CA 1
ATOM 2907 C C . THR A 1 370 ? 8.563 -26.628 11.170 1.00 95.62 370 THR A C 1
ATOM 2909 O O . THR A 1 370 ? 7.374 -26.737 11.493 1.00 95.62 370 THR A O 1
ATOM 2912 N N . LYS A 1 371 ? 8.921 -26.111 9.992 1.00 95.44 371 LYS A N 1
ATOM 2913 C CA . LYS A 1 371 ? 7.927 -25.659 9.018 1.00 95.44 371 LYS A CA 1
ATOM 2914 C C . LYS A 1 371 ? 7.106 -26.810 8.437 1.00 95.44 371 LYS A C 1
ATOM 2916 O O . LYS A 1 371 ? 5.925 -26.630 8.139 1.00 95.44 371 LYS A O 1
ATOM 2921 N N . ALA A 1 372 ? 7.723 -27.978 8.268 1.00 95.94 372 ALA A N 1
ATOM 2922 C CA . ALA A 1 372 ? 7.054 -29.169 7.757 1.00 95.94 372 ALA A CA 1
ATOM 2923 C C . ALA A 1 372 ? 5.867 -29.570 8.650 1.00 95.94 372 ALA A C 1
ATOM 2925 O O . ALA A 1 372 ? 4.757 -29.748 8.149 1.00 95.94 372 ALA A O 1
ATOM 2926 N N . GLU A 1 373 ? 6.060 -29.608 9.972 1.00 96.81 373 GLU A N 1
ATOM 2927 C CA . GLU A 1 373 ? 4.986 -29.896 10.929 1.00 96.81 373 GLU A CA 1
ATOM 2928 C C . GLU A 1 373 ? 3.871 -28.848 10.886 1.00 96.81 373 GLU A C 1
ATOM 2930 O O . GLU A 1 373 ? 2.688 -29.199 10.822 1.00 96.81 373 GLU A O 1
ATOM 2935 N N . ALA A 1 374 ? 4.238 -27.562 10.850 1.00 97.50 374 ALA A N 1
ATOM 2936 C CA . ALA A 1 374 ? 3.274 -26.474 10.737 1.00 97.50 374 ALA A CA 1
ATOM 2937 C C . ALA A 1 374 ? 2.428 -26.595 9.461 1.00 97.50 374 ALA A C 1
ATOM 2939 O O . ALA A 1 374 ? 1.209 -26.435 9.516 1.00 97.50 374 ALA A O 1
ATOM 2940 N N . ARG A 1 375 ? 3.046 -26.936 8.323 1.00 96.44 375 ARG A N 1
ATOM 2941 C CA . ARG A 1 375 ? 2.346 -27.131 7.046 1.00 96.44 375 ARG A CA 1
ATOM 2942 C C . ARG A 1 375 ? 1.381 -28.314 7.097 1.00 96.44 375 ARG A C 1
ATOM 2944 O O . ARG A 1 375 ? 0.258 -28.198 6.607 1.00 96.44 375 ARG A O 1
ATOM 2951 N N . VAL A 1 376 ? 1.781 -29.436 7.696 1.00 97.00 376 VAL A N 1
ATOM 2952 C CA . VAL A 1 376 ? 0.895 -30.601 7.864 1.00 97.00 376 VAL A CA 1
ATOM 2953 C C . VAL A 1 376 ? -0.304 -30.245 8.744 1.00 97.00 376 VAL A C 1
ATOM 2955 O O . VAL A 1 376 ? -1.438 -30.589 8.411 1.00 97.00 376 VAL A O 1
ATOM 2958 N N . TYR A 1 377 ? -0.083 -29.524 9.846 1.00 98.06 377 TYR A N 1
ATOM 2959 C CA . TYR A 1 377 ? -1.168 -29.076 10.719 1.00 98.06 377 TYR A CA 1
ATOM 2960 C C . TYR A 1 377 ? -2.108 -28.086 10.022 1.00 98.06 377 TYR A C 1
ATOM 2962 O O . TYR A 1 377 ? -3.324 -28.238 10.115 1.00 98.06 377 TYR A O 1
ATOM 2970 N N . GLU A 1 378 ? -1.562 -27.098 9.308 1.00 97.56 378 GLU A N 1
ATOM 2971 C CA . GLU A 1 378 ? -2.329 -26.139 8.506 1.00 97.56 378 GLU A CA 1
ATOM 2972 C C . GLU A 1 378 ? -3.227 -26.863 7.494 1.00 97.56 378 GLU A C 1
ATOM 2974 O O . GLU A 1 378 ? -4.423 -26.587 7.428 1.00 97.56 378 GLU A O 1
ATOM 2979 N N . THR A 1 379 ? -2.668 -27.831 6.763 1.00 96.75 379 THR A N 1
ATOM 2980 C CA . THR A 1 379 ? -3.383 -28.610 5.739 1.00 96.75 379 THR A CA 1
ATOM 2981 C C . THR A 1 379 ? -4.536 -29.398 6.358 1.00 96.75 379 THR A C 1
ATOM 2983 O O . THR A 1 379 ? -5.684 -29.213 5.962 1.00 96.75 379 THR A O 1
ATOM 2986 N N . LYS A 1 380 ? -4.276 -30.157 7.433 1.00 97.12 380 LYS A N 1
ATOM 2987 C CA . LYS A 1 380 ? -5.320 -30.897 8.166 1.00 97.12 380 LYS A CA 1
ATOM 2988 C C . LYS A 1 380 ? -6.406 -29.983 8.736 1.00 97.12 380 LYS A C 1
ATOM 2990 O O . LYS A 1 380 ? -7.563 -30.389 8.849 1.00 97.12 380 LYS A O 1
ATOM 2995 N N . LEU A 1 381 ? -6.046 -28.766 9.149 1.00 97.31 381 LEU A N 1
ATOM 2996 C CA . LEU A 1 381 ? -7.005 -27.794 9.664 1.00 97.31 381 LEU A CA 1
ATOM 2997 C C . LEU A 1 381 ? -7.908 -27.263 8.543 1.00 97.31 381 LEU A C 1
ATOM 2999 O O . LEU A 1 381 ? -9.119 -27.200 8.739 1.00 97.31 381 LEU A O 1
ATOM 3003 N N . ILE A 1 382 ? -7.339 -26.938 7.379 1.00 96.38 382 ILE A N 1
ATOM 3004 C CA . ILE A 1 382 ? -8.083 -26.512 6.183 1.00 96.38 382 ILE A CA 1
ATOM 3005 C C . ILE A 1 382 ? -9.041 -27.618 5.729 1.00 96.38 382 ILE A C 1
ATOM 3007 O O . ILE A 1 382 ? -10.235 -27.360 5.594 1.00 96.38 382 ILE A O 1
ATOM 3011 N N . GLU A 1 383 ? -8.551 -28.849 5.564 1.00 95.56 383 GLU A N 1
ATOM 3012 C CA . GLU A 1 383 ? -9.355 -30.010 5.153 1.00 95.56 383 GLU A CA 1
ATOM 3013 C C . GLU A 1 383 ? -10.520 -30.267 6.111 1.00 95.56 383 GLU A C 1
ATOM 3015 O O . GLU A 1 383 ? -11.657 -30.458 5.684 1.00 95.56 383 GLU A O 1
ATOM 3020 N N . ARG A 1 384 ? -10.264 -30.224 7.426 1.00 96.62 384 ARG A N 1
ATOM 3021 C CA . ARG A 1 384 ? -11.313 -30.411 8.434 1.00 96.62 384 ARG A CA 1
ATOM 3022 C C . ARG A 1 384 ? -12.390 -29.334 8.330 1.00 96.62 384 ARG A C 1
ATOM 3024 O O . ARG A 1 384 ? -13.568 -29.659 8.420 1.00 96.62 384 ARG A O 1
ATOM 3031 N N . TYR A 1 385 ? -12.000 -28.070 8.162 1.00 95.38 385 TYR A N 1
ATOM 3032 C CA . TYR A 1 385 ? -12.955 -26.969 8.027 1.00 95.38 385 TYR A CA 1
ATOM 3033 C C . TYR A 1 385 ? -13.780 -27.085 6.744 1.00 95.38 385 TYR A C 1
ATOM 3035 O O . TYR A 1 385 ? -15.001 -26.967 6.818 1.00 95.38 385 TYR A O 1
ATOM 3043 N N . ARG A 1 386 ? -13.144 -27.399 5.610 1.00 94.44 386 ARG A N 1
ATOM 3044 C CA . ARG A 1 386 ? -13.841 -27.645 4.340 1.00 94.44 386 ARG A CA 1
ATOM 3045 C C . ARG A 1 386 ? -14.822 -28.812 4.439 1.00 94.44 386 ARG A C 1
ATOM 3047 O O . ARG A 1 386 ? -15.968 -28.687 4.031 1.00 94.44 386 ARG A O 1
ATOM 3054 N N . LYS A 1 387 ? -14.433 -29.907 5.101 1.00 95.50 387 LYS A N 1
ATOM 3055 C CA . LYS A 1 387 ? -15.321 -31.056 5.340 1.00 95.50 387 LYS A CA 1
ATOM 3056 C C . LYS A 1 387 ? -16.543 -30.711 6.201 1.00 95.50 387 LYS A C 1
ATOM 3058 O O . LYS A 1 387 ? -17.607 -31.277 5.985 1.00 95.50 387 LYS A O 1
ATOM 3063 N N . MET A 1 388 ? -16.390 -29.840 7.200 1.00 95.75 388 MET A N 1
ATOM 3064 C CA . MET A 1 388 ? -17.482 -29.492 8.121 1.00 95.75 388 MET A CA 1
ATOM 3065 C C . MET A 1 388 ? -18.430 -28.429 7.562 1.00 95.75 388 MET A C 1
ATOM 3067 O O . MET A 1 388 ? -19.613 -28.462 7.883 1.00 95.75 388 MET A O 1
ATOM 3071 N N . PHE A 1 389 ? -17.922 -27.480 6.773 1.00 94.31 389 PHE A N 1
ATOM 3072 C CA . PHE A 1 389 ? -18.676 -26.281 6.394 1.00 94.31 389 PHE A CA 1
ATOM 3073 C C . PHE A 1 389 ? -18.754 -26.025 4.880 1.00 94.31 389 PHE A C 1
ATOM 3075 O O . PHE A 1 389 ? -19.362 -25.042 4.470 1.00 94.31 389 PHE A O 1
ATOM 3082 N N . GLY A 1 390 ? -18.167 -26.893 4.056 1.00 93.31 390 GLY A N 1
ATOM 3083 C CA . GLY A 1 390 ? -18.102 -26.749 2.601 1.00 93.31 390 GLY A CA 1
ATOM 3084 C C . GLY A 1 390 ? -16.783 -26.142 2.111 1.00 93.31 390 GLY A C 1
ATOM 3085 O O . GLY A 1 390 ? -16.088 -25.426 2.839 1.00 93.31 390 GLY A O 1
ATOM 3086 N N . ASP A 1 391 ? -16.438 -26.435 0.856 1.00 88.62 391 ASP A N 1
ATOM 3087 C CA . ASP A 1 391 ? -15.164 -26.035 0.243 1.00 88.62 391 ASP A CA 1
ATOM 3088 C C . ASP A 1 391 ? -15.008 -24.511 0.095 1.00 88.62 391 ASP A C 1
ATOM 3090 O O . ASP A 1 391 ? -13.890 -23.989 0.198 1.00 88.62 391 ASP A O 1
ATOM 3094 N N . ASP A 1 392 ? -16.128 -23.799 -0.048 1.00 88.31 392 ASP A N 1
ATOM 3095 C CA . ASP A 1 392 ? -16.184 -22.349 -0.268 1.00 88.31 392 ASP A CA 1
ATOM 3096 C C . ASP A 1 392 ? -15.965 -21.520 1.005 1.00 88.31 392 ASP A C 1
ATOM 3098 O O . ASP A 1 392 ? -15.730 -20.311 0.937 1.00 88.31 392 ASP A O 1
ATOM 3102 N N . LEU A 1 393 ? -15.997 -22.145 2.188 1.00 87.88 393 LEU A N 1
ATOM 3103 C CA . LEU A 1 393 ? -16.002 -21.414 3.458 1.00 87.88 393 LEU A CA 1
ATOM 3104 C C . LEU A 1 393 ? -14.621 -20.887 3.893 1.00 87.88 393 LEU A C 1
ATOM 3106 O O . LEU A 1 393 ? -14.495 -20.293 4.959 1.00 87.88 393 LEU A O 1
ATOM 3110 N N . LEU A 1 394 ? -13.577 -21.088 3.081 1.00 92.62 394 LEU A N 1
ATOM 3111 C CA . LEU A 1 394 ? -12.230 -20.540 3.290 1.00 92.62 394 LEU A CA 1
ATOM 3112 C C . LEU A 1 394 ? -11.794 -19.665 2.104 1.00 92.62 394 LEU A C 1
ATOM 3114 O O . LEU A 1 394 ? -10.814 -19.991 1.421 1.00 92.62 394 LEU A O 1
ATOM 3118 N N . PRO A 1 395 ? -12.467 -18.525 1.862 1.00 93.19 395 PRO A N 1
ATOM 3119 C CA . PRO A 1 395 ? -12.220 -17.682 0.688 1.00 93.19 395 PRO A CA 1
ATOM 3120 C C . PRO A 1 395 ? -10.781 -17.137 0.631 1.00 93.19 395 PRO A C 1
ATOM 3122 O O . PRO A 1 395 ? -10.238 -16.874 -0.444 1.00 93.19 395 PRO A O 1
ATOM 3125 N N . GLY A 1 396 ? -10.109 -17.004 1.781 1.00 92.25 396 GLY A N 1
ATOM 3126 C CA . GLY A 1 396 ? -8.716 -16.566 1.859 1.00 92.25 396 GLY A CA 1
ATOM 3127 C C . GLY A 1 396 ? -7.676 -17.639 1.503 1.00 92.25 396 GLY A C 1
ATOM 3128 O O . GLY A 1 396 ? -6.487 -17.315 1.367 1.00 92.25 396 GLY A O 1
ATOM 3129 N N . ASN A 1 397 ? -8.068 -18.907 1.362 1.00 93.75 397 ASN A N 1
ATOM 3130 C CA . ASN A 1 397 ? -7.202 -20.028 0.991 1.00 93.75 397 ASN A CA 1
ATOM 3131 C C . ASN A 1 397 ? -7.446 -20.421 -0.472 1.00 93.75 397 ASN A C 1
ATOM 3133 O O . ASN A 1 397 ? -8.152 -21.380 -0.764 1.00 93.75 397 ASN A O 1
ATOM 3137 N N . LYS A 1 398 ? -6.834 -19.670 -1.398 1.00 86.75 398 LYS A N 1
ATOM 3138 C CA . LYS A 1 398 ? -6.917 -19.950 -2.839 1.00 86.75 398 LYS A CA 1
ATOM 3139 C C . LYS A 1 398 ? -6.251 -21.294 -3.178 1.00 86.75 398 LYS A C 1
ATOM 3141 O O . LYS A 1 398 ? -5.087 -21.494 -2.830 1.00 86.75 398 LYS A O 1
ATOM 3146 N N . GLY A 1 399 ? -6.984 -22.156 -3.886 1.00 78.00 399 GLY A N 1
ATOM 3147 C CA . GLY A 1 399 ? -6.521 -23.444 -4.414 1.00 78.00 399 GLY A CA 1
ATOM 3148 C C . GLY A 1 399 ? -6.917 -24.678 -3.590 1.00 78.00 399 GLY A C 1
ATOM 3149 O O . GLY A 1 399 ? -7.228 -24.603 -2.394 1.00 78.00 399 GLY A O 1
ATOM 3150 N N . THR A 1 400 ? -6.878 -25.834 -4.254 1.00 64.88 400 THR A N 1
ATOM 3151 C CA . THR A 1 400 ? -6.800 -27.159 -3.630 1.00 64.88 400 THR A CA 1
ATOM 3152 C C . THR A 1 400 ? -5.350 -27.355 -3.199 1.00 64.88 400 THR A C 1
ATOM 3154 O O . THR A 1 400 ? -4.458 -27.414 -4.045 1.00 64.88 400 THR A O 1
ATOM 3157 N N . ARG A 1 401 ? -5.097 -27.318 -1.892 1.00 58.56 401 ARG A N 1
ATOM 3158 C CA . ARG A 1 401 ? -3.776 -27.618 -1.342 1.00 58.56 401 ARG A CA 1
ATOM 3159 C C . ARG A 1 401 ? -3.684 -29.086 -1.005 1.00 58.56 401 ARG A C 1
ATOM 3161 O O . ARG A 1 401 ? -4.741 -29.615 -0.603 1.00 58.56 401 ARG A O 1
#

Foldseek 3Di:
DPPDVVVVVVVVVVVVVVVVVVVVVVVVVVVVVVVVVVVVVVVLQVVLLVCLVVVNFALVSQDPLLNPPDDRLLSRQLRVQLSVCSVLPDGNVRSSVQSSPPVNVVVSVVVSVVVVVLVVDDPVCSVPVVVVVLVVPPPPDPDDDDPVVVVSVVVVVVVVVLVVCCVVPVVVSVVVVVVVVVCLPPPNVVVCVVVCVVPPPPPVVVVVLVVLVVCCVVVVPPSLVSQLVVLVVQLVSCVPRHRPVSNVVSVVSNVVSVVVVVVVVVVVVVVVVVVVVPPDPDDDDDDDDDDDDDDPPPPPDPPPQVDQQDFAKKFKKWKAFPVRQTAAIDMDRCAADPVRFDPVVVVVQVVVCVVPVTGIDMDTDDIDRGPNVNVVVSLVVLVVCCVVPNNPSHVVDPDDD